Protein AF-A0A8J2Z3Z3-F1 (afdb_monomer_lite)

Radius of gyration: 26.49 Å; chains: 1; bounding box: 75×66×70 Å

InterPro domains:
  IPR001087 GDSL lipase/esterase [PF00657] (153-548)
  IPR008265 Lipase, GDSL, active site [PS01098] (152-163)
  IPR013783 Immunoglobulin-like fold [G3DSA:2.60.40.10] (54-149)
  IPR036514 SGNH hydrolase superfamily [G3DSA:3.40.50.1110] (150-555)
  IPR051058 GDSL Esterase/Lipase Enzyme [PTHR45648] (151-551)

Secondary structure (DSSP, 8-state):
----------SS---S-TTSGGGSSS--------------EEEE-SSSSEEE--TT--EEEEEEEEEPPPPTT-TT---EE-EEEEES-GGGSEEEE-GGGGS-EETT-EEEEEEEE--SSGGGTT-EEEEEEEETTEEEEEEEEEE----EEEEESSS-GGGGHHHHHHHHHHHHHHTTTSSPPPPB-TTSSSBPPSSSS-TTPPPHHHHHHHHTT--GGGGS---S-TTHHHHHHTHHHHHHHHHHHHHTT--S----TT---SSEEEE-SSSSS----EEE-GGGGTT-GGG--SS-EEEE-PPPSSPPPEETTEESSPPP----SSGGGHHHHHHHGGG-HHHHHHHHTTT---TTSEEEEE--HHHHHHHHHH-SS--HHHHHHHHHHHHHHHHHHHHHHHHTT--EEEEEPPP-GGGSHHHHHTT-HHHHHHHHHHHHHHHHHHHHHHHHH-TT-EEEEE-HHHHHHHHHHHSEEEETTEEEE-SEEEEESSPPPP--TT-TTHHHHTSTTT------S--EEESSSSPBPHHHHHHHHHHHHHHHGGG-

Sequence (556 aa):
MMKMNFSQYKKEWKKISLLTAAMLLSACGGGGGGDSAGVAVNVSSPTDNVIHADINQNNQKDFTVHVGDQSIGAVGQSNAYQVSVTQSNPNAGFTVDLGTCAQAISNGQSCQFSLSYAPTTDTQYNQQDTLTISVGGTTQTINITGAKGQDFVVFGDSLSDAGVQDQLAALVNGLSTLSQGAFPAWPTVSGTSNEKSATYTTPGGNVWVTDLAKLVGASDSVALPNNNHYMQPIKVAYAKWYDQVNPLLQFFKISLDTESKKLTGNNYAQGGATTTCAGIGLVLNKSLFAAFPALMPPGNLPLYMPSPIGPIPQVNGQPAYSCPKAQSPNESLQPVYDQLENYNQIDSYLNQNNGMADASKVYILWGGANNLFLEVAKKPTPSAAEVAQVMTQAAGDIAYDVQYLAAHGAKKFVVLLLPNIGLTPSAIVANQQSALEKASIAYNTALNNMLGALQKQDSSIKIVPIDVFNLMNDMVANYEISALGKSYQFDDTTTPACKQAPVTQDNPLAALTNSALLCTPQADNKKHLFEDTVHPTAETHQVIAAKIAKAMEAFN

Structure (mmCIF, N/CA/C/O backbone):
data_AF-A0A8J2Z3Z3-F1
#
_entry.id   AF-A0A8J2Z3Z3-F1
#
loop_
_atom_site.group_PDB
_atom_site.id
_atom_site.type_symbol
_atom_site.label_atom_id
_atom_site.label_alt_id
_atom_site.label_comp_id
_atom_site.label_asym_id
_atom_site.label_entity_id
_atom_site.label_seq_id
_atom_site.pdbx_PDB_ins_code
_atom_site.Cartn_x
_atom_site.Cartn_y
_atom_site.Cartn_z
_atom_site.occupancy
_atom_site.B_iso_or_equiv
_atom_site.auth_seq_id
_atom_site.auth_comp_id
_atom_site.auth_asym_id
_atom_site.auth_atom_id
_atom_site.pdbx_PDB_model_num
ATOM 1 N N . MET A 1 1 ? -11.718 37.412 -35.896 1.00 29.12 1 MET A N 1
ATOM 2 C CA . MET A 1 1 ? -12.121 38.518 -34.994 1.00 29.12 1 MET A CA 1
ATOM 3 C C . MET A 1 1 ? -12.938 37.862 -33.890 1.00 29.12 1 MET A C 1
ATOM 5 O O . MET A 1 1 ? -13.854 37.151 -34.245 1.00 29.12 1 MET A O 1
ATOM 9 N N . MET A 1 2 ? -12.633 37.883 -32.597 1.00 24.50 2 MET A N 1
ATOM 10 C CA . MET A 1 2 ? -11.890 38.812 -31.751 1.00 24.50 2 MET A CA 1
ATOM 11 C C . MET A 1 2 ? -11.343 37.992 -30.561 1.00 24.50 2 MET A C 1
ATOM 13 O O . MET A 1 2 ? -12.037 37.125 -30.041 1.00 24.50 2 MET A O 1
ATOM 17 N N . LYS A 1 3 ? -10.079 38.217 -30.187 1.00 24.55 3 LYS A N 1
ATOM 18 C CA . LYS A 1 3 ? -9.428 37.627 -29.006 1.00 24.55 3 LYS A CA 1
ATOM 19 C C . LYS A 1 3 ? -10.023 38.247 -27.737 1.00 24.55 3 LYS A C 1
ATOM 21 O O . LYS A 1 3 ? -10.150 39.467 -27.697 1.00 24.55 3 LYS A O 1
ATOM 26 N N . MET A 1 4 ? -10.254 37.461 -26.685 1.00 23.39 4 MET A N 1
ATOM 27 C CA . MET A 1 4 ? -10.322 37.989 -25.316 1.00 23.39 4 MET A CA 1
ATOM 28 C C . MET A 1 4 ? -9.365 37.207 -24.415 1.00 23.39 4 MET A C 1
ATOM 30 O O . MET A 1 4 ? -9.516 36.010 -24.194 1.00 23.39 4 MET A O 1
ATOM 34 N N . ASN A 1 5 ? -8.336 37.926 -23.966 1.00 24.86 5 ASN A N 1
ATOM 35 C CA . ASN A 1 5 ? -7.372 37.547 -22.941 1.00 24.86 5 ASN A CA 1
ATOM 36 C C . ASN A 1 5 ? -8.050 37.632 -21.567 1.00 24.86 5 ASN A C 1
ATOM 38 O O . ASN A 1 5 ? -8.605 38.678 -21.244 1.00 24.86 5 ASN A O 1
ATOM 42 N N . PHE A 1 6 ? -7.914 36.596 -20.741 1.00 24.80 6 PHE A N 1
ATOM 43 C CA . PHE A 1 6 ? -8.140 36.680 -19.295 1.00 24.80 6 PHE A CA 1
ATOM 44 C C . PHE A 1 6 ? -6.800 36.512 -18.570 1.00 24.80 6 PHE A C 1
ATOM 46 O O . PHE A 1 6 ? -6.492 35.483 -17.977 1.00 24.80 6 PHE A O 1
ATOM 53 N N . SER A 1 7 ? -5.978 37.556 -18.643 1.00 26.89 7 SER A N 1
ATOM 54 C CA . SER A 1 7 ? -4.999 37.867 -17.604 1.00 26.89 7 SER A CA 1
ATOM 55 C C . SER A 1 7 ? -5.364 39.250 -17.067 1.00 26.89 7 SER A C 1
ATOM 57 O O . SER A 1 7 ? -5.805 40.093 -17.841 1.00 26.89 7 SER A O 1
ATOM 59 N N . GLN A 1 8 ? -5.181 39.454 -15.759 1.00 26.20 8 GLN A N 1
ATOM 60 C CA . GLN A 1 8 ? -5.583 40.620 -14.949 1.00 26.20 8 GLN A CA 1
ATOM 61 C C . GLN A 1 8 ? -6.939 40.489 -14.241 1.00 26.20 8 GLN A C 1
ATOM 63 O O . GLN A 1 8 ? -7.896 41.136 -14.615 1.00 26.20 8 GLN A O 1
ATOM 68 N N . TYR A 1 9 ? -6.978 39.701 -13.162 1.00 25.14 9 TYR A N 1
ATOM 69 C CA . TYR A 1 9 ? -7.523 40.131 -11.861 1.00 25.14 9 TYR A CA 1
ATOM 70 C C . TYR A 1 9 ? -6.848 39.289 -10.762 1.00 25.14 9 TYR A C 1
ATOM 72 O O . TYR A 1 9 ? -7.400 38.352 -10.198 1.00 25.14 9 TYR A O 1
ATOM 80 N N . LYS A 1 10 ? -5.572 39.606 -10.509 1.00 29.53 10 LYS A N 1
ATOM 81 C CA . LYS A 1 10 ? -4.820 39.222 -9.306 1.00 29.53 10 LYS A CA 1
ATOM 82 C C . LYS A 1 10 ? -4.393 40.529 -8.641 1.00 29.53 10 LYS A C 1
ATOM 84 O O . LYS A 1 10 ? -3.439 41.139 -9.118 1.00 29.53 10 LYS A O 1
ATOM 89 N N . LYS A 1 11 ? -5.104 40.951 -7.593 1.00 28.64 11 LYS A N 1
ATOM 90 C CA . LYS A 1 11 ? -4.588 41.626 -6.385 1.00 28.64 11 LYS A CA 1
ATOM 91 C C . LYS A 1 11 ? -5.748 42.173 -5.553 1.00 28.64 11 LYS A C 1
ATOM 93 O O . LYS A 1 11 ? -6.694 42.712 -6.110 1.00 28.64 11 LYS A O 1
ATOM 98 N N . GLU A 1 12 ? -5.574 42.051 -4.238 1.00 27.33 12 GLU A N 1
ATOM 99 C CA . GLU A 1 12 ? -6.487 42.421 -3.148 1.00 27.33 12 GLU A CA 1
ATOM 100 C C . GLU A 1 12 ? -7.653 41.428 -2.946 1.00 27.33 12 GLU A C 1
ATOM 102 O O . GLU A 1 12 ? -8.318 41.067 -3.905 1.00 27.33 12 GLU A O 1
ATOM 107 N N . TRP A 1 13 ? -7.883 40.982 -1.698 1.00 26.38 13 TRP A N 1
ATOM 108 C CA . TRP A 1 13 ? -8.886 39.993 -1.209 1.00 26.38 13 TRP A CA 1
ATOM 109 C C . TRP A 1 13 ? -8.463 38.531 -0.936 1.00 26.38 13 TRP A C 1
ATOM 111 O O . TRP A 1 13 ? -9.306 37.641 -0.886 1.00 26.38 13 TRP A O 1
ATOM 121 N N . LYS A 1 14 ? -7.191 38.253 -0.614 1.00 29.11 14 LYS A N 1
ATOM 122 C CA . LYS A 1 14 ? -6.810 36.996 0.082 1.00 29.11 14 LYS A CA 1
ATOM 123 C C . LYS A 1 14 ? -5.899 37.240 1.291 1.00 29.11 14 LYS A C 1
ATOM 125 O O . LYS A 1 14 ? -4.768 36.774 1.333 1.00 29.11 14 LYS A O 1
ATOM 130 N N . LYS A 1 15 ? -6.411 37.995 2.268 1.00 28.36 15 LYS A N 1
ATOM 131 C CA . LYS A 1 15 ? -5.947 38.019 3.671 1.00 28.36 15 LYS A CA 1
ATOM 132 C C . LYS A 1 15 ? -7.127 38.290 4.614 1.00 28.36 15 LYS A C 1
ATOM 134 O O . LYS A 1 15 ? -7.100 39.224 5.405 1.00 28.36 15 LYS A O 1
ATOM 139 N N . ILE A 1 16 ? -8.179 37.482 4.507 1.00 26.36 16 ILE A N 1
ATOM 140 C CA . ILE A 1 16 ? -9.143 37.314 5.598 1.00 26.36 16 ILE A CA 1
ATOM 141 C C . ILE A 1 16 ? -9.101 35.836 5.966 1.00 26.36 16 ILE A C 1
ATOM 143 O O . ILE A 1 16 ? -9.241 34.963 5.113 1.00 26.36 16 ILE A O 1
ATOM 147 N N . SER A 1 17 ? -8.760 35.610 7.226 1.00 28.84 17 SER A N 1
ATOM 148 C CA . SER A 1 17 ? -8.409 34.342 7.846 1.00 28.84 17 SER A CA 1
ATOM 149 C C . SER A 1 17 ? -9.481 33.267 7.635 1.00 28.84 17 SER A C 1
ATOM 151 O O . SER A 1 17 ? -10.670 33.516 7.848 1.00 28.84 17 SER A O 1
ATOM 153 N N . LEU A 1 18 ? -9.063 32.047 7.287 1.00 25.58 18 LEU A N 1
ATOM 154 C CA . LEU A 1 18 ? -9.940 30.870 7.275 1.00 25.58 18 LEU A CA 1
ATOM 155 C C . LEU A 1 18 ? -10.457 30.495 8.680 1.00 25.58 18 LEU A C 1
ATOM 157 O O . LEU A 1 18 ? -11.386 29.702 8.776 1.00 25.58 18 LEU A O 1
ATOM 161 N N . LEU A 1 19 ? -9.975 31.134 9.756 1.00 27.62 19 LEU A N 1
ATOM 162 C CA . LEU A 1 19 ? -10.597 31.027 11.083 1.00 27.62 19 LEU A CA 1
ATOM 163 C C . LEU A 1 19 ? -11.936 31.778 11.217 1.00 27.62 19 LEU A C 1
ATOM 165 O O . LEU A 1 19 ? -12.697 31.490 12.133 1.00 27.62 19 LEU A O 1
ATOM 169 N N . THR A 1 20 ? -12.266 32.713 10.319 1.00 27.61 20 THR A N 1
ATOM 170 C CA . THR A 1 20 ? -13.498 33.526 10.436 1.00 27.61 20 THR A CA 1
ATOM 171 C C . THR A 1 20 ? -14.687 33.023 9.611 1.00 27.61 20 THR A C 1
ATOM 173 O O . THR A 1 20 ? -15.812 33.457 9.843 1.00 27.61 20 THR A O 1
ATOM 176 N N . ALA A 1 21 ? -14.493 32.078 8.685 1.00 25.89 21 ALA A N 1
ATOM 177 C CA . ALA A 1 21 ? -15.579 31.599 7.820 1.00 25.89 21 ALA A CA 1
ATOM 178 C C . ALA A 1 21 ? -16.478 30.532 8.480 1.00 25.89 21 ALA A C 1
ATOM 180 O O .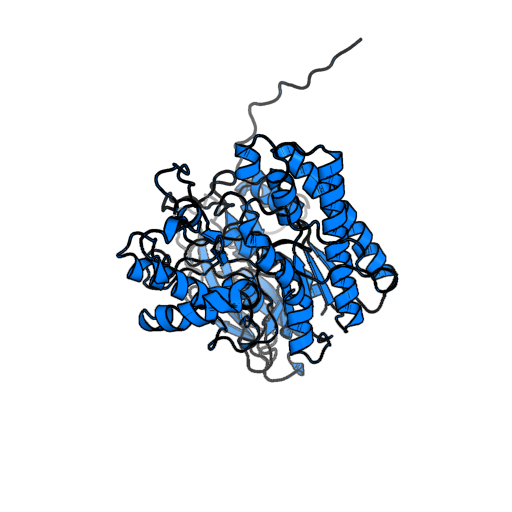 ALA A 1 21 ? -17.629 30.378 8.078 1.00 25.89 21 ALA A O 1
ATOM 181 N N . ALA A 1 22 ? -16.006 29.854 9.532 1.00 28.08 22 ALA A N 1
ATOM 182 C CA . ALA A 1 22 ? -16.815 28.902 10.301 1.00 28.08 22 ALA A CA 1
ATOM 183 C C . ALA A 1 22 ? -17.725 29.569 11.359 1.00 28.08 22 ALA A C 1
ATOM 185 O O . ALA A 1 22 ? -18.586 28.904 11.925 1.00 28.08 22 ALA A O 1
ATOM 186 N N . MET A 1 23 ? -17.584 30.879 11.607 1.00 30.02 23 MET A N 1
ATOM 187 C CA . MET A 1 23 ? -18.376 31.613 12.612 1.00 30.02 23 MET A CA 1
ATOM 188 C C . MET A 1 23 ? -19.560 32.414 12.039 1.00 30.02 23 MET A C 1
ATOM 190 O O . MET A 1 23 ? -20.298 33.025 12.803 1.00 30.02 23 MET A O 1
ATOM 194 N N . LEU A 1 24 ? -19.778 32.427 10.717 1.00 24.83 24 LEU A N 1
ATOM 195 C CA . LEU A 1 24 ? -20.767 33.319 10.079 1.00 24.83 24 LEU A CA 1
ATOM 196 C C . LEU A 1 24 ? -21.973 32.619 9.429 1.00 24.83 24 LEU A C 1
ATOM 198 O O . LEU A 1 24 ? -22.795 33.287 8.808 1.00 24.83 24 LEU A O 1
ATOM 202 N N . LEU A 1 25 ? -22.137 31.304 9.606 1.00 26.39 25 LEU A N 1
ATOM 203 C CA . LEU A 1 25 ? -23.260 30.546 9.023 1.00 26.39 25 LEU A CA 1
ATOM 204 C C . LEU A 1 25 ? -24.352 30.117 10.020 1.00 26.39 25 LEU A C 1
ATOM 206 O O . LEU A 1 25 ? -25.249 29.370 9.645 1.00 26.39 25 LEU A O 1
ATOM 210 N N . SER A 1 26 ? -24.353 30.638 11.250 1.00 30.67 26 SER A N 1
ATOM 211 C CA . SER A 1 26 ? -25.432 30.405 12.232 1.00 30.67 26 SER A CA 1
ATOM 212 C C . SER A 1 26 ? -26.263 31.646 12.589 1.00 30.67 26 SER A C 1
ATOM 214 O O . SER A 1 26 ? -27.149 31.563 13.434 1.00 30.67 26 SER A O 1
ATOM 216 N N . ALA A 1 27 ? -26.058 32.787 11.925 1.00 28.95 27 ALA A N 1
ATOM 217 C CA . ALA A 1 27 ? -26.765 34.033 12.237 1.00 28.95 27 ALA A CA 1
ATOM 218 C C . ALA A 1 27 ? -27.619 34.542 11.064 1.00 28.95 27 ALA A C 1
ATOM 220 O O . ALA A 1 27 ? -27.385 35.628 10.546 1.00 28.95 27 ALA A O 1
ATOM 221 N N . CYS A 1 28 ? -28.619 33.764 10.641 1.00 31.48 28 CYS A N 1
ATOM 222 C CA . CYS A 1 28 ? -29.809 34.277 9.948 1.00 31.48 28 CYS A CA 1
ATOM 223 C C . CYS A 1 28 ? -30.965 33.273 10.082 1.00 31.48 28 CYS A C 1
ATOM 225 O O . CYS A 1 28 ? -31.182 32.414 9.234 1.00 31.48 28 CYS A O 1
ATOM 227 N N . GLY A 1 29 ? -31.702 33.400 11.183 1.00 27.59 29 GLY A N 1
ATOM 228 C CA . GLY A 1 29 ? -32.949 32.695 11.474 1.00 27.59 29 GLY A CA 1
ATOM 229 C C . GLY A 1 29 ? -33.513 33.255 12.776 1.00 27.59 29 GLY A C 1
ATOM 230 O O . GLY A 1 29 ? -33.104 32.843 13.853 1.00 27.59 29 GLY A O 1
ATOM 231 N N . GLY A 1 30 ? -34.342 34.295 12.676 1.00 26.58 30 GLY A N 1
ATOM 232 C CA . GLY A 1 30 ? -34.798 35.090 13.816 1.00 26.58 30 GLY A CA 1
ATOM 233 C C . GLY A 1 30 ? -35.794 34.382 14.741 1.00 26.58 30 GLY A C 1
ATOM 234 O O . GLY A 1 30 ? -36.633 33.604 14.298 1.00 26.58 30 GLY A O 1
ATOM 235 N N . GLY A 1 31 ? -35.729 34.749 16.023 1.00 24.95 31 GLY A N 1
ATOM 236 C CA . GLY A 1 31 ? -36.710 34.439 17.067 1.00 24.95 31 GLY A CA 1
ATOM 237 C C . GLY A 1 31 ? -36.073 34.612 18.447 1.00 24.95 31 GLY A C 1
ATOM 238 O O . GLY A 1 31 ? -35.258 33.793 18.841 1.00 24.95 31 GLY A O 1
ATOM 239 N N . GLY A 1 32 ? -36.358 35.726 19.127 1.00 30.03 32 GLY A N 1
ATOM 240 C CA . GLY A 1 32 ? -35.575 36.220 20.265 1.00 30.03 32 GLY A CA 1
ATOM 241 C C . GLY A 1 32 ? -35.649 35.422 21.575 1.00 30.03 32 GLY A C 1
ATOM 242 O O . GLY A 1 32 ? -36.617 34.715 21.839 1.00 30.03 32 GLY A O 1
ATOM 243 N N . GLY A 1 33 ? -34.636 35.644 22.424 1.00 27.27 33 GLY A N 1
ATOM 244 C CA . GLY A 1 33 ? -34.636 35.303 23.851 1.00 27.27 33 GLY A CA 1
ATOM 245 C C . GLY A 1 33 ? -33.290 34.793 24.387 1.00 27.27 33 GLY A C 1
ATOM 246 O O . GLY A 1 33 ? -32.986 33.621 24.221 1.00 27.27 33 GLY A O 1
ATOM 247 N N . GLY A 1 34 ? -32.548 35.651 25.104 1.00 26.78 34 GLY A N 1
ATOM 248 C CA . GLY A 1 34 ? -31.557 35.262 26.124 1.00 26.78 34 GLY A CA 1
ATOM 249 C C . GLY A 1 34 ? -30.091 35.142 25.688 1.00 26.78 34 GLY A C 1
ATOM 250 O O . GLY A 1 34 ? -29.637 34.056 25.342 1.00 26.78 34 GLY A O 1
ATOM 251 N N . ASP A 1 35 ? -29.319 36.225 25.837 1.00 31.78 35 ASP A N 1
ATOM 252 C CA . ASP A 1 35 ? -27.851 36.170 25.873 1.00 31.78 35 ASP A CA 1
ATOM 253 C C . ASP A 1 35 ? -27.403 35.351 27.093 1.00 31.78 35 ASP A C 1
ATOM 255 O O . ASP A 1 35 ? -27.378 35.835 28.226 1.00 31.78 35 ASP A O 1
ATOM 259 N N . SER A 1 36 ? -27.060 34.085 26.870 1.00 35.66 36 SER A N 1
ATOM 260 C CA . SER A 1 36 ? -26.283 33.292 27.819 1.00 35.66 36 SER A CA 1
ATOM 261 C C . SER A 1 36 ? -24.839 33.281 27.330 1.00 35.66 36 SER A C 1
ATOM 263 O O . SER A 1 36 ? -24.551 32.841 26.220 1.00 35.66 36 SER A O 1
ATOM 265 N N . ALA A 1 37 ? -23.932 33.808 28.155 1.00 44.78 37 ALA A N 1
ATOM 266 C CA . ALA A 1 37 ? -22.485 33.794 27.952 1.00 44.78 37 ALA A CA 1
ATOM 267 C C . ALA A 1 37 ? -21.935 32.356 28.066 1.00 44.78 37 ALA A C 1
ATOM 269 O O . ALA A 1 37 ? -21.226 32.014 29.011 1.00 44.78 37 ALA A O 1
ATOM 270 N N . GLY A 1 38 ? -22.343 31.483 27.145 1.00 54.56 38 GLY A N 1
ATOM 271 C CA . GLY A 1 38 ? -21.942 30.084 27.102 1.00 54.56 38 GLY A CA 1
ATOM 272 C C . GLY A 1 38 ? -20.489 29.933 26.665 1.00 54.56 38 GLY A C 1
ATOM 273 O O . GLY A 1 38 ? -20.006 30.635 25.777 1.00 54.56 38 GLY A O 1
ATOM 274 N N . VAL A 1 39 ? -19.783 28.994 27.289 1.00 64.81 39 VAL A N 1
ATOM 275 C CA . VAL A 1 39 ? -18.447 28.574 26.861 1.00 64.81 39 VAL A CA 1
ATOM 276 C C . VAL A 1 39 ? -18.583 27.861 25.517 1.00 64.81 39 VAL A C 1
ATOM 278 O O . VAL A 1 39 ? -19.329 26.883 25.415 1.00 64.81 39 VAL A O 1
ATOM 281 N N . ALA A 1 40 ? -17.879 28.340 24.490 1.00 72.69 40 ALA A N 1
ATOM 282 C CA . ALA A 1 40 ? -17.804 27.654 23.207 1.00 72.69 40 ALA A CA 1
ATOM 283 C C . ALA A 1 40 ? -16.937 26.400 23.371 1.00 72.69 40 ALA A C 1
ATOM 285 O O . ALA A 1 40 ? -15.728 26.495 23.562 1.00 72.69 40 ALA A O 1
ATOM 286 N N . VAL A 1 41 ? -17.557 25.227 23.321 1.00 73.56 41 VAL A N 1
ATOM 287 C CA . VAL A 1 41 ? -16.865 23.935 23.383 1.00 73.56 41 VAL A CA 1
ATOM 288 C C . VAL A 1 41 ? -16.909 23.326 21.995 1.00 73.56 41 VAL A C 1
ATOM 290 O O . VAL A 1 41 ? -17.947 23.393 21.340 1.00 73.56 41 VAL A O 1
ATOM 293 N N . ASN A 1 42 ? -15.806 22.738 21.545 1.00 78.50 42 ASN A N 1
ATOM 294 C CA . ASN A 1 42 ? -15.758 21.919 20.342 1.00 78.50 42 ASN A CA 1
ATOM 295 C C . ASN A 1 42 ? -15.020 20.619 20.664 1.00 78.50 42 ASN A C 1
ATOM 297 O O . ASN A 1 42 ? -13.884 20.661 21.136 1.00 78.50 42 ASN A O 1
ATOM 301 N N . VAL A 1 43 ? -15.665 19.476 20.445 1.00 71.38 43 VAL A N 1
ATOM 302 C CA . VAL A 1 43 ? -15.032 18.168 20.595 1.00 71.38 43 VAL A CA 1
ATOM 303 C C . VAL A 1 43 ? -14.750 17.607 19.209 1.00 71.38 43 VAL A C 1
ATOM 305 O O . VAL A 1 43 ? -15.671 17.305 18.452 1.00 71.38 43 VAL A O 1
ATOM 308 N N . SER A 1 44 ? -13.472 17.444 18.878 1.00 69.06 44 SER A N 1
ATOM 309 C CA . SER A 1 44 ? -13.062 16.721 17.681 1.00 69.06 44 SER A CA 1
ATOM 310 C C . SER A 1 44 ? -12.783 15.260 18.029 1.00 69.06 44 SER A C 1
ATOM 312 O O . SER A 1 44 ? -11.974 14.946 18.904 1.00 69.06 44 SER A O 1
ATOM 314 N N . SER A 1 45 ? -13.463 14.352 17.328 1.00 60.94 45 SER A N 1
ATOM 315 C CA . SER A 1 45 ? -13.068 12.946 17.265 1.00 60.94 45 SER A CA 1
ATOM 316 C C . SER A 1 45 ? -12.117 12.774 16.085 1.00 60.94 45 SER A C 1
ATOM 318 O O . SER A 1 45 ? -12.473 13.221 14.997 1.00 60.94 45 SER A O 1
ATOM 320 N N . PRO A 1 46 ? -10.965 12.111 16.239 1.00 53.25 46 PRO A N 1
ATOM 321 C CA . PRO A 1 46 ? -10.063 11.739 15.173 1.00 53.25 46 PRO A CA 1
ATOM 322 C C . PRO A 1 46 ? -10.597 10.553 14.358 1.00 53.25 46 PRO A C 1
ATOM 324 O O . PRO A 1 46 ? -9.783 9.796 13.857 1.00 53.25 46 PRO A O 1
ATOM 327 N N . THR A 1 47 ? -11.918 10.382 14.178 1.00 57.25 47 THR A N 1
ATOM 328 C CA . THR A 1 47 ? -12.506 9.318 13.343 1.00 57.25 47 THR A CA 1
ATOM 329 C C . THR A 1 47 ? -13.996 9.502 13.020 1.00 57.25 47 THR A C 1
ATOM 331 O O . THR A 1 47 ? -14.664 10.386 13.545 1.00 57.25 47 THR A O 1
ATOM 334 N N . ASP A 1 48 ? -14.534 8.621 12.171 1.00 63.06 48 ASP A N 1
ATOM 335 C CA . ASP A 1 48 ? -15.908 8.139 12.309 1.00 63.06 48 ASP A CA 1
ATOM 336 C C . ASP A 1 48 ? -16.129 7.633 13.748 1.00 63.06 48 ASP A C 1
ATOM 338 O O . ASP A 1 48 ? -15.225 7.080 14.374 1.00 63.06 48 ASP A O 1
ATOM 342 N N . ASN A 1 49 ? -17.300 7.834 14.340 1.00 74.00 49 ASN A N 1
ATOM 343 C CA . ASN A 1 49 ? -17.521 7.430 15.729 1.00 74.00 49 ASN A CA 1
ATOM 344 C C . ASN A 1 49 ? -17.641 5.888 15.887 1.00 74.00 49 ASN A C 1
ATOM 346 O O . ASN A 1 49 ? -18.504 5.407 16.608 1.00 74.00 49 ASN A O 1
ATOM 350 N N . VAL A 1 50 ? -16.830 5.087 15.191 1.00 77.62 50 VAL A N 1
ATOM 351 C CA . VAL A 1 50 ? -16.878 3.619 15.172 1.00 77.62 50 VAL A CA 1
ATOM 352 C C . VAL A 1 50 ? -15.538 3.038 15.610 1.00 77.62 50 VAL A C 1
ATOM 354 O O . VAL A 1 50 ? -14.561 3.186 14.895 1.00 77.62 50 VAL A O 1
ATOM 357 N N . ILE A 1 51 ? -15.432 2.364 16.752 1.00 80.44 51 ILE A N 1
ATOM 358 C CA . ILE A 1 51 ? -14.162 1.739 17.165 1.00 80.44 51 ILE A CA 1
ATOM 359 C C . ILE A 1 51 ? -14.174 0.259 16.805 1.00 80.44 51 ILE A C 1
ATOM 361 O O . ILE A 1 51 ? -15.070 -0.469 17.220 1.00 80.44 51 ILE A O 1
ATOM 365 N N . HIS A 1 52 ? -13.172 -0.182 16.045 1.00 82.00 52 HIS A N 1
ATOM 366 C CA . HIS A 1 52 ? -13.015 -1.575 15.642 1.00 82.00 52 HIS A CA 1
ATOM 367 C C . HIS A 1 52 ? -12.121 -2.337 16.619 1.00 82.00 52 HIS A C 1
ATOM 369 O O . HIS A 1 52 ? -11.008 -1.890 16.879 1.00 82.00 52 HIS A O 1
ATOM 375 N N . ALA A 1 53 ? -12.562 -3.491 17.114 1.00 75.62 53 ALA A N 1
ATOM 376 C CA . ALA A 1 53 ? -11.713 -4.417 17.865 1.00 75.62 53 ALA A CA 1
ATOM 377 C C . ALA A 1 53 ? -12.238 -5.854 17.758 1.00 75.62 53 ALA A C 1
ATOM 379 O O . ALA A 1 53 ? -13.447 -6.085 17.689 1.00 75.62 53 ALA A O 1
ATOM 380 N N . ASP A 1 54 ? -11.348 -6.840 17.782 1.00 78.38 54 ASP A N 1
ATOM 381 C CA . ASP A 1 54 ? -11.737 -8.241 17.954 1.00 78.38 54 ASP A CA 1
ATOM 382 C C . ASP A 1 54 ? -12.033 -8.583 19.421 1.00 78.38 54 ASP A C 1
ATOM 384 O O . ASP A 1 54 ? -11.655 -7.856 20.340 1.00 78.38 54 ASP A O 1
ATOM 388 N N . ILE A 1 55 ? -12.722 -9.707 19.648 1.00 74.44 55 ILE A N 1
ATOM 389 C CA . ILE A 1 55 ? -13.040 -10.185 20.998 1.00 74.44 55 ILE A CA 1
ATOM 390 C C . ILE A 1 55 ? -11.746 -10.336 21.806 1.00 74.44 55 ILE A C 1
ATOM 392 O O . ILE A 1 55 ? -10.804 -11.002 21.378 1.00 74.44 55 ILE A O 1
ATOM 396 N N . ASN A 1 56 ? -11.734 -9.751 23.004 1.00 74.19 56 ASN A N 1
ATOM 397 C CA . ASN A 1 56 ? -10.611 -9.687 23.940 1.00 74.19 56 ASN A CA 1
ATOM 398 C C . ASN A 1 56 ? -9.372 -8.945 23.415 1.00 74.19 56 ASN A C 1
ATOM 400 O O . ASN A 1 56 ? -8.324 -8.988 24.061 1.00 74.19 56 ASN A O 1
ATOM 404 N N . GLN A 1 57 ? -9.479 -8.252 22.283 1.00 78.75 57 GLN A N 1
ATOM 405 C CA . GLN A 1 57 ? -8.509 -7.247 21.873 1.00 78.75 57 GLN A CA 1
ATOM 406 C C . GLN A 1 57 ? -8.998 -5.872 22.313 1.00 78.75 57 GLN A C 1
ATOM 408 O O . GLN A 1 57 ? -10.190 -5.661 22.525 1.00 78.75 57 GLN A O 1
ATOM 413 N N . ASN A 1 58 ? -8.064 -4.941 22.480 1.00 81.12 58 ASN A N 1
ATOM 414 C CA . ASN A 1 58 ? -8.382 -3.561 22.807 1.00 81.12 58 ASN A CA 1
ATOM 415 C C . ASN A 1 58 ? -7.917 -2.663 21.671 1.00 81.12 58 ASN A C 1
ATOM 417 O O . ASN A 1 58 ? -6.765 -2.752 21.248 1.00 81.12 58 ASN A O 1
ATOM 421 N N . ASN A 1 59 ? -8.792 -1.769 21.237 1.00 79.88 59 ASN A N 1
ATOM 422 C CA . ASN A 1 59 ? -8.419 -0.677 20.360 1.00 79.88 59 ASN A CA 1
ATOM 423 C C . ASN A 1 59 ? -8.915 0.644 20.937 1.00 79.88 59 ASN A C 1
ATOM 425 O O . ASN A 1 59 ? -9.985 0.704 21.541 1.00 79.88 59 ASN A O 1
ATOM 429 N N . GLN A 1 60 ? -8.143 1.705 20.749 1.00 83.50 60 GLN A N 1
ATOM 430 C CA . GLN A 1 60 ? -8.378 2.991 21.388 1.00 83.50 60 GLN A CA 1
ATOM 431 C C . GLN A 1 60 ? -8.456 4.102 20.350 1.00 83.50 60 GLN A C 1
ATOM 433 O O . GLN A 1 60 ? -7.693 4.132 19.386 1.00 83.50 60 GLN A O 1
ATOM 438 N N . LYS A 1 61 ? -9.355 5.056 20.595 1.00 79.62 61 LYS A N 1
ATOM 439 C CA . LYS A 1 61 ? -9.383 6.334 19.889 1.00 79.62 61 LYS A CA 1
ATOM 440 C C . LYS A 1 61 ? -9.283 7.486 20.869 1.00 79.62 61 LYS A C 1
ATOM 442 O O . LYS A 1 61 ? -9.993 7.515 21.870 1.00 79.62 61 LYS A O 1
ATOM 447 N N . ASP A 1 62 ? -8.429 8.444 20.554 1.00 81.94 62 ASP A N 1
ATOM 448 C CA . ASP A 1 62 ? -8.312 9.678 21.327 1.00 81.94 62 ASP A CA 1
ATOM 449 C C . ASP A 1 62 ? -9.400 10.666 20.898 1.00 81.94 62 ASP A C 1
ATOM 451 O O . ASP A 1 62 ? -10.026 10.478 19.872 1.00 81.94 62 ASP A O 1
ATOM 455 N N . PHE A 1 63 ? -9.685 11.700 21.674 1.00 84.06 63 PHE A N 1
ATOM 456 C CA . PHE A 1 63 ? -10.666 12.746 21.387 1.00 84.06 63 PHE A CA 1
ATOM 457 C C . PHE A 1 63 ? -10.114 14.044 21.947 1.00 84.06 63 PHE A C 1
ATOM 459 O O . PHE A 1 63 ? -9.611 14.061 23.069 1.00 84.06 63 PHE A O 1
ATOM 466 N N . THR A 1 64 ? -10.217 15.140 21.195 1.00 85.69 64 THR A N 1
ATOM 467 C CA . THR A 1 64 ? -9.707 16.434 21.658 1.00 85.69 64 THR A CA 1
ATOM 468 C C . THR A 1 64 ? -10.845 17.388 21.977 1.00 85.69 64 THR A C 1
ATOM 470 O O . THR A 1 64 ? -11.659 17.727 21.120 1.00 85.69 64 THR A O 1
ATOM 473 N N . VAL A 1 65 ? -10.874 17.876 23.212 1.00 85.94 65 VAL A N 1
ATOM 474 C CA . VAL A 1 65 ? -11.805 18.907 23.668 1.00 85.94 65 VAL A CA 1
ATOM 475 C C . VAL A 1 65 ? -11.108 20.255 23.560 1.00 85.94 65 VAL A C 1
ATOM 477 O O . VAL A 1 65 ? -10.045 20.449 24.143 1.00 85.94 65 VAL A O 1
ATOM 480 N N . HIS A 1 66 ? -11.701 21.180 22.813 1.00 84.56 66 HIS A N 1
ATOM 481 C CA . HIS A 1 66 ? -11.230 22.552 22.660 1.00 84.56 66 HIS A CA 1
ATOM 482 C C . HIS A 1 66 ? -12.219 23.510 23.312 1.00 84.56 66 HIS A C 1
ATOM 484 O O . HIS A 1 66 ? -13.423 23.450 23.044 1.00 84.56 66 HIS A O 1
ATOM 490 N N . VAL A 1 67 ? -11.698 24.422 24.130 1.00 83.12 67 VAL A N 1
ATOM 491 C CA . VAL A 1 67 ? -12.470 25.536 24.682 1.00 83.12 67 VAL A CA 1
ATOM 492 C C . VAL A 1 67 ? -12.114 26.791 23.901 1.00 83.12 67 VAL A C 1
ATOM 494 O O . VAL A 1 67 ? -10.974 27.251 23.930 1.00 83.12 67 VAL A O 1
ATOM 497 N N . GLY A 1 68 ? -13.090 27.327 23.173 1.00 74.62 68 GLY A N 1
ATOM 498 C CA . GLY A 1 68 ? -12.924 28.532 22.371 1.00 74.62 68 GLY A CA 1
ATOM 499 C C . GLY A 1 68 ? -12.567 29.748 23.223 1.00 74.62 68 GLY A C 1
ATOM 500 O O . GLY A 1 68 ? -12.950 29.846 24.391 1.00 74.62 68 GLY A O 1
ATOM 501 N N . ASP A 1 69 ? -11.849 30.693 22.622 1.00 67.38 69 ASP A N 1
ATOM 502 C CA . ASP A 1 69 ? -11.615 31.992 23.244 1.00 67.38 69 ASP A CA 1
ATOM 503 C C . ASP A 1 69 ? -12.942 32.733 23.427 1.00 67.38 69 ASP A C 1
ATOM 505 O O . ASP A 1 69 ? -13.758 32.829 22.505 1.00 67.38 69 ASP A O 1
ATOM 509 N N . GLN A 1 70 ? -13.164 33.290 24.619 1.00 57.75 70 GLN A N 1
ATOM 510 C CA . GLN A 1 70 ? -14.277 34.211 24.805 1.00 57.75 70 GLN A CA 1
ATOM 511 C C . GLN A 1 70 ? -13.993 35.511 24.050 1.00 57.75 70 GLN A C 1
ATOM 513 O O . GLN A 1 70 ? -12.881 36.039 24.074 1.00 57.75 70 GLN A O 1
ATOM 518 N N . SER A 1 71 ? -15.014 36.047 23.382 1.00 46.78 71 SER A N 1
ATOM 519 C CA . SER A 1 71 ? -14.944 37.356 22.735 1.00 46.78 71 SER A CA 1
ATOM 520 C C . SER A 1 71 ? -14.429 38.429 23.706 1.00 46.78 71 SER A C 1
ATOM 522 O O . SER A 1 71 ? -14.812 38.432 24.874 1.00 46.78 71 SER A O 1
ATOM 524 N N . ILE A 1 72 ? -13.613 39.344 23.169 1.00 45.38 72 ILE A N 1
ATOM 525 C CA . ILE A 1 72 ? -12.807 40.464 23.722 1.00 45.38 72 ILE A CA 1
ATOM 526 C C . ILE A 1 72 ? -13.349 41.244 24.959 1.00 45.38 72 ILE A C 1
ATOM 528 O O . ILE A 1 72 ? -12.628 42.057 25.530 1.00 45.38 72 ILE A O 1
ATOM 532 N N . GLY A 1 73 ? -14.570 41.013 25.442 1.00 44.91 73 GLY A N 1
ATOM 533 C CA . GLY A 1 73 ? -15.173 41.713 26.586 1.00 44.91 73 GLY A CA 1
ATOM 534 C C . GLY A 1 73 ? -14.774 41.224 27.989 1.00 44.91 73 GLY A C 1
ATOM 535 O O . GLY A 1 73 ? -15.042 41.934 28.953 1.00 44.91 73 GLY A O 1
ATOM 536 N N . ALA A 1 74 ? -14.132 40.058 28.129 1.00 47.03 74 ALA A N 1
ATOM 537 C CA . ALA A 1 74 ? -13.740 39.482 29.426 1.00 47.03 74 ALA A CA 1
ATOM 538 C C . ALA A 1 74 ? -12.217 39.284 29.547 1.00 47.03 74 ALA A C 1
ATOM 540 O O . ALA A 1 74 ? -11.728 38.218 29.921 1.00 47.03 74 ALA A O 1
ATOM 541 N N . VAL A 1 75 ? -11.433 40.311 29.211 1.00 39.78 75 VAL A N 1
ATOM 542 C CA . VAL A 1 75 ? -9.980 40.292 29.435 1.00 39.78 75 VAL A CA 1
ATOM 543 C C . VAL A 1 75 ? -9.715 40.361 30.945 1.00 39.78 75 VAL A C 1
ATOM 545 O O . VAL A 1 75 ? -9.837 41.425 31.547 1.00 39.78 75 VAL A O 1
ATOM 548 N N . GLY A 1 76 ? -9.373 39.223 31.563 1.00 47.00 76 GLY A N 1
ATOM 549 C CA . GLY A 1 76 ? -8.858 39.177 32.940 1.00 47.00 76 GLY A CA 1
ATOM 550 C C . GLY A 1 76 ? -9.322 38.025 33.840 1.00 47.00 76 GLY A C 1
ATOM 551 O O . GLY A 1 76 ? -8.777 37.895 34.933 1.00 47.00 76 GLY A O 1
ATOM 552 N N . GLN A 1 77 ? -10.274 37.176 33.428 1.00 51.34 77 GLN A N 1
ATOM 553 C CA . GLN A 1 77 ? -10.648 35.975 34.195 1.00 51.34 77 GLN A CA 1
ATOM 554 C C . GLN A 1 77 ? -10.224 34.697 33.464 1.00 51.34 77 GLN A C 1
ATOM 556 O O . GLN A 1 77 ? -10.818 34.308 32.461 1.00 51.34 77 GLN A O 1
ATOM 561 N N . SER A 1 78 ? -9.184 34.034 33.977 1.00 56.12 78 SER A N 1
ATOM 562 C CA . SER A 1 78 ? -8.831 32.670 33.572 1.00 56.12 78 SER A CA 1
ATOM 563 C C . SER A 1 78 ? -9.794 31.701 34.252 1.00 56.12 78 SER A C 1
ATOM 565 O O . SER A 1 78 ? -9.506 31.180 35.328 1.00 56.12 78 SER A O 1
ATOM 567 N N . ASN A 1 79 ? -10.966 31.496 33.658 1.00 70.06 79 ASN A N 1
ATOM 568 C CA . ASN A 1 79 ? -11.878 30.457 34.117 1.00 70.06 79 ASN A CA 1
ATOM 569 C C . ASN A 1 79 ? -11.297 29.097 33.725 1.00 70.06 79 ASN A C 1
ATOM 571 O O . ASN A 1 79 ? -11.062 28.842 32.546 1.00 70.06 79 ASN A O 1
ATOM 575 N N . ALA A 1 80 ? -11.045 28.254 34.724 1.00 80.00 80 ALA A N 1
ATOM 576 C CA . ALA A 1 80 ? -10.633 26.874 34.531 1.00 80.00 80 ALA A CA 1
ATOM 577 C C . ALA A 1 80 ? -11.877 25.977 34.597 1.00 80.00 80 ALA A C 1
ATOM 579 O O . ALA A 1 80 ? -12.618 26.001 35.582 1.00 80.00 80 ALA A O 1
ATOM 580 N N . TYR A 1 81 ? -12.115 25.194 33.551 1.00 85.12 81 TYR A N 1
ATOM 581 C CA . TYR A 1 81 ? -13.269 24.316 33.415 1.00 85.12 81 TYR A CA 1
ATOM 582 C C . TYR A 1 81 ? -12.847 22.865 33.593 1.00 85.12 81 TYR A C 1
ATOM 584 O O . TYR A 1 81 ? -11.906 22.398 32.957 1.00 85.12 81 TYR A O 1
ATOM 592 N N . GLN A 1 82 ? -13.572 22.138 34.437 1.00 90.56 82 GLN A N 1
ATOM 593 C CA . GLN A 1 82 ? -13.437 20.689 34.520 1.00 90.56 82 GLN A CA 1
ATOM 594 C C . GLN A 1 82 ? -14.126 20.042 33.321 1.00 90.56 82 GLN A C 1
ATOM 596 O O . GLN A 1 82 ? -15.244 20.434 32.969 1.00 90.56 82 GLN A O 1
ATOM 601 N N . VAL A 1 83 ? -13.462 19.056 32.723 1.00 90.44 83 VAL A N 1
ATOM 602 C CA . VAL A 1 83 ? -14.039 18.214 31.675 1.00 90.44 83 VAL A CA 1
ATOM 603 C C . VAL A 1 83 ? -14.557 16.939 32.323 1.00 90.44 83 VAL A C 1
ATOM 605 O O . VAL A 1 83 ? -13.836 16.269 33.059 1.00 90.44 83 VAL A O 1
ATOM 608 N N . SER A 1 84 ? -15.805 16.584 32.040 1.00 92.06 84 SER A N 1
ATOM 609 C CA . SER A 1 84 ? -16.339 15.266 32.377 1.00 92.06 84 SER A CA 1
ATOM 610 C C . SER A 1 84 ? -16.905 14.591 31.139 1.00 92.06 84 SER A C 1
ATOM 612 O O . SER A 1 84 ? -17.458 15.242 30.254 1.00 92.06 84 SER A O 1
ATOM 614 N N . VAL A 1 85 ? -16.755 13.273 31.078 1.00 92.06 85 VAL A N 1
ATOM 615 C CA . VAL A 1 85 ? -17.294 12.435 30.008 1.00 92.06 85 VAL A CA 1
ATOM 616 C C . VAL A 1 85 ? -18.121 11.344 30.670 1.00 92.06 85 VAL A C 1
ATOM 618 O O . VAL A 1 85 ? -17.646 10.662 31.575 1.00 92.06 85 VAL A O 1
ATOM 621 N N . THR A 1 86 ? -19.375 11.210 30.253 1.00 91.94 86 THR A N 1
ATOM 622 C CA . THR A 1 86 ? -20.297 10.184 30.762 1.00 91.94 86 THR A CA 1
ATOM 623 C C . THR A 1 86 ? -20.815 9.324 29.620 1.00 91.94 86 THR A C 1
ATOM 625 O O . THR A 1 86 ? -20.961 9.811 28.501 1.00 91.94 86 THR A O 1
ATOM 628 N N . GLN A 1 87 ? -21.069 8.051 29.910 1.00 92.44 87 GLN A N 1
ATOM 629 C CA . GLN A 1 87 ? -21.518 7.042 28.953 1.00 92.44 87 GLN A CA 1
ATOM 630 C C . GLN A 1 87 ? -22.979 6.679 29.218 1.00 92.44 87 GLN A C 1
ATOM 632 O O . GLN A 1 87 ? -23.385 6.516 30.370 1.00 92.44 87 GLN A O 1
ATOM 637 N N . SER A 1 88 ? -23.766 6.535 28.156 1.00 91.81 88 SER A N 1
ATOM 638 C CA . SER A 1 88 ? -25.169 6.106 28.227 1.00 91.81 88 SER A CA 1
ATOM 639 C C . SER A 1 88 ? -25.331 4.586 28.347 1.00 91.81 88 SER A C 1
ATOM 641 O O . SER A 1 88 ? -26.324 4.109 28.894 1.00 91.81 88 SER A O 1
ATOM 643 N N . ASN A 1 89 ? -24.355 3.826 27.845 1.00 87.06 89 ASN A N 1
ATOM 644 C CA . ASN A 1 89 ? -24.358 2.373 27.787 1.00 87.06 89 ASN A CA 1
ATOM 645 C C . ASN A 1 89 ? -22.972 1.818 28.171 1.00 87.06 89 ASN A C 1
ATOM 647 O O . ASN A 1 89 ? -22.187 1.438 27.301 1.00 87.06 89 ASN A O 1
ATOM 651 N N . PRO A 1 90 ? -22.666 1.701 29.476 1.00 79.69 90 PRO A N 1
ATOM 652 C CA . PRO A 1 90 ? -21.382 1.169 29.937 1.00 79.69 90 PRO A CA 1
ATOM 653 C C . PRO A 1 90 ? -21.165 -0.314 29.576 1.00 79.69 90 PRO A C 1
ATOM 655 O O . PRO A 1 90 ? -20.050 -0.815 29.674 1.00 79.69 90 PRO A O 1
ATOM 658 N N . ASN A 1 91 ? -22.208 -1.030 29.133 1.00 82.69 91 ASN A N 1
ATOM 659 C CA . ASN A 1 91 ? -22.111 -2.437 28.734 1.00 82.69 91 ASN A CA 1
ATOM 660 C C . ASN A 1 91 ? -21.676 -2.626 27.272 1.00 82.69 91 ASN A C 1
ATOM 662 O O . ASN A 1 91 ? -21.365 -3.750 26.876 1.00 82.69 91 ASN A O 1
ATOM 666 N N . ALA A 1 92 ? -21.594 -1.550 26.482 1.00 83.25 92 ALA A N 1
ATOM 667 C CA . ALA A 1 92 ? -21.164 -1.600 25.085 1.00 83.25 92 ALA A CA 1
ATOM 668 C C . ALA A 1 92 ? -19.661 -1.899 24.906 1.00 83.25 92 ALA A C 1
ATOM 670 O O . ALA A 1 92 ? -19.166 -1.843 23.792 1.00 83.25 92 ALA A O 1
ATOM 671 N N . GLY A 1 93 ? -18.922 -2.233 25.973 1.00 84.88 93 GLY A N 1
ATOM 672 C CA . GLY A 1 93 ? -17.504 -2.615 25.892 1.00 84.88 93 GLY A CA 1
ATOM 673 C C . GLY A 1 93 ? -16.545 -1.430 25.773 1.00 84.88 93 GLY A C 1
ATOM 674 O O . GLY A 1 93 ? -15.374 -1.619 25.450 1.00 84.88 93 GLY A O 1
ATOM 675 N N . PHE A 1 94 ? -17.036 -0.218 26.035 1.00 89.69 94 PHE A N 1
ATOM 676 C CA . PHE A 1 94 ? -16.263 1.014 25.979 1.00 89.69 94 PHE A CA 1
ATOM 677 C C . PHE A 1 94 ? -15.771 1.453 27.353 1.00 89.69 94 PHE A C 1
ATOM 679 O O . PHE A 1 94 ? -16.530 1.434 28.319 1.00 89.69 94 PHE A O 1
ATOM 686 N N . THR A 1 95 ? -14.532 1.932 27.420 1.00 90.50 95 THR A N 1
ATOM 687 C CA . THR A 1 95 ? -13.940 2.530 28.622 1.00 90.50 95 THR A CA 1
ATOM 688 C C . THR A 1 95 ? -13.350 3.892 28.283 1.00 90.50 95 THR A C 1
ATOM 690 O O . THR A 1 95 ? -12.574 4.009 27.337 1.00 90.50 95 THR A O 1
ATOM 693 N N . VAL A 1 96 ? -13.706 4.918 29.057 1.00 91.94 96 VAL A N 1
ATOM 694 C CA . VAL A 1 96 ? -13.162 6.275 28.911 1.00 91.94 96 VAL A CA 1
ATOM 695 C C . VAL A 1 96 ? -11.951 6.463 29.823 1.00 91.94 96 VAL A C 1
ATOM 697 O O . VAL A 1 96 ? -12.041 6.220 31.026 1.00 91.94 96 VAL A O 1
ATOM 700 N N . ASP A 1 97 ? -10.854 6.974 29.272 1.00 92.75 97 ASP A N 1
ATOM 701 C CA . ASP A 1 97 ? -9.721 7.513 30.028 1.00 92.75 97 ASP A CA 1
ATOM 702 C C . ASP A 1 97 ? -9.617 9.019 29.766 1.00 92.75 97 ASP A C 1
ATOM 704 O O . ASP A 1 97 ? -9.417 9.459 28.636 1.00 92.75 97 ASP A O 1
ATOM 708 N N . LEU A 1 98 ? -9.763 9.831 30.814 1.00 91.25 98 LEU A N 1
ATOM 709 C CA . LEU A 1 98 ? -9.743 11.287 30.688 1.00 91.25 98 LEU A CA 1
ATOM 710 C C . LEU A 1 98 ? -8.372 11.849 30.303 1.00 91.25 98 LEU A C 1
ATOM 712 O O . LEU A 1 98 ? -8.326 12.993 29.860 1.00 91.25 98 LEU A O 1
ATOM 716 N N . GLY A 1 99 ? -7.275 11.101 30.448 1.00 92.38 99 GLY A N 1
ATOM 717 C CA . GLY A 1 99 ? -5.947 11.546 30.030 1.00 92.38 99 GLY A CA 1
ATOM 718 C C . GLY A 1 99 ? -5.604 12.960 30.521 1.00 92.38 99 GLY A C 1
ATOM 719 O O . GLY A 1 99 ? -5.666 13.267 31.713 1.00 92.38 99 GLY A O 1
ATOM 720 N N . THR A 1 100 ? -5.277 13.859 29.588 1.00 91.44 100 THR A N 1
ATOM 721 C CA . THR A 1 100 ? -4.976 15.269 29.915 1.00 91.44 100 THR A CA 1
ATOM 722 C C . THR A 1 100 ? -6.222 16.088 30.254 1.00 91.44 100 THR A C 1
ATOM 724 O O . THR A 1 100 ? -6.108 17.090 30.957 1.00 91.44 100 THR A O 1
ATOM 727 N N . CYS A 1 101 ? -7.414 15.647 29.836 1.00 91.69 101 CYS A N 1
ATOM 728 C CA . CYS A 1 101 ? -8.688 16.246 30.243 1.00 91.69 101 CYS A CA 1
ATOM 729 C C . CYS A 1 101 ? -9.064 15.958 31.704 1.00 91.69 101 CYS A C 1
ATOM 731 O O . CYS A 1 101 ? -10.042 16.514 32.195 1.00 91.69 101 CYS A O 1
ATOM 733 N N . ALA A 1 102 ? -8.293 15.136 32.426 1.00 91.94 102 ALA A N 1
ATOM 734 C CA . ALA A 1 102 ? -8.455 14.977 33.871 1.00 91.94 102 ALA A CA 1
ATOM 735 C C . ALA A 1 102 ? -8.098 16.256 34.656 1.00 91.94 102 ALA A C 1
ATOM 737 O O . ALA A 1 102 ? -8.457 16.385 35.826 1.00 91.94 102 ALA A O 1
ATOM 738 N N . GLN A 1 103 ? -7.365 17.187 34.036 1.00 90.00 103 GLN A N 1
ATOM 739 C CA . GLN A 1 103 ? -7.052 18.498 34.600 1.00 90.00 103 GLN A CA 1
ATOM 740 C C . GLN A 1 103 ? -8.009 19.561 34.056 1.00 90.00 103 GLN A C 1
ATOM 742 O O . GLN A 1 103 ? -8.515 19.451 32.939 1.00 90.00 103 GLN A O 1
ATOM 747 N N . ALA A 1 104 ? -8.226 20.624 34.834 1.00 87.56 104 ALA A N 1
ATOM 748 C CA . ALA A 1 104 ? -9.033 21.746 34.371 1.00 87.56 104 ALA A CA 1
ATOM 749 C C . ALA A 1 104 ? -8.364 22.442 33.178 1.00 87.56 104 ALA A C 1
ATOM 751 O O . ALA A 1 104 ? -7.161 22.707 33.203 1.00 87.56 104 ALA A O 1
ATOM 752 N N . ILE A 1 105 ? -9.161 22.796 32.175 1.00 86.94 105 ILE A N 1
ATOM 753 C CA . ILE A 1 105 ? -8.716 23.513 30.978 1.00 86.94 105 ILE A CA 1
ATOM 754 C C . ILE A 1 105 ? -9.238 24.945 30.980 1.00 86.94 105 ILE A C 1
ATOM 756 O O . ILE A 1 105 ? -10.356 25.203 31.414 1.00 86.94 105 ILE A O 1
ATOM 760 N N . SER A 1 106 ? -8.437 25.889 30.499 1.00 86.06 106 SER A N 1
ATOM 761 C CA . SER A 1 106 ? -8.812 27.304 30.395 1.00 86.06 106 SER A CA 1
ATOM 762 C C . SER A 1 106 ? -9.264 27.665 28.978 1.00 86.06 106 SER A C 1
ATOM 764 O O . SER A 1 106 ? -9.098 26.885 28.039 1.00 86.06 106 SER A O 1
ATOM 766 N N . ASN A 1 107 ? -9.817 28.869 28.808 1.00 81.56 107 ASN A N 1
ATOM 767 C CA . ASN A 1 107 ? -10.118 29.417 27.480 1.00 81.56 107 ASN A CA 1
ATOM 768 C C . ASN A 1 107 ? -8.880 29.369 26.563 1.00 81.56 107 ASN A C 1
ATOM 770 O O . ASN A 1 107 ? -7.766 29.644 27.015 1.00 81.56 107 ASN A O 1
ATOM 774 N N . GLY A 1 108 ? -9.079 29.003 25.296 1.00 78.94 108 GLY A N 1
ATOM 775 C CA . GLY A 1 108 ? -8.012 28.889 24.299 1.00 78.94 108 GLY A CA 1
ATOM 776 C C . GLY A 1 108 ? -7.141 27.634 24.442 1.00 78.94 108 GLY A C 1
ATOM 777 O O . GLY A 1 108 ? -6.233 27.428 23.636 1.00 78.94 108 GLY A O 1
ATOM 778 N N . GLN A 1 109 ? -7.397 26.781 25.442 1.00 85.50 109 GLN A N 1
ATOM 779 C CA . GLN A 1 109 ? -6.684 25.519 25.635 1.00 85.50 109 GLN A CA 1
ATOM 780 C C . GLN A 1 109 ? -7.467 24.330 25.072 1.00 85.50 109 GLN A C 1
ATOM 782 O O . GLN A 1 109 ? -8.688 24.365 24.882 1.00 85.50 109 GLN A O 1
ATOM 787 N N . SER A 1 110 ? -6.735 23.245 24.842 1.00 88.31 110 SER A N 1
ATOM 788 C CA . SER A 1 110 ? -7.287 21.943 24.503 1.00 88.31 110 SER A CA 1
ATOM 789 C C . SER A 1 110 ? -6.729 20.859 25.416 1.00 88.31 110 SER A C 1
ATOM 791 O O . SER A 1 110 ? -5.641 20.987 25.980 1.00 88.31 110 SER A O 1
ATOM 793 N N . CYS A 1 111 ? -7.493 19.785 25.563 1.00 88.50 111 CYS A N 1
ATOM 794 C CA . CYS A 1 111 ? -7.056 18.559 26.212 1.00 88.50 111 CYS A CA 1
ATOM 795 C C . CYS A 1 111 ? -7.520 17.349 25.408 1.00 88.50 111 CYS A C 1
ATOM 797 O O . CYS A 1 111 ? -8.395 17.452 24.548 1.00 88.50 111 CYS A O 1
ATOM 799 N N . GLN A 1 112 ? -6.939 16.197 25.716 1.00 89.81 112 GLN A N 1
ATOM 800 C CA . GLN A 1 112 ? -7.261 14.914 25.113 1.00 89.81 112 GLN A CA 1
ATOM 801 C C . GLN A 1 112 ? -7.732 13.911 26.164 1.00 89.81 112 GLN A C 1
ATOM 803 O O . GLN A 1 112 ? -7.061 13.735 27.188 1.00 89.81 112 GLN A O 1
ATOM 808 N N . PHE A 1 113 ? -8.851 13.254 25.867 1.00 91.25 113 PHE A N 1
ATOM 809 C CA . PHE A 1 113 ? -9.296 12.015 26.504 1.00 91.25 113 PHE A CA 1
ATOM 810 C C . PHE A 1 113 ? -9.263 10.890 25.469 1.00 91.25 113 PHE A C 1
ATOM 812 O O . PHE A 1 113 ? -9.133 11.152 24.277 1.00 91.25 113 PHE A O 1
ATOM 819 N N . SER A 1 114 ? -9.403 9.644 25.895 1.00 88.94 114 SER A N 1
ATOM 820 C CA . SER A 1 114 ? -9.469 8.498 25.005 1.00 88.94 114 SER A CA 1
ATOM 821 C C . SER A 1 114 ? -10.613 7.559 25.349 1.00 88.94 114 SER A C 1
ATOM 823 O O . SER A 1 114 ? -11.151 7.559 26.459 1.00 88.94 114 SER A O 1
ATOM 825 N N . LEU A 1 115 ? -11.005 6.774 24.356 1.00 88.75 115 LEU A N 1
ATOM 826 C CA . LEU A 1 115 ? -12.043 5.769 24.432 1.00 88.75 115 LEU A CA 1
ATOM 827 C C . LEU A 1 115 ? -11.464 4.446 23.935 1.00 88.75 115 LEU A C 1
ATOM 829 O O . LEU A 1 115 ? -11.129 4.312 22.759 1.00 88.75 115 LEU A O 1
ATOM 833 N N . SER A 1 116 ? -11.352 3.479 24.834 1.00 88.75 116 SER A N 1
ATOM 834 C CA . SER A 1 116 ? -10.974 2.100 24.528 1.00 88.75 116 SER A CA 1
ATOM 835 C C . SER A 1 116 ? -12.219 1.261 24.254 1.00 88.75 116 SER A C 1
ATOM 837 O O . SER A 1 116 ? -13.207 1.392 24.974 1.00 88.75 116 SER A O 1
ATOM 839 N N . TYR A 1 117 ? -12.173 0.393 23.249 1.00 88.88 117 TYR A N 1
ATOM 840 C CA . TYR A 1 117 ? -13.190 -0.612 22.953 1.00 88.88 117 TYR A CA 1
ATOM 841 C C . TYR A 1 117 ? -12.566 -2.001 23.064 1.00 88.88 117 TYR A C 1
ATOM 843 O O . TYR A 1 117 ? -11.654 -2.340 22.309 1.00 88.88 117 TYR A O 1
ATOM 851 N N . ALA A 1 118 ? -13.072 -2.791 24.010 1.00 87.62 118 ALA A N 1
ATOM 852 C CA . ALA A 1 118 ? -12.598 -4.139 24.295 1.00 87.62 118 ALA A CA 1
ATOM 853 C C . ALA A 1 118 ? -13.793 -5.098 24.439 1.00 87.62 118 ALA A C 1
ATOM 855 O O . ALA A 1 118 ? -14.246 -5.373 25.557 1.00 87.62 118 ALA A O 1
ATOM 856 N N . PRO A 1 119 ? -14.368 -5.579 23.322 1.00 85.44 119 PRO A N 1
ATOM 857 C CA . PRO A 1 119 ? -15.515 -6.472 23.363 1.00 85.44 119 PRO A CA 1
ATOM 858 C C . PRO A 1 119 ? -15.115 -7.827 23.942 1.00 85.44 119 PRO A C 1
ATOM 860 O O . PRO A 1 119 ? -14.095 -8.404 23.589 1.00 85.44 119 PRO A O 1
ATOM 863 N N . THR A 1 120 ? -15.955 -8.373 24.808 1.00 85.88 120 THR A N 1
ATOM 864 C CA . THR A 1 120 ? -15.792 -9.708 25.408 1.00 85.88 120 THR A CA 1
ATOM 865 C C . THR A 1 120 ? -16.710 -10.748 24.765 1.00 85.88 120 THR A C 1
ATOM 867 O O . THR A 1 120 ? -16.492 -11.949 24.913 1.00 85.88 120 THR A O 1
ATOM 870 N N . THR A 1 121 ? -17.739 -10.302 24.034 1.00 84.62 121 THR A N 1
ATOM 871 C CA . THR A 1 121 ? -18.701 -11.158 23.327 1.00 84.62 121 THR A CA 1
ATOM 872 C C . THR A 1 121 ? -19.140 -10.520 22.010 1.00 84.62 121 THR A C 1
ATOM 874 O O . THR A 1 121 ? -19.150 -9.295 21.891 1.00 84.62 121 THR A O 1
ATOM 877 N N . ASP A 1 122 ? -19.616 -11.335 21.063 1.00 82.56 122 ASP A N 1
ATOM 878 C CA . ASP A 1 122 ? -20.161 -10.844 19.786 1.00 82.56 122 ASP A CA 1
ATOM 879 C C . ASP A 1 122 ? -21.345 -9.882 19.965 1.00 82.56 122 ASP A C 1
ATOM 881 O O . ASP A 1 122 ? -21.588 -9.025 19.121 1.00 82.56 122 ASP A O 1
ATOM 885 N N . THR A 1 123 ? -22.088 -9.994 21.072 1.00 84.38 123 THR A N 1
ATOM 886 C CA . THR A 1 123 ? -23.265 -9.147 21.326 1.00 84.38 123 THR A CA 1
ATOM 887 C C . THR A 1 123 ? -22.920 -7.677 21.529 1.00 84.38 123 THR A C 1
ATOM 889 O O . THR A 1 123 ? -23.808 -6.841 21.397 1.00 84.38 123 THR A O 1
ATOM 892 N N . GLN A 1 124 ? -21.663 -7.360 21.859 1.00 82.94 124 GLN A N 1
ATOM 893 C CA . GLN A 1 124 ? -21.184 -5.988 22.044 1.00 82.94 124 GLN A CA 1
ATOM 894 C C . GLN A 1 124 ? -20.856 -5.305 20.711 1.00 82.94 124 GLN A C 1
ATOM 896 O O . GLN A 1 124 ? -20.843 -4.077 20.647 1.00 82.94 124 GLN A O 1
ATOM 901 N N . TYR A 1 125 ? -20.695 -6.072 19.627 1.00 83.94 125 TYR A N 1
ATOM 902 C CA . TYR A 1 125 ? -20.608 -5.499 18.291 1.00 83.94 125 TYR A CA 1
ATOM 903 C C . TYR A 1 125 ? -21.903 -4.805 17.892 1.00 83.94 125 TYR A C 1
ATOM 905 O O . TYR A 1 125 ? -23.008 -5.256 18.186 1.00 83.94 125 TYR A O 1
ATOM 913 N N . ASN A 1 126 ? -21.742 -3.694 17.186 1.00 80.25 126 ASN A N 1
ATOM 914 C CA . ASN A 1 126 ? -22.773 -2.777 16.726 1.00 80.25 126 ASN A CA 1
ATOM 915 C C . ASN A 1 126 ? -23.625 -2.163 17.848 1.00 80.25 126 ASN A C 1
ATOM 917 O O . ASN A 1 126 ? -24.592 -1.457 17.557 1.00 80.25 126 ASN A O 1
ATOM 921 N N . GLN A 1 127 ? -23.272 -2.380 19.123 1.00 84.56 127 GLN A N 1
ATOM 922 C CA . GLN A 1 127 ? -23.871 -1.618 20.206 1.00 84.56 127 GLN A CA 1
ATOM 923 C C . GLN A 1 127 ? -23.399 -0.173 20.125 1.00 84.56 127 GLN A C 1
ATOM 925 O O . GLN A 1 127 ? -22.211 0.114 19.949 1.00 84.56 127 GLN A O 1
ATOM 930 N N . GLN A 1 128 ? -24.362 0.729 20.261 1.00 85.94 128 GLN A N 1
ATOM 931 C CA . GLN A 1 128 ? -24.096 2.148 20.370 1.00 85.94 128 GLN A CA 1
ATOM 932 C C . GLN A 1 128 ? -23.939 2.541 21.834 1.00 85.94 128 GLN A C 1
ATOM 934 O O . GLN A 1 128 ? -24.583 1.985 22.731 1.00 85.94 128 GLN A O 1
ATOM 939 N N . ASP A 1 129 ? -23.100 3.539 22.047 1.00 89.12 129 ASP A N 1
ATOM 940 C CA . ASP A 1 129 ? -23.045 4.312 23.273 1.00 89.12 129 ASP A CA 1
ATOM 941 C C . ASP A 1 129 ? -23.035 5.800 22.891 1.00 89.12 129 ASP A C 1
ATOM 943 O O . ASP A 1 129 ? -22.677 6.181 21.778 1.00 89.12 129 ASP A O 1
ATOM 947 N N . THR A 1 130 ? -23.490 6.659 23.783 1.00 90.62 130 THR A N 1
ATOM 948 C CA . THR A 1 130 ? -23.491 8.105 23.620 1.00 90.62 130 THR A CA 1
ATOM 949 C C . THR A 1 130 ? -22.600 8.677 24.704 1.00 90.62 130 THR A C 1
ATOM 951 O O . THR A 1 130 ? -22.924 8.617 25.892 1.00 90.62 130 THR A O 1
ATOM 954 N N . LEU A 1 131 ? -21.484 9.264 24.283 1.00 90.31 131 LEU A N 1
ATOM 955 C CA . LEU A 1 131 ? -20.636 10.057 25.154 1.00 90.31 131 LEU A CA 1
ATOM 956 C C . LEU A 1 131 ? -21.270 11.429 25.344 1.00 90.31 131 LEU A C 1
ATOM 958 O O . LEU A 1 131 ? -21.517 12.130 24.365 1.00 90.31 131 LEU A O 1
ATOM 962 N N . THR A 1 132 ? -21.490 11.837 26.589 1.00 92.06 132 THR A N 1
ATOM 963 C CA . THR A 1 132 ? -21.847 13.218 26.935 1.00 92.06 132 THR A CA 1
ATOM 964 C C . THR A 1 132 ? -20.639 13.893 27.572 1.00 92.06 132 THR A C 1
ATOM 966 O O . THR A 1 132 ? -20.270 13.570 28.704 1.00 92.06 132 THR A O 1
ATOM 969 N N . ILE A 1 133 ? -20.028 14.819 26.833 1.00 91.19 133 ILE A N 1
ATOM 970 C CA . ILE A 1 133 ? -18.880 15.625 27.245 1.00 91.19 133 ILE A CA 1
ATOM 971 C C . ILE A 1 133 ? -19.402 16.936 27.826 1.00 91.19 133 ILE A C 1
ATOM 973 O O . ILE A 1 133 ? -20.101 17.674 27.137 1.00 91.19 133 ILE A O 1
ATOM 977 N N . SER A 1 134 ? -19.063 17.243 29.075 1.00 90.19 134 SER A N 1
ATOM 978 C CA . SER A 1 134 ? -19.465 18.482 29.749 1.00 90.19 134 SER A CA 1
ATOM 979 C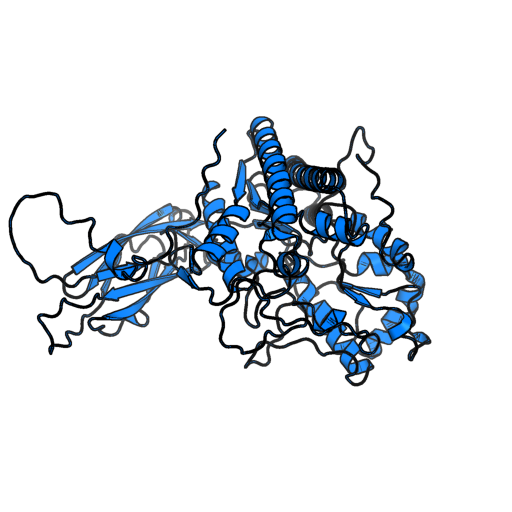 C . SER A 1 134 ? -18.247 19.338 30.076 1.00 90.19 134 SER A C 1
ATOM 981 O O . SER A 1 134 ? -17.291 18.846 30.671 1.00 90.19 134 SER A O 1
ATOM 983 N N . VAL A 1 135 ? -18.298 20.626 29.725 1.00 88.38 135 VAL A N 1
ATOM 984 C CA . VAL A 1 135 ? -17.261 21.618 30.043 1.00 88.38 135 VAL A CA 1
ATOM 985 C C . VAL A 1 135 ? -17.934 22.919 30.464 1.00 88.38 135 VAL A C 1
ATOM 987 O O . VAL A 1 135 ? -18.655 23.536 29.682 1.00 88.38 135 VAL A O 1
ATOM 990 N N . GLY A 1 136 ? -17.737 23.339 31.715 1.00 77.50 136 GLY A N 1
ATOM 991 C CA . GLY A 1 136 ? -18.258 24.626 32.199 1.00 77.50 136 GLY A CA 1
ATOM 992 C C . GLY A 1 136 ? -19.783 24.795 32.097 1.00 77.50 136 GLY A C 1
ATOM 993 O O . GLY A 1 136 ? -20.256 25.919 31.975 1.00 77.50 136 GLY A O 1
ATOM 994 N N . GLY A 1 137 ? -20.545 23.695 32.113 1.00 76.06 137 GLY A N 1
ATOM 995 C CA . GLY A 1 137 ? -22.006 23.690 31.951 1.00 76.06 137 GLY A CA 1
ATOM 996 C C . GLY A 1 137 ? -22.500 23.552 30.504 1.00 76.06 137 GLY A C 1
ATOM 997 O O . GLY A 1 137 ? -23.674 23.253 30.304 1.00 76.06 137 GLY A O 1
ATOM 998 N N . THR A 1 138 ? -21.624 23.693 29.506 1.00 82.44 138 THR A N 1
ATOM 999 C CA . THR A 1 138 ? -21.923 23.354 28.107 1.00 82.44 138 THR A CA 1
ATOM 1000 C C . THR A 1 138 ? -21.742 21.853 27.902 1.00 82.44 138 THR A C 1
ATOM 1002 O O . THR A 1 138 ? -20.733 21.290 28.331 1.00 82.44 138 THR A O 1
ATOM 1005 N N . THR A 1 139 ? -22.688 21.202 27.224 1.00 87.56 139 THR A N 1
ATOM 1006 C CA . THR A 1 139 ? -22.608 19.775 26.891 1.00 87.56 139 THR A CA 1
ATOM 1007 C C . THR A 1 139 ? -22.510 19.548 25.385 1.00 87.56 139 THR A C 1
ATOM 1009 O O . THR A 1 139 ? -23.144 20.237 24.587 1.00 87.56 139 THR A O 1
ATOM 1012 N N . GLN A 1 140 ? -21.716 18.556 24.993 1.00 86.44 140 GLN A N 1
ATOM 1013 C CA . GLN A 1 140 ? -21.702 17.982 23.652 1.00 86.44 140 GLN A CA 1
ATOM 1014 C C . GLN A 1 140 ? -21.949 16.481 23.735 1.00 86.44 140 GLN A C 1
ATOM 1016 O O . GLN A 1 140 ? -21.524 15.832 24.689 1.00 86.44 140 GLN A O 1
ATOM 1021 N N . THR A 1 141 ? -22.631 15.931 22.733 1.00 88.62 141 THR A N 1
ATOM 1022 C CA . THR A 1 141 ? -22.897 14.492 22.649 1.00 88.62 141 THR A CA 1
ATOM 1023 C C . THR A 1 141 ? -22.257 13.893 21.408 1.00 88.62 141 THR A C 1
ATOM 1025 O O . THR A 1 141 ? -22.266 14.503 20.339 1.00 88.62 141 THR A O 1
ATOM 1028 N N . ILE A 1 142 ? -21.690 12.698 21.557 1.00 85.56 142 ILE A N 1
ATOM 1029 C CA . ILE A 1 142 ? -21.075 11.933 20.472 1.00 85.56 142 ILE A CA 1
ATOM 1030 C C . ILE A 1 142 ? -21.615 10.509 20.538 1.00 85.56 142 ILE A C 1
ATOM 1032 O O . ILE A 1 142 ? -21.398 9.806 21.521 1.00 85.56 142 ILE A O 1
ATOM 1036 N N . ASN A 1 143 ? -22.306 10.077 19.485 1.00 88.19 143 ASN A N 1
ATOM 1037 C CA . ASN A 1 143 ? -22.754 8.691 19.355 1.00 88.19 143 ASN A CA 1
ATOM 1038 C C . ASN A 1 143 ? -21.617 7.850 18.803 1.00 88.19 143 ASN A C 1
ATOM 1040 O O . ASN A 1 143 ? -21.181 8.127 17.690 1.00 88.19 143 ASN A O 1
ATOM 1044 N N . ILE A 1 144 ? -21.190 6.845 19.555 1.00 87.44 144 ILE A N 1
ATOM 1045 C CA . ILE A 1 144 ? -20.129 5.895 19.235 1.00 87.44 144 ILE A CA 1
ATOM 1046 C C . ILE A 1 144 ? -20.700 4.496 18.977 1.00 87.44 144 ILE A C 1
ATOM 1048 O O . ILE A 1 144 ? -21.747 4.146 19.512 1.00 87.44 144 ILE A O 1
ATOM 1052 N N . THR A 1 145 ? -20.039 3.694 18.144 1.00 86.88 145 THR A N 1
ATOM 1053 C CA . THR A 1 145 ? -20.426 2.310 17.811 1.00 86.88 145 THR A CA 1
ATOM 1054 C C . THR A 1 145 ? -19.214 1.389 17.891 1.00 86.88 145 THR A C 1
ATOM 1056 O O . THR A 1 145 ? -18.138 1.744 17.419 1.00 86.88 145 THR A O 1
ATOM 1059 N N . GLY A 1 146 ? -19.355 0.220 18.513 1.00 85.38 146 GLY A N 1
ATOM 1060 C CA . GLY A 1 146 ? -18.290 -0.785 18.549 1.00 85.38 146 GLY A CA 1
ATOM 1061 C C . GLY A 1 146 ? -18.429 -1.701 17.343 1.00 85.38 146 GLY A C 1
ATOM 1062 O O . GLY A 1 146 ? -19.525 -2.181 17.089 1.00 85.38 146 GLY A O 1
ATOM 1063 N N . ALA A 1 147 ? -17.375 -1.958 16.582 1.00 82.94 147 ALA A N 1
ATOM 1064 C CA . ALA A 1 147 ? -17.432 -2.824 15.406 1.00 82.94 147 ALA A CA 1
ATOM 1065 C C . ALA A 1 147 ? -16.389 -3.936 15.495 1.00 82.94 147 ALA A C 1
ATOM 1067 O O . ALA A 1 147 ? -15.385 -3.826 16.201 1.00 82.94 147 ALA A O 1
ATOM 1068 N N . LYS A 1 148 ? -16.639 -5.031 14.781 1.00 83.69 148 LYS A N 1
ATOM 1069 C CA . LYS A 1 148 ? -15.666 -6.116 14.680 1.00 83.69 148 LYS A CA 1
ATOM 1070 C C . LYS A 1 148 ? -14.423 -5.633 13.929 1.00 83.69 148 LYS A C 1
ATOM 1072 O O . LYS A 1 148 ? -14.536 -4.789 13.031 1.00 83.69 148 LYS A O 1
ATOM 1077 N N . GLY A 1 149 ? -13.260 -6.161 14.305 1.00 81.69 149 GLY A N 1
ATOM 1078 C CA . GLY A 1 149 ? -12.036 -5.996 13.531 1.00 81.69 149 GLY A CA 1
ATOM 1079 C C . GLY A 1 149 ? -12.229 -6.465 12.087 1.00 81.69 149 GLY A C 1
ATOM 1080 O O . GLY A 1 149 ? -12.992 -7.398 11.817 1.00 81.69 149 GLY A O 1
ATOM 1081 N N . GLN A 1 150 ? -11.576 -5.793 11.142 1.00 83.06 150 GLN A N 1
ATOM 1082 C CA . GLN A 1 150 ? -11.575 -6.211 9.742 1.00 83.06 150 GLN A CA 1
ATOM 1083 C C . GLN A 1 150 ? -10.174 -6.628 9.316 1.00 83.06 150 GLN A C 1
ATOM 1085 O O . GLN A 1 150 ? -9.297 -5.789 9.124 1.00 83.06 150 GLN A O 1
ATOM 1090 N N . ASP A 1 151 ? -9.993 -7.926 9.097 1.00 84.44 151 ASP A N 1
ATOM 1091 C CA . ASP A 1 151 ? -8.775 -8.441 8.488 1.00 84.44 151 ASP A CA 1
ATOM 1092 C C . ASP A 1 151 ? -8.703 -8.062 7.007 1.00 84.44 151 ASP A C 1
ATOM 1094 O O . ASP A 1 151 ? -9.705 -8.050 6.281 1.00 84.44 151 ASP A O 1
ATOM 1098 N N . PHE A 1 152 ? -7.489 -7.797 6.537 1.00 85.00 152 PHE A N 1
ATOM 1099 C CA . PHE A 1 152 ? -7.235 -7.430 5.153 1.00 85.00 152 PHE A CA 1
ATOM 1100 C C . PHE A 1 152 ? -5.956 -8.068 4.613 1.00 85.00 152 PHE A C 1
ATOM 1102 O O . PHE A 1 152 ? -5.114 -8.536 5.376 1.00 85.00 152 PHE A O 1
ATOM 1109 N N . VAL A 1 153 ? -5.840 -8.097 3.286 1.00 84.12 153 VAL A N 1
ATOM 1110 C CA . VAL A 1 153 ? -4.674 -8.540 2.516 1.00 84.12 153 VAL A CA 1
ATOM 1111 C C . VAL A 1 153 ? -4.313 -7.431 1.538 1.00 84.12 153 VAL A C 1
ATOM 1113 O O . VAL A 1 153 ? -5.201 -6.891 0.882 1.00 84.12 153 VAL A O 1
ATOM 1116 N N . VAL A 1 154 ? -3.034 -7.078 1.432 1.00 81.88 154 VAL A N 1
ATOM 1117 C CA . VAL A 1 154 ? -2.569 -5.990 0.555 1.00 81.88 154 VAL A CA 1
ATOM 1118 C C . VAL A 1 154 ? -1.705 -6.538 -0.572 1.00 81.88 154 VAL A C 1
ATOM 1120 O O . VAL A 1 154 ? -0.782 -7.312 -0.317 1.00 81.88 154 VAL A O 1
ATOM 1123 N N . PHE A 1 155 ? -1.964 -6.055 -1.788 1.00 83.81 155 PHE A N 1
ATOM 1124 C CA . PHE A 1 155 ? -1.142 -6.275 -2.971 1.00 83.81 155 PHE A CA 1
ATOM 1125 C C . PHE A 1 155 ? -0.773 -4.938 -3.638 1.00 83.81 155 PHE A C 1
ATOM 1127 O O . PHE A 1 155 ? -1.654 -4.117 -3.910 1.00 83.81 155 PHE A O 1
ATOM 1134 N N . GLY A 1 156 ? 0.511 -4.676 -3.902 1.00 78.75 156 GLY A N 1
ATOM 1135 C CA . GLY A 1 156 ? 0.905 -3.395 -4.506 1.00 78.75 156 GLY A CA 1
ATOM 1136 C C . GLY A 1 156 ? 2.371 -2.991 -4.427 1.00 78.75 156 GLY A C 1
ATOM 1137 O O . GLY A 1 156 ? 3.175 -3.695 -3.829 1.00 78.75 156 GLY A O 1
ATOM 1138 N N . ASP A 1 157 ? 2.708 -1.853 -5.048 1.00 65.44 157 ASP A N 1
ATOM 1139 C CA . ASP A 1 157 ? 4.087 -1.397 -5.303 1.00 65.44 157 ASP A CA 1
ATOM 1140 C C . ASP A 1 157 ? 4.719 -0.538 -4.203 1.00 65.44 157 ASP A C 1
ATOM 1142 O O . ASP A 1 157 ? 5.823 -0.811 -3.749 1.00 65.44 157 ASP A O 1
ATOM 1146 N N . SER A 1 158 ? 3.988 0.461 -3.730 1.00 52.97 158 SER A N 1
ATOM 1147 C CA . SER A 1 158 ? 4.462 1.482 -2.793 1.00 52.97 158 SER A CA 1
ATOM 1148 C C . SER A 1 158 ? 4.208 1.086 -1.333 1.00 52.97 158 SER A C 1
ATOM 1150 O O . SER A 1 158 ? 4.294 1.917 -0.430 1.00 52.97 158 SER A O 1
ATOM 1152 N N . LEU A 1 159 ? 3.780 -0.160 -1.099 1.00 51.38 159 LEU A N 1
ATOM 1153 C CA . LEU A 1 159 ? 2.939 -0.515 0.047 1.00 51.38 159 LEU A CA 1
ATOM 1154 C C . LEU A 1 159 ? 3.477 -1.624 0.951 1.00 51.38 159 LEU A C 1
ATOM 1156 O O . LEU A 1 159 ? 2.895 -1.830 2.016 1.00 51.38 159 LEU A O 1
ATOM 1160 N N . SER A 1 160 ? 4.544 -2.323 0.570 1.00 48.25 160 SER A N 1
ATOM 1161 C CA . SER A 1 160 ? 4.844 -3.651 1.136 1.00 48.25 160 SER A CA 1
ATOM 1162 C C . SER A 1 160 ? 6.308 -3.890 1.512 1.00 48.25 160 SER A C 1
ATOM 1164 O O . SER A 1 160 ? 6.682 -4.984 1.943 1.00 48.25 160 SER A O 1
ATOM 1166 N N . ASP A 1 161 ? 7.132 -2.847 1.482 1.00 49.06 161 ASP A N 1
ATOM 1167 C CA . ASP A 1 161 ? 8.563 -2.980 1.767 1.00 49.06 161 ASP A CA 1
ATOM 1168 C C . ASP A 1 161 ? 8.869 -3.126 3.271 1.00 49.06 161 ASP A C 1
ATOM 1170 O O . ASP A 1 161 ? 9.965 -3.537 3.651 1.00 49.06 161 ASP A O 1
ATOM 1174 N N .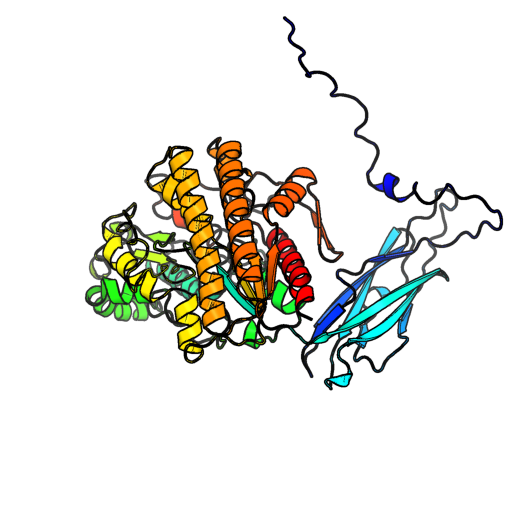 ALA A 1 162 ? 7.876 -2.925 4.152 1.00 48.56 162 ALA A N 1
ATOM 1175 C CA . ALA A 1 162 ? 8.004 -3.281 5.571 1.00 48.56 162 ALA A CA 1
ATOM 1176 C C . ALA A 1 162 ? 8.366 -4.765 5.763 1.00 48.56 162 ALA A C 1
ATOM 1178 O O . ALA A 1 162 ? 8.996 -5.126 6.754 1.00 48.56 162 ALA A O 1
ATOM 1179 N N . GLY A 1 163 ? 8.019 -5.628 4.800 1.00 53.16 163 GLY A N 1
ATOM 1180 C CA . GLY A 1 163 ? 8.277 -7.061 4.902 1.00 53.16 163 GLY A CA 1
ATOM 1181 C C . GLY A 1 163 ? 9.622 -7.573 4.489 1.00 53.16 163 GLY A C 1
ATOM 1182 O O . GLY A 1 163 ? 9.906 -8.751 4.705 1.00 53.16 163 GLY A O 1
ATOM 1183 N N . VAL A 1 164 ? 10.441 -6.701 3.925 1.00 58.31 164 VAL A N 1
ATOM 1184 C CA . VAL A 1 164 ? 11.834 -7.002 3.618 1.00 58.31 164 VAL A CA 1
ATOM 1185 C C . VAL A 1 164 ? 12.781 -6.301 4.585 1.00 58.31 164 VAL A C 1
ATOM 1187 O O . VAL A 1 164 ? 13.986 -6.443 4.422 1.00 58.31 164 VAL A O 1
ATOM 1190 N N . GLN A 1 165 ? 12.277 -5.551 5.577 1.00 68.44 165 GLN A N 1
ATOM 1191 C CA . GLN A 1 165 ? 13.100 -4.646 6.379 1.00 68.44 165 GLN A CA 1
ATOM 1192 C C . GLN A 1 165 ? 14.249 -5.346 7.085 1.00 68.44 165 GLN A C 1
ATOM 1194 O O . GLN A 1 165 ? 15.394 -5.012 6.809 1.00 68.44 165 GLN A O 1
ATOM 1199 N N . ASP A 1 166 ? 13.965 -6.316 7.954 1.00 67.94 166 ASP A N 1
ATOM 1200 C CA . ASP A 1 166 ? 15.007 -7.016 8.711 1.00 67.94 166 ASP A CA 1
ATOM 1201 C C . ASP A 1 166 ? 16.045 -7.648 7.768 1.00 67.94 166 ASP A C 1
ATOM 1203 O O . ASP A 1 166 ? 17.243 -7.638 8.053 1.00 67.94 166 ASP A O 1
ATOM 1207 N N . GLN A 1 167 ? 15.604 -8.185 6.626 1.00 72.44 167 GLN A N 1
ATOM 1208 C CA . GLN A 1 167 ? 16.496 -8.854 5.680 1.00 72.44 167 GLN A CA 1
ATOM 1209 C C . GLN A 1 167 ? 17.338 -7.858 4.875 1.00 72.44 167 GLN A C 1
ATOM 1211 O O . GLN A 1 167 ? 18.540 -8.065 4.698 1.00 72.44 167 GLN A O 1
ATOM 1216 N N . LEU A 1 168 ? 16.732 -6.766 4.413 1.00 73.75 168 LEU A N 1
ATOM 1217 C CA . LEU A 1 168 ? 17.404 -5.723 3.654 1.00 73.75 168 LEU A CA 1
ATOM 1218 C C . LEU A 1 168 ? 18.352 -4.915 4.550 1.00 73.75 168 LEU A C 1
ATOM 1220 O O . LEU A 1 168 ? 19.486 -4.663 4.147 1.00 73.75 168 LEU A O 1
ATOM 1224 N N . ALA A 1 169 ? 17.942 -4.597 5.780 1.00 76.50 169 ALA A N 1
ATOM 1225 C CA . ALA A 1 169 ? 18.785 -3.972 6.794 1.00 76.50 169 ALA A CA 1
ATOM 1226 C C . ALA A 1 169 ? 19.992 -4.853 7.129 1.00 76.50 169 ALA A C 1
ATOM 1228 O O . ALA A 1 169 ? 21.128 -4.377 7.085 1.00 76.50 169 ALA A O 1
ATOM 1229 N N . ALA A 1 170 ? 19.781 -6.153 7.370 1.00 76.94 170 ALA A N 1
ATOM 1230 C CA . ALA A 1 170 ? 20.870 -7.098 7.611 1.00 76.94 170 ALA A CA 1
ATOM 1231 C C . ALA A 1 170 ? 21.838 -7.188 6.419 1.00 76.94 170 ALA A C 1
ATOM 1233 O O . ALA A 1 170 ? 23.056 -7.153 6.611 1.00 76.94 170 ALA A O 1
ATOM 1234 N N . LEU A 1 171 ? 21.316 -7.259 5.190 1.00 77.56 171 LEU A N 1
ATOM 1235 C CA . LEU A 1 171 ? 22.123 -7.293 3.970 1.00 77.56 171 LEU A CA 1
ATOM 1236 C C . LEU A 1 171 ? 22.960 -6.015 3.808 1.00 77.56 171 LEU A C 1
ATOM 1238 O O . LEU A 1 171 ? 24.171 -6.099 3.603 1.00 77.56 171 LEU A O 1
ATOM 1242 N N . VAL A 1 172 ? 22.343 -4.838 3.934 1.00 79.06 172 VAL A N 1
ATOM 1243 C CA . VAL A 1 172 ? 23.014 -3.536 3.780 1.00 79.06 172 VAL A CA 1
ATOM 1244 C C . VAL A 1 172 ? 24.061 -3.318 4.875 1.00 79.06 172 VAL A C 1
ATOM 1246 O O . VAL A 1 172 ? 25.202 -2.977 4.566 1.00 79.06 172 VAL A O 1
ATOM 1249 N N . ASN A 1 173 ? 23.728 -3.590 6.140 1.00 80.56 173 ASN A N 1
ATOM 1250 C CA . ASN A 1 173 ? 24.674 -3.488 7.257 1.00 80.56 173 ASN A CA 1
ATOM 1251 C C . ASN A 1 173 ? 25.858 -4.451 7.102 1.00 80.56 173 ASN A C 1
ATOM 1253 O O . ASN A 1 173 ? 27.006 -4.097 7.390 1.00 80.56 173 ASN A O 1
ATOM 1257 N N . GLY A 1 174 ? 25.602 -5.663 6.612 1.00 79.62 174 GLY A N 1
ATOM 1258 C CA . GLY A 1 174 ? 26.651 -6.632 6.342 1.00 79.62 174 GLY A CA 1
ATOM 1259 C C . GLY A 1 174 ? 27.575 -6.197 5.199 1.00 79.62 174 GLY A C 1
ATOM 1260 O O . GLY A 1 174 ? 28.795 -6.254 5.352 1.00 79.62 174 GLY A O 1
ATOM 1261 N N . LEU A 1 175 ? 27.032 -5.666 4.096 1.00 78.00 175 LEU A N 1
ATOM 1262 C CA . LEU A 1 175 ? 27.830 -5.075 3.010 1.00 78.00 175 LEU A CA 1
ATOM 1263 C C . LEU A 1 175 ? 28.642 -3.859 3.483 1.00 78.00 175 LEU A C 1
ATOM 1265 O O . LEU A 1 175 ? 29.814 -3.721 3.121 1.00 78.00 175 LEU A O 1
ATOM 1269 N N . SER A 1 176 ? 28.060 -3.002 4.329 1.00 79.75 176 SER A N 1
ATOM 1270 C CA . SER A 1 176 ? 28.772 -1.885 4.965 1.00 79.75 176 SER A CA 1
ATOM 1271 C C . SER A 1 176 ? 29.955 -2.379 5.796 1.00 79.75 176 SER A C 1
ATOM 1273 O O . SER A 1 176 ? 31.079 -1.907 5.623 1.00 79.75 176 SER A O 1
ATOM 1275 N N . THR A 1 177 ? 29.748 -3.417 6.608 1.00 81.75 177 THR A N 1
ATOM 1276 C CA . THR A 1 177 ? 30.808 -4.019 7.430 1.00 81.75 177 THR A CA 1
ATOM 1277 C C . THR A 1 177 ? 31.915 -4.638 6.571 1.00 81.75 177 THR A C 1
ATOM 1279 O O . THR A 1 177 ? 33.093 -4.349 6.777 1.00 81.75 177 THR A O 1
ATOM 1282 N N . LEU A 1 178 ? 31.551 -5.460 5.578 1.00 78.06 178 LEU A N 1
ATOM 1283 C CA . LEU A 1 178 ? 32.496 -6.143 4.683 1.00 78.06 178 LEU A CA 1
ATOM 1284 C C . LEU A 1 178 ? 33.371 -5.153 3.903 1.00 78.06 178 LEU A C 1
ATOM 1286 O O . LEU A 1 178 ? 34.554 -5.397 3.674 1.00 78.06 178 LEU A O 1
ATOM 1290 N N . SER A 1 179 ? 32.785 -4.025 3.513 1.00 75.94 179 SER A N 1
ATOM 1291 C CA . SER A 1 179 ? 33.455 -2.974 2.752 1.00 75.94 179 SER A CA 1
ATOM 1292 C C . SER A 1 179 ? 34.171 -1.928 3.612 1.00 75.94 179 SER A C 1
ATOM 1294 O O . SER A 1 179 ? 34.627 -0.922 3.073 1.00 75.94 179 SER A O 1
ATOM 1296 N N . GLN A 1 180 ? 34.274 -2.142 4.930 1.00 80.69 180 GLN A N 1
ATOM 1297 C CA . GLN A 1 180 ? 34.866 -1.191 5.884 1.00 80.69 180 GLN A CA 1
ATOM 1298 C C . GLN A 1 180 ? 34.244 0.216 5.792 1.00 80.69 180 GLN A C 1
ATOM 1300 O O . GLN A 1 180 ? 34.938 1.227 5.888 1.00 80.69 180 GLN A O 1
ATOM 1305 N N . GLY A 1 181 ? 32.926 0.279 5.594 1.00 72.69 181 GLY A N 1
ATOM 1306 C CA . GLY A 1 181 ? 32.163 1.524 5.527 1.00 72.69 181 GLY A CA 1
ATOM 1307 C C . GLY A 1 181 ? 32.142 2.197 4.156 1.00 72.69 181 GLY A C 1
ATOM 1308 O O . GLY A 1 181 ? 31.626 3.307 4.052 1.00 72.69 181 GLY A O 1
ATOM 1309 N N . ALA A 1 182 ? 32.658 1.556 3.098 1.00 74.81 182 ALA A N 1
ATOM 1310 C CA . ALA A 1 182 ? 32.473 2.081 1.747 1.00 74.81 182 ALA A CA 1
ATOM 1311 C C . ALA A 1 182 ? 30.987 2.066 1.349 1.00 74.81 182 ALA A C 1
ATOM 1313 O O . ALA A 1 182 ? 30.514 3.036 0.770 1.00 74.81 182 ALA A O 1
ATOM 1314 N N . PHE A 1 183 ? 30.244 1.007 1.701 1.00 74.69 183 PHE A N 1
ATOM 1315 C CA . PHE A 1 183 ? 28.781 0.971 1.597 1.00 74.69 183 PHE A CA 1
ATOM 1316 C C . PHE A 1 183 ? 28.123 1.690 2.786 1.00 74.69 183 PHE A C 1
ATOM 1318 O O . PHE A 1 183 ? 28.588 1.523 3.920 1.00 74.69 183 PHE A O 1
ATOM 1325 N N . PRO A 1 184 ? 27.023 2.441 2.571 1.00 75.69 184 PRO A N 1
ATOM 1326 C CA . PRO A 1 184 ? 26.282 3.048 3.670 1.00 75.69 184 PRO A CA 1
ATOM 1327 C C . PRO A 1 184 ? 25.698 1.968 4.591 1.00 75.69 184 PRO A C 1
ATOM 1329 O O . PRO A 1 184 ? 25.284 0.906 4.126 1.00 75.69 184 PRO A O 1
ATOM 1332 N N . ALA A 1 185 ? 25.663 2.252 5.892 1.00 81.00 185 ALA A N 1
ATOM 1333 C CA . ALA A 1 185 ? 24.902 1.452 6.846 1.00 81.00 185 ALA A CA 1
ATOM 1334 C C . ALA A 1 185 ? 23.395 1.691 6.663 1.00 81.00 185 ALA A C 1
ATOM 1336 O O . ALA A 1 185 ? 22.979 2.704 6.092 1.00 81.00 185 ALA A O 1
ATOM 1337 N N . TRP A 1 186 ? 22.580 0.767 7.167 1.00 81.31 186 TRP A N 1
ATOM 1338 C CA . TRP A 1 186 ? 21.135 0.948 7.207 1.00 81.31 186 TRP A CA 1
ATOM 1339 C C . TRP A 1 186 ? 20.777 2.152 8.099 1.00 81.31 186 TRP A C 1
ATOM 1341 O O . TRP A 1 186 ? 21.325 2.274 9.200 1.00 81.31 186 TRP A O 1
ATOM 1351 N N . PRO A 1 187 ? 19.892 3.061 7.655 1.00 79.25 187 PRO A N 1
ATOM 1352 C CA . PRO A 1 187 ? 19.542 4.247 8.430 1.00 79.25 187 PRO A CA 1
ATOM 1353 C C . PRO A 1 187 ? 18.784 3.908 9.721 1.00 79.25 187 PRO A C 1
ATOM 1355 O O . PRO A 1 187 ? 18.025 2.940 9.796 1.00 79.25 187 PRO A O 1
ATOM 1358 N N . THR A 1 188 ? 18.931 4.765 10.733 1.00 78.94 188 THR A N 1
ATOM 1359 C CA . THR A 1 188 ? 18.133 4.727 11.966 1.00 78.94 188 THR A CA 1
ATOM 1360 C C . THR A 1 188 ? 17.097 5.847 12.002 1.00 78.94 188 THR A C 1
ATOM 1362 O O . THR A 1 188 ? 17.201 6.861 11.301 1.00 78.94 188 THR A O 1
ATOM 1365 N N . VAL A 1 189 ? 16.080 5.668 12.845 1.00 74.38 189 VAL A N 1
ATOM 1366 C CA . VAL A 1 189 ? 15.109 6.713 13.158 1.00 74.38 189 VAL A CA 1
ATOM 1367 C C . VAL A 1 189 ? 15.788 7.839 13.934 1.00 74.38 189 VAL A C 1
ATOM 1369 O O . VAL A 1 189 ? 16.437 7.589 14.951 1.00 74.38 189 VAL A O 1
ATOM 1372 N N . SER A 1 190 ? 15.631 9.079 13.456 1.00 71.56 190 SER A N 1
ATOM 1373 C CA . SER A 1 190 ? 16.258 10.272 14.038 1.00 71.56 190 SER A CA 1
ATOM 1374 C C . SER A 1 190 ? 15.989 10.373 15.541 1.00 71.56 190 SER A C 1
ATOM 1376 O O . SER A 1 190 ? 14.855 10.234 15.991 1.00 71.56 190 SER A O 1
ATOM 1378 N N . GLY A 1 191 ? 17.044 10.592 16.327 1.00 71.38 191 GLY A N 1
ATOM 1379 C CA . GLY A 1 191 ? 16.949 10.672 17.787 1.00 71.38 191 GLY A CA 1
ATOM 1380 C C . GLY A 1 191 ? 16.760 9.328 18.505 1.00 71.38 191 GLY A C 1
ATOM 1381 O O . GLY A 1 191 ? 16.583 9.326 19.720 1.00 71.38 191 GLY A O 1
ATOM 1382 N N . THR A 1 192 ? 16.823 8.193 17.800 1.00 77.12 192 THR A N 1
ATOM 1383 C CA . THR A 1 192 ? 16.700 6.849 18.390 1.00 77.12 192 THR A CA 1
ATOM 1384 C C . THR A 1 192 ? 17.792 5.899 17.882 1.00 77.12 192 THR A C 1
ATOM 1386 O O . THR A 1 192 ? 18.491 6.186 16.909 1.00 77.12 192 THR A O 1
ATOM 1389 N N . SER A 1 193 ? 17.920 4.736 18.524 1.00 80.62 193 SER A N 1
ATOM 1390 C CA . SER A 1 193 ? 18.746 3.616 18.048 1.00 80.62 193 SER A CA 1
ATOM 1391 C C . SER A 1 193 ? 17.980 2.619 17.172 1.00 80.62 193 SER A C 1
ATOM 1393 O O . SER A 1 193 ? 18.537 1.587 16.807 1.00 80.62 193 SER A O 1
ATOM 1395 N N . ASN A 1 194 ? 16.702 2.876 16.885 1.00 77.62 194 ASN A N 1
ATOM 1396 C CA . ASN A 1 194 ? 15.857 1.944 16.148 1.00 77.62 194 ASN A CA 1
ATOM 1397 C C . ASN A 1 194 ? 16.150 2.044 14.650 1.00 77.62 194 ASN A C 1
ATOM 1399 O O . ASN A 1 194 ? 16.299 3.146 14.118 1.00 77.62 194 ASN A O 1
ATOM 1403 N N . GLU A 1 195 ? 16.213 0.904 13.963 1.00 76.81 195 GLU A N 1
ATOM 1404 C CA . GLU A 1 195 ? 16.346 0.871 12.506 1.00 76.81 195 GLU A CA 1
ATOM 1405 C C . GLU A 1 195 ? 15.139 1.544 11.844 1.00 76.81 195 GLU A C 1
ATOM 1407 O O . GLU A 1 195 ? 13.998 1.398 12.289 1.00 76.81 195 GLU A O 1
ATOM 1412 N N . LYS A 1 196 ? 15.394 2.301 10.773 1.00 73.62 196 LYS A N 1
ATOM 1413 C CA . LYS A 1 196 ? 14.335 2.876 9.949 1.00 73.62 196 LYS A CA 1
ATOM 1414 C C . LYS A 1 196 ? 13.573 1.744 9.263 1.00 73.62 196 LYS A C 1
ATOM 1416 O O . LYS A 1 196 ? 14.193 0.801 8.765 1.00 73.62 196 LYS A O 1
ATOM 1421 N N . SER A 1 197 ? 12.252 1.880 9.184 1.00 68.81 197 SER A N 1
ATOM 1422 C CA . SER A 1 197 ? 11.424 1.015 8.350 1.00 68.81 197 SER A CA 1
ATOM 1423 C C . SER A 1 197 ? 11.957 0.976 6.918 1.00 68.81 197 SER A C 1
ATOM 1425 O O . SER A 1 197 ? 12.379 2.013 6.394 1.00 68.81 197 SER A O 1
ATOM 1427 N N . ALA A 1 198 ? 11.955 -0.191 6.264 1.00 61.72 198 ALA A N 1
ATOM 1428 C CA . ALA A 1 198 ? 12.388 -0.318 4.863 1.00 61.72 198 ALA A CA 1
ATOM 1429 C C . ALA A 1 198 ? 11.364 0.262 3.897 1.00 61.72 198 ALA A C 1
ATOM 1431 O O . ALA A 1 198 ? 11.036 -0.330 2.893 1.00 61.72 198 ALA A O 1
ATOM 1432 N N . THR A 1 199 ? 10.814 1.413 4.229 1.00 61.50 199 THR A N 1
ATOM 1433 C CA . THR A 1 199 ? 9.705 2.046 3.547 1.00 61.50 199 THR A CA 1
ATOM 1434 C C . THR A 1 199 ? 10.132 3.438 3.160 1.00 61.50 199 THR A C 1
ATOM 1436 O O . THR A 1 199 ? 11.035 4.029 3.762 1.00 61.50 199 THR A O 1
ATOM 1439 N N . TYR A 1 200 ? 9.479 3.987 2.150 1.00 62.38 200 TYR A N 1
ATOM 1440 C CA . TYR A 1 200 ? 9.776 5.315 1.637 1.00 62.38 200 TYR A CA 1
ATOM 1441 C C . TYR A 1 200 ? 9.186 6.427 2.522 1.00 62.38 200 TYR A C 1
ATOM 1443 O O . TYR A 1 200 ? 8.641 7.392 2.015 1.00 62.38 200 TYR A O 1
ATOM 1451 N N . THR A 1 201 ? 9.246 6.281 3.847 1.00 56.62 201 THR A N 1
ATOM 1452 C CA . THR A 1 201 ? 8.629 7.196 4.814 1.00 56.62 201 THR A CA 1
ATOM 1453 C C . THR A 1 201 ? 9.661 7.785 5.767 1.00 56.62 201 THR A C 1
ATOM 1455 O O . THR A 1 201 ? 10.659 7.126 6.079 1.00 56.62 201 THR A O 1
ATOM 1458 N N . THR A 1 202 ? 9.374 8.985 6.277 1.00 54.56 202 THR A N 1
ATOM 1459 C CA . THR A 1 202 ? 10.164 9.682 7.296 1.00 54.56 202 THR A CA 1
ATOM 1460 C C . THR A 1 202 ? 10.564 8.753 8.460 1.00 54.56 202 THR A C 1
ATOM 1462 O O . THR A 1 202 ? 9.861 7.784 8.780 1.00 54.56 202 THR A O 1
ATOM 1465 N N . PRO A 1 203 ? 11.700 9.002 9.136 1.00 42.34 203 PRO A N 1
ATOM 1466 C CA . PRO A 1 203 ? 12.197 8.134 10.184 1.00 42.34 203 PRO A CA 1
ATOM 1467 C C . PRO A 1 203 ? 11.240 8.209 11.375 1.00 42.34 203 PRO A C 1
ATOM 1469 O O . PRO A 1 203 ? 11.061 9.271 11.964 1.00 42.34 203 PRO A O 1
ATOM 1472 N N . GLY A 1 204 ? 10.637 7.070 11.723 1.00 50.03 204 GLY A N 1
ATOM 1473 C CA . GLY A 1 204 ? 9.607 6.955 12.762 1.00 50.03 204 GLY A CA 1
ATOM 1474 C C . GLY A 1 204 ? 8.188 6.794 12.209 1.00 50.03 204 GLY A C 1
ATOM 1475 O O . GLY A 1 204 ? 7.266 6.541 12.982 1.00 50.03 204 GLY A O 1
ATOM 1476 N N . GLY A 1 205 ? 8.012 6.894 10.887 1.00 53.12 205 GLY A N 1
ATOM 1477 C CA . GLY A 1 205 ? 6.769 6.559 10.208 1.00 53.12 205 GLY A CA 1
ATOM 1478 C C . GLY A 1 205 ? 6.504 5.056 10.228 1.00 53.12 205 GLY A C 1
ATOM 1479 O O . GLY A 1 205 ? 7.342 4.257 9.802 1.00 53.12 205 GLY A O 1
ATOM 1480 N N . ASN A 1 206 ? 5.322 4.671 10.702 1.00 57.75 206 ASN A N 1
ATOM 1481 C CA . ASN A 1 206 ? 4.784 3.352 10.402 1.00 57.75 206 ASN A CA 1
ATOM 1482 C C . ASN A 1 206 ? 4.392 3.314 8.919 1.00 57.75 206 ASN A C 1
ATOM 1484 O O . ASN A 1 206 ? 4.023 4.339 8.339 1.00 57.75 206 ASN A O 1
ATOM 1488 N N . VAL A 1 207 ? 4.401 2.131 8.304 1.00 63.97 207 VAL A N 1
ATOM 1489 C CA . VAL A 1 207 ? 3.676 1.976 7.040 1.00 63.97 207 VAL A CA 1
ATOM 1490 C C . VAL A 1 207 ? 2.198 2.242 7.265 1.00 63.97 207 VAL A C 1
ATOM 1492 O O . VAL A 1 207 ? 1.645 1.856 8.296 1.00 63.97 207 VAL A O 1
ATOM 1495 N N . TRP A 1 208 ? 1.541 2.837 6.268 1.00 72.69 208 TRP A N 1
ATOM 1496 C CA . TRP A 1 208 ? 0.093 3.066 6.281 1.00 72.69 208 TRP A CA 1
ATOM 1497 C C . TRP A 1 208 ? -0.686 1.787 6.624 1.00 72.69 208 TRP A C 1
ATOM 1499 O O . TRP A 1 208 ? -1.756 1.881 7.194 1.00 72.69 208 TRP A O 1
ATOM 1509 N N . VAL A 1 209 ? -0.152 0.603 6.301 1.00 72.94 209 VAL A N 1
ATOM 1510 C CA . VAL A 1 209 ? -0.700 -0.708 6.667 1.00 72.94 209 VAL A CA 1
ATOM 1511 C C . VAL A 1 209 ? -0.786 -0.893 8.178 1.00 72.94 209 VAL A C 1
ATOM 1513 O O . VAL A 1 209 ? -1.797 -1.359 8.689 1.00 72.94 209 VAL A O 1
ATOM 1516 N N . THR A 1 210 ? 0.279 -0.559 8.903 1.00 74.00 210 THR A N 1
ATOM 1517 C CA . THR A 1 210 ? 0.325 -0.684 10.361 1.00 74.00 210 THR A CA 1
ATOM 1518 C C . THR A 1 210 ? -0.622 0.327 10.992 1.00 74.00 210 THR A C 1
ATOM 1520 O O . THR A 1 210 ? -1.293 0.019 11.974 1.00 74.00 210 THR A O 1
ATOM 1523 N N . ASP A 1 211 ? -0.715 1.524 10.410 1.00 77.06 211 ASP A N 1
ATOM 1524 C CA . ASP A 1 211 ? -1.700 2.514 10.833 1.00 77.06 211 ASP A CA 1
ATOM 1525 C C . ASP A 1 211 ? -3.129 2.068 10.465 1.00 77.06 211 ASP A C 1
ATOM 1527 O O . ASP A 1 211 ? -4.037 2.219 11.275 1.00 77.06 211 ASP A O 1
ATOM 1531 N N . LEU A 1 212 ? -3.334 1.425 9.310 1.00 81.00 212 LEU A N 1
ATOM 1532 C CA . LEU A 1 212 ? -4.613 0.849 8.899 1.00 81.00 212 LEU A CA 1
ATOM 1533 C C . LEU A 1 212 ? -5.038 -0.255 9.864 1.00 81.00 212 LEU A C 1
ATOM 1535 O O . LEU A 1 212 ? -6.173 -0.221 10.319 1.00 81.00 212 LEU A O 1
ATOM 1539 N N . ALA A 1 213 ? -4.148 -1.194 10.196 1.00 78.38 213 ALA A N 1
ATOM 1540 C CA . ALA A 1 213 ? -4.426 -2.292 11.119 1.00 78.38 213 ALA A CA 1
ATOM 1541 C C . ALA A 1 213 ? -4.961 -1.771 12.455 1.00 78.38 213 ALA A C 1
ATOM 1543 O O . ALA A 1 213 ? -5.989 -2.249 12.930 1.00 78.38 213 ALA A O 1
ATOM 1544 N N . LYS A 1 214 ? -4.346 -0.706 12.986 1.00 77.88 214 LYS A N 1
ATOM 1545 C CA . LYS A 1 214 ? -4.854 0.007 14.165 1.00 77.88 214 LYS A CA 1
ATOM 1546 C C . LYS A 1 214 ? -6.218 0.642 13.901 1.00 77.88 214 LYS A C 1
ATOM 1548 O O . LYS A 1 214 ? -7.123 0.483 14.707 1.00 77.88 214 LYS A O 1
ATOM 1553 N N . LEU A 1 215 ? -6.405 1.337 12.780 1.00 78.50 215 LEU A N 1
ATOM 1554 C CA . LEU A 1 215 ? -7.677 2.000 12.460 1.00 78.50 215 LEU A CA 1
ATOM 1555 C C . LEU A 1 215 ? -8.855 1.023 12.317 1.00 78.50 215 LEU A C 1
ATOM 1557 O O . LEU A 1 215 ? -9.967 1.359 12.722 1.00 78.50 215 LEU A O 1
ATOM 1561 N N . VAL A 1 216 ? -8.622 -0.173 11.772 1.00 81.31 216 VAL A N 1
ATOM 1562 C CA . VAL A 1 216 ? -9.669 -1.177 11.497 1.00 81.31 216 VAL A CA 1
ATOM 1563 C C . VAL A 1 216 ? -9.693 -2.326 12.502 1.00 81.31 216 VAL A C 1
ATOM 1565 O O . VAL A 1 216 ? -10.433 -3.289 12.302 1.00 81.31 216 VAL A O 1
ATOM 1568 N N . GLY A 1 217 ? -8.909 -2.229 13.581 1.00 77.44 217 GLY A N 1
ATOM 1569 C CA . GLY A 1 217 ? -8.854 -3.229 14.647 1.00 77.44 217 GLY A CA 1
ATOM 1570 C C . GLY A 1 217 ? -8.442 -4.619 14.164 1.00 77.44 217 GLY A C 1
ATOM 1571 O O . GLY A 1 217 ? -8.969 -5.602 14.674 1.00 77.44 217 GLY A O 1
ATOM 1572 N N . ALA A 1 218 ? -7.576 -4.696 13.149 1.00 75.94 218 ALA A N 1
A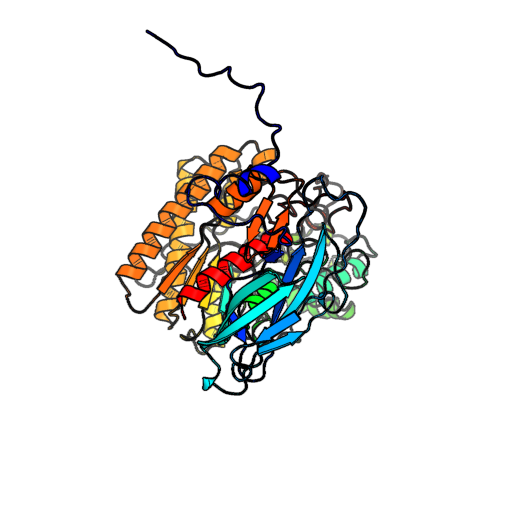TOM 1573 C CA . ALA A 1 218 ? -7.027 -5.961 12.667 1.00 75.94 218 ALA A CA 1
ATOM 1574 C C . ALA A 1 218 ? -6.007 -6.509 13.675 1.00 75.94 218 ALA A C 1
ATOM 1576 O O . ALA A 1 218 ? -5.260 -5.742 14.284 1.00 75.94 218 ALA A O 1
ATOM 1577 N N . SER A 1 219 ? -5.955 -7.833 13.832 1.00 65.00 219 SER A N 1
ATOM 1578 C CA . SER A 1 219 ? -5.090 -8.466 14.835 1.00 65.00 219 SER A CA 1
ATOM 1579 C C . SER A 1 219 ? -3.585 -8.247 14.590 1.00 65.00 219 SER A C 1
ATOM 1581 O O . SER A 1 219 ? -3.123 -8.139 13.453 1.00 65.00 219 SER A O 1
ATOM 1583 N N . ASP A 1 220 ? -2.779 -8.271 15.657 1.00 55.44 220 ASP A N 1
ATOM 1584 C CA . ASP A 1 220 ? -1.316 -8.101 15.575 1.00 55.44 220 ASP A CA 1
ATOM 1585 C C . ASP A 1 220 ? -0.614 -9.196 14.737 1.00 55.44 220 ASP A C 1
ATOM 1587 O O . ASP A 1 220 ? 0.436 -8.954 14.140 1.00 55.44 220 ASP A O 1
ATOM 1591 N N . SER A 1 221 ? -1.196 -10.400 14.632 1.00 50.06 221 SER A N 1
ATOM 1592 C CA . SER A 1 221 ? -0.693 -11.487 13.769 1.00 50.06 221 SER A CA 1
ATOM 1593 C C . SER A 1 221 ? -0.968 -11.248 12.277 1.00 50.06 221 SER A C 1
ATOM 1595 O O . SER A 1 221 ? -0.321 -11.844 11.413 1.00 50.06 221 SER A O 1
ATOM 1597 N N . VAL A 1 222 ? -1.900 -10.343 11.968 1.00 52.00 222 VAL A N 1
ATOM 1598 C CA . VAL A 1 222 ? -2.274 -9.895 10.622 1.00 52.00 222 VAL A CA 1
ATOM 1599 C C . VAL A 1 222 ? -1.410 -8.715 10.169 1.00 52.00 222 VAL A C 1
ATOM 1601 O O . VAL A 1 222 ? -1.536 -8.295 9.027 1.00 52.00 222 VAL A O 1
ATOM 1604 N N . ALA A 1 223 ? -0.482 -8.220 11.003 1.00 47.44 223 ALA A N 1
ATOM 1605 C CA . ALA A 1 223 ? 0.425 -7.099 10.719 1.00 47.44 223 ALA A CA 1
ATOM 1606 C C . ALA A 1 223 ? 1.814 -7.508 10.181 1.00 47.44 223 ALA A C 1
ATOM 1608 O O . ALA A 1 223 ? 2.630 -6.634 9.883 1.00 47.44 223 ALA A O 1
ATOM 1609 N N . LEU A 1 224 ? 2.083 -8.813 10.016 1.00 49.06 224 LEU A N 1
ATOM 1610 C CA . LEU A 1 224 ? 3.408 -9.308 9.639 1.00 49.06 224 LEU A CA 1
ATOM 1611 C C . LEU A 1 224 ? 3.449 -9.942 8.227 1.00 49.06 224 LEU A C 1
ATOM 1613 O O . LEU A 1 224 ? 2.653 -10.830 7.914 1.00 49.06 224 LEU A O 1
ATOM 1617 N N . PRO A 1 225 ? 4.362 -9.488 7.356 1.00 51.91 225 PRO A N 1
ATOM 1618 C CA . PRO A 1 225 ? 4.462 -9.911 5.959 1.00 51.91 225 PRO A CA 1
ATOM 1619 C C . PRO A 1 225 ? 5.036 -11.310 5.760 1.00 51.91 225 PRO A C 1
ATOM 1621 O O . PRO A 1 225 ? 6.020 -11.684 6.398 1.00 51.91 225 PRO A O 1
ATOM 1624 N N . ASN A 1 226 ? 4.448 -12.066 4.823 1.00 52.19 226 ASN A N 1
ATOM 1625 C CA . ASN A 1 226 ? 4.886 -13.422 4.502 1.00 52.19 226 ASN A CA 1
ATOM 1626 C C . ASN A 1 226 ? 5.959 -13.377 3.414 1.00 52.19 226 ASN A C 1
ATOM 1628 O O . ASN A 1 226 ? 5.696 -13.516 2.219 1.00 52.19 226 ASN A O 1
ATOM 1632 N N . ASN A 1 227 ? 7.187 -13.093 3.831 1.00 56.00 227 ASN A N 1
ATOM 1633 C CA . ASN A 1 227 ? 8.290 -12.893 2.910 1.00 56.00 227 ASN A CA 1
ATOM 1634 C C . ASN A 1 227 ? 9.254 -14.079 2.897 1.00 56.00 227 ASN A C 1
ATOM 1636 O O . ASN A 1 227 ? 10.337 -14.005 3.483 1.00 56.00 227 ASN A O 1
ATOM 1640 N N . ASN A 1 228 ? 8.893 -15.139 2.174 1.00 54.22 228 ASN A N 1
ATOM 1641 C CA . ASN A 1 228 ? 9.817 -16.255 1.994 1.00 54.22 228 ASN A CA 1
ATOM 1642 C C . ASN A 1 228 ? 10.719 -16.140 0.748 1.00 54.22 228 ASN A C 1
ATOM 1644 O O . ASN A 1 228 ? 11.721 -16.843 0.659 1.00 54.22 228 ASN A O 1
ATOM 1648 N N . HIS A 1 229 ? 10.441 -15.261 -0.226 1.00 63.06 229 HIS A N 1
ATOM 1649 C CA . HIS A 1 229 ? 11.018 -15.477 -1.564 1.00 63.06 229 HIS A CA 1
ATOM 1650 C C . HIS A 1 229 ? 11.549 -14.254 -2.330 1.00 63.06 229 HIS A C 1
ATOM 1652 O O . HIS A 1 229 ? 11.811 -14.386 -3.518 1.00 63.06 229 HIS A O 1
ATOM 1658 N N . TYR A 1 230 ? 11.792 -13.081 -1.726 1.00 65.69 230 TYR A N 1
ATOM 1659 C CA . TYR A 1 230 ? 12.217 -11.911 -2.534 1.00 65.69 230 TYR A CA 1
ATOM 1660 C C . TYR A 1 230 ? 13.608 -12.074 -3.179 1.00 65.69 230 TYR A C 1
ATOM 1662 O O . TYR A 1 230 ? 13.868 -11.539 -4.253 1.00 65.69 230 TYR A O 1
ATOM 1670 N N . MET A 1 231 ? 14.499 -12.858 -2.562 1.00 70.31 231 MET A N 1
ATOM 1671 C CA . MET A 1 231 ? 15.792 -13.246 -3.150 1.00 70.31 231 MET A CA 1
ATOM 1672 C C . MET A 1 231 ? 15.717 -14.547 -3.958 1.00 70.31 231 MET A C 1
ATOM 1674 O O . MET A 1 231 ? 16.693 -14.932 -4.608 1.00 70.31 231 MET A O 1
ATOM 1678 N N . GLN A 1 232 ? 14.576 -15.238 -3.946 1.00 76.94 232 GLN A N 1
ATOM 1679 C CA . GLN A 1 232 ? 14.417 -16.527 -4.610 1.00 76.94 232 GLN A CA 1
ATOM 1680 C C . GLN A 1 232 ? 14.596 -16.439 -6.136 1.00 76.94 232 GLN A C 1
ATOM 1682 O O . GLN A 1 232 ? 15.299 -17.299 -6.674 1.00 76.94 232 GLN A O 1
ATOM 1687 N N . PRO A 1 233 ? 14.098 -15.401 -6.846 1.00 78.00 233 PRO A N 1
ATOM 1688 C CA . PRO A 1 233 ? 14.413 -15.205 -8.260 1.00 78.00 233 PRO A CA 1
ATOM 1689 C C . PRO A 1 233 ? 15.921 -15.192 -8.540 1.00 78.00 233 PRO A C 1
ATOM 1691 O O . PRO A 1 233 ? 16.383 -15.827 -9.484 1.00 78.00 233 PRO A O 1
ATOM 1694 N N . ILE A 1 234 ? 16.709 -14.526 -7.687 1.00 75.25 234 ILE A N 1
ATOM 1695 C CA . ILE A 1 234 ? 18.171 -14.416 -7.823 1.00 75.25 234 ILE A CA 1
ATOM 1696 C C . ILE A 1 234 ? 18.841 -15.761 -7.541 1.00 75.25 234 ILE A C 1
ATOM 1698 O O . ILE A 1 234 ? 19.729 -16.177 -8.288 1.00 75.25 234 ILE A O 1
ATOM 1702 N N . LYS A 1 235 ? 18.396 -16.457 -6.488 1.00 80.94 235 LYS A N 1
ATOM 1703 C CA . LYS A 1 235 ? 18.878 -17.797 -6.131 1.00 80.94 235 LYS A CA 1
ATOM 1704 C C . LYS A 1 235 ? 18.681 -18.784 -7.277 1.00 80.94 235 LYS A C 1
ATOM 1706 O O . LYS A 1 235 ? 19.606 -19.515 -7.613 1.00 80.94 235 LYS A O 1
ATOM 1711 N N . VAL A 1 236 ? 17.509 -18.774 -7.912 1.00 84.50 236 VAL A N 1
ATOM 1712 C CA . VAL A 1 236 ? 17.211 -19.654 -9.050 1.00 84.50 236 VAL A CA 1
ATOM 1713 C C . VAL A 1 236 ? 18.009 -19.244 -10.289 1.00 84.50 236 VAL A C 1
ATOM 1715 O O . VAL A 1 236 ? 18.646 -20.090 -10.916 1.00 84.50 236 VAL A O 1
ATOM 1718 N N . ALA A 1 237 ? 18.038 -17.951 -10.615 1.00 81.69 237 ALA A N 1
ATOM 1719 C CA . ALA A 1 237 ? 18.732 -17.428 -11.789 1.00 81.69 237 ALA A CA 1
ATOM 1720 C C . ALA A 1 237 ? 20.252 -17.669 -11.760 1.00 81.69 237 ALA A C 1
ATOM 1722 O O . ALA A 1 237 ? 20.863 -17.938 -12.796 1.00 81.69 237 ALA A O 1
ATOM 1723 N N . TYR A 1 238 ? 20.868 -17.593 -10.577 1.00 81.81 238 TYR A N 1
ATOM 1724 C CA . TYR A 1 238 ? 22.317 -17.686 -10.392 1.00 81.81 238 TYR A CA 1
ATOM 1725 C C . TYR A 1 238 ? 22.739 -18.811 -9.443 1.00 81.81 238 TYR A C 1
ATOM 1727 O O . TYR A 1 238 ? 23.730 -18.659 -8.730 1.00 81.81 238 TYR A O 1
ATOM 1735 N N . ALA A 1 239 ? 22.045 -19.954 -9.464 1.00 86.31 239 ALA A N 1
ATOM 1736 C CA . ALA A 1 239 ? 22.230 -21.059 -8.513 1.00 86.31 239 ALA A CA 1
ATOM 1737 C C . ALA A 1 239 ? 23.701 -21.427 -8.240 1.00 86.31 239 ALA A C 1
ATOM 1739 O O . ALA A 1 239 ? 24.127 -21.475 -7.093 1.00 86.31 239 ALA A O 1
ATOM 1740 N N . LYS A 1 240 ? 24.528 -21.577 -9.287 1.00 85.94 240 LYS A N 1
ATOM 1741 C CA . LYS A 1 240 ? 25.958 -21.910 -9.123 1.00 85.94 240 LYS A CA 1
ATOM 1742 C C . LYS A 1 240 ? 26.750 -20.853 -8.348 1.00 85.94 240 LYS A C 1
ATOM 1744 O O . LYS A 1 240 ? 27.579 -21.209 -7.520 1.00 85.94 240 LYS A O 1
ATOM 1749 N N . TRP A 1 241 ? 26.538 -19.572 -8.655 1.00 85.06 241 TRP A N 1
ATOM 1750 C CA . TRP A 1 241 ? 27.202 -18.471 -7.949 1.00 85.06 241 TRP A CA 1
ATOM 1751 C C . TRP A 1 241 ? 26.672 -18.366 -6.521 1.00 85.06 241 TRP A C 1
ATOM 1753 O O . TRP A 1 241 ? 27.445 -18.256 -5.575 1.00 85.06 241 TRP A O 1
ATOM 1763 N N . TYR A 1 242 ? 25.355 -18.472 -6.373 1.00 83.56 242 TYR A N 1
ATOM 1764 C CA . TYR A 1 242 ? 24.672 -18.439 -5.094 1.00 83.56 242 TYR A CA 1
ATOM 1765 C C . TYR A 1 242 ? 25.207 -19.515 -4.132 1.00 83.56 242 TYR A C 1
ATOM 1767 O O . TYR A 1 242 ? 25.615 -19.185 -3.019 1.00 83.56 242 TYR A O 1
ATOM 1775 N N . ASP A 1 243 ? 25.292 -20.773 -4.577 1.00 86.06 243 ASP A N 1
ATOM 1776 C CA . ASP A 1 243 ? 25.762 -21.903 -3.763 1.00 86.06 243 ASP A CA 1
ATOM 1777 C C . ASP A 1 243 ? 27.230 -21.746 -3.331 1.00 86.06 243 ASP A C 1
ATOM 1779 O O . ASP A 1 243 ? 27.633 -22.241 -2.279 1.00 86.06 243 ASP A O 1
ATOM 1783 N N . GLN A 1 244 ? 28.036 -21.035 -4.124 1.00 84.56 244 GLN A N 1
ATOM 1784 C CA . GLN A 1 244 ? 29.433 -20.736 -3.802 1.00 84.56 244 GLN A CA 1
ATOM 1785 C C . GLN A 1 244 ? 29.573 -19.563 -2.826 1.00 84.56 244 GLN A C 1
ATOM 1787 O O . GLN A 1 244 ? 30.414 -19.601 -1.929 1.00 84.56 244 GLN A O 1
ATOM 1792 N N . VAL A 1 245 ? 28.772 -18.512 -3.006 1.00 79.94 245 VAL A N 1
ATOM 1793 C CA . VAL A 1 245 ? 28.963 -17.221 -2.334 1.00 79.94 245 VAL A CA 1
ATOM 1794 C C . VAL A 1 245 ? 28.156 -17.096 -1.047 1.00 79.94 245 VAL A C 1
ATOM 1796 O O . VAL A 1 245 ? 28.666 -16.536 -0.078 1.00 79.94 245 VAL A O 1
ATOM 1799 N N . ASN A 1 246 ? 26.940 -17.644 -0.979 1.00 81.50 246 ASN A N 1
ATOM 1800 C CA . ASN A 1 246 ? 26.094 -17.545 0.214 1.00 81.50 246 ASN A CA 1
ATOM 1801 C C . ASN A 1 246 ? 26.787 -18.100 1.482 1.00 81.50 246 ASN A C 1
ATOM 1803 O O . ASN A 1 246 ? 26.800 -17.391 2.488 1.00 81.50 246 ASN A O 1
ATOM 1807 N N . PRO A 1 247 ? 27.475 -19.264 1.466 1.00 83.44 247 PRO A N 1
ATOM 1808 C CA . PRO A 1 247 ? 28.213 -19.741 2.642 1.00 83.44 247 PRO A CA 1
ATOM 1809 C C . PRO A 1 247 ? 29.366 -18.816 3.065 1.00 83.44 247 PRO A C 1
ATOM 1811 O O . PRO A 1 247 ? 29.622 -18.645 4.257 1.00 83.44 247 PRO A O 1
ATOM 1814 N N . LEU A 1 248 ? 30.053 -18.192 2.099 1.00 80.62 248 LEU A N 1
ATOM 1815 C CA . LEU A 1 248 ? 31.132 -17.235 2.369 1.00 80.62 248 LEU A CA 1
ATOM 1816 C C . LEU A 1 248 ? 30.590 -15.948 2.994 1.00 80.62 248 LEU A C 1
ATOM 1818 O O . LEU A 1 248 ? 31.176 -15.422 3.933 1.00 80.62 248 LEU A O 1
ATOM 1822 N N . LEU A 1 249 ? 29.457 -15.454 2.500 1.00 78.38 249 LEU A N 1
ATOM 1823 C CA . LEU A 1 249 ? 28.775 -14.286 3.047 1.00 78.38 249 LEU A CA 1
ATOM 1824 C C . LEU A 1 249 ? 28.255 -14.542 4.467 1.00 78.38 249 LEU A C 1
ATOM 1826 O O . LEU A 1 249 ? 28.381 -13.667 5.326 1.00 78.38 249 LEU A O 1
ATOM 1830 N N . GLN A 1 250 ? 27.781 -15.757 4.758 1.00 79.44 250 GLN A N 1
ATOM 1831 C CA . GLN A 1 250 ? 27.328 -16.122 6.102 1.00 79.44 250 GLN A CA 1
ATOM 1832 C C . GLN A 1 250 ? 28.452 -16.077 7.145 1.00 79.44 250 GLN A C 1
ATOM 1834 O O . GLN A 1 250 ? 28.188 -15.732 8.299 1.00 79.44 250 GLN A O 1
ATOM 1839 N N . PHE A 1 251 ? 29.713 -16.317 6.756 1.00 73.38 251 PHE A N 1
ATOM 1840 C CA . PHE A 1 251 ? 30.872 -16.088 7.633 1.00 73.38 251 PHE A CA 1
ATOM 1841 C C . PHE A 1 251 ? 30.966 -14.623 8.098 1.00 73.38 251 PHE A C 1
ATOM 1843 O O . PHE A 1 251 ? 31.353 -14.347 9.233 1.00 73.38 251 PHE A O 1
ATOM 1850 N N . PHE A 1 252 ? 30.533 -13.686 7.253 1.00 68.56 252 PHE A N 1
ATOM 1851 C CA . PHE A 1 252 ? 30.433 -12.256 7.553 1.00 68.56 252 PHE A CA 1
ATOM 1852 C C . PHE A 1 252 ? 29.048 -11.839 8.075 1.00 68.56 252 PHE A C 1
ATOM 1854 O O . PHE A 1 252 ? 28.740 -10.651 8.107 1.00 68.56 252 PHE A O 1
ATOM 1861 N N . LYS A 1 253 ? 28.212 -12.799 8.501 1.00 72.50 253 LYS A N 1
ATOM 1862 C CA . LYS A 1 253 ? 26.822 -12.585 8.947 1.00 72.50 253 LYS A CA 1
ATOM 1863 C C . LYS A 1 253 ? 25.907 -11.957 7.883 1.00 72.50 253 LYS A C 1
ATOM 1865 O O . LYS A 1 253 ? 24.876 -11.387 8.225 1.00 72.50 253 LYS A O 1
ATOM 1870 N N . ILE A 1 254 ? 26.259 -12.084 6.606 1.00 73.31 254 ILE A N 1
ATOM 1871 C CA . ILE A 1 254 ? 25.415 -11.703 5.471 1.00 73.31 254 ILE A CA 1
ATOM 1872 C C . ILE A 1 254 ? 24.678 -12.961 4.995 1.00 73.31 254 ILE A C 1
ATOM 1874 O O . ILE A 1 254 ? 25.314 -13.973 4.718 1.00 73.31 254 ILE A O 1
ATOM 1878 N N . SER A 1 255 ? 23.351 -12.910 4.871 1.00 70.38 255 SER A N 1
ATOM 1879 C CA . SER A 1 255 ? 22.557 -14.008 4.300 1.00 70.38 255 SER A CA 1
ATOM 1880 C C . SER A 1 255 ? 21.874 -13.558 3.017 1.00 70.38 255 SER A C 1
ATOM 1882 O O . SER A 1 255 ? 21.205 -12.527 3.012 1.00 70.38 255 SER A O 1
ATOM 1884 N N . LEU A 1 256 ? 22.015 -14.348 1.948 1.00 69.56 256 LEU A N 1
ATOM 1885 C CA . LEU A 1 256 ? 21.196 -14.219 0.738 1.00 69.56 256 LEU A CA 1
ATOM 1886 C C . LEU A 1 256 ? 19.941 -15.110 0.797 1.00 69.56 256 LEU A C 1
ATOM 1888 O O . LEU A 1 256 ? 19.043 -14.947 -0.023 1.00 69.56 256 LEU A O 1
ATOM 1892 N N . ASP A 1 257 ? 19.870 -16.053 1.747 1.00 63.38 257 ASP A N 1
ATOM 1893 C CA . ASP A 1 257 ? 18.622 -16.723 2.135 1.00 63.38 257 ASP A CA 1
ATOM 1894 C C . ASP A 1 257 ? 17.824 -15.761 3.007 1.00 63.38 257 ASP A C 1
ATOM 1896 O O . ASP A 1 257 ? 18.152 -15.550 4.179 1.00 63.38 257 ASP A O 1
ATOM 1900 N N . THR A 1 258 ? 16.807 -15.137 2.435 1.00 58.94 258 THR A N 1
ATOM 1901 C CA . THR A 1 258 ? 16.063 -14.077 3.108 1.00 58.94 258 THR A CA 1
ATOM 1902 C C . THR A 1 258 ? 14.596 -14.451 3.260 1.00 58.94 258 THR A C 1
ATOM 1904 O O . THR A 1 258 ? 13.709 -13.696 2.872 1.00 58.94 258 THR A O 1
ATOM 1907 N N . GLU A 1 259 ? 14.341 -15.606 3.872 1.00 56.91 259 GLU A N 1
ATOM 1908 C CA . GLU A 1 259 ? 13.058 -15.893 4.520 1.00 56.91 259 GLU A CA 1
ATOM 1909 C C . GLU A 1 259 ? 13.018 -15.154 5.861 1.00 56.91 259 GLU A C 1
ATOM 1911 O O . GLU A 1 259 ? 13.951 -15.265 6.668 1.00 56.91 259 GLU A O 1
ATOM 1916 N N . SER A 1 260 ? 11.971 -14.370 6.117 1.00 51.12 260 SER A N 1
ATOM 1917 C CA . SER A 1 260 ? 11.861 -13.680 7.403 1.00 51.12 260 SER A CA 1
ATOM 1918 C C . SER A 1 260 ? 11.473 -14.672 8.499 1.00 51.12 260 SER A C 1
ATOM 1920 O O . SER A 1 260 ? 10.303 -14.968 8.709 1.00 51.12 260 SER A O 1
ATOM 1922 N N . LYS A 1 261 ? 12.455 -15.173 9.259 1.00 46.88 261 LYS A N 1
ATOM 1923 C CA . LYS A 1 261 ? 12.218 -16.134 10.358 1.00 46.88 261 LYS A CA 1
ATOM 1924 C C . LYS A 1 261 ? 11.416 -15.567 11.541 1.00 46.88 261 LYS A C 1
ATOM 1926 O O . LYS A 1 261 ? 11.045 -16.329 12.429 1.00 46.88 261 LYS A O 1
ATOM 1931 N N . LYS A 1 262 ? 11.212 -14.246 11.598 1.00 44.66 262 LYS A N 1
ATOM 1932 C CA . LYS A 1 262 ? 10.517 -13.551 12.698 1.00 44.66 262 LYS A CA 1
ATOM 1933 C C . LYS A 1 262 ? 9.069 -13.179 12.377 1.00 44.66 262 LYS A C 1
ATOM 1935 O O . LYS A 1 262 ? 8.344 -12.796 13.289 1.00 44.66 262 LYS A O 1
ATOM 1940 N N . LEU A 1 263 ? 8.661 -13.247 11.112 1.00 47.00 263 LEU A N 1
ATOM 1941 C CA . LEU A 1 263 ? 7.360 -12.762 10.664 1.00 47.00 263 LEU A CA 1
ATOM 1942 C C . LEU A 1 263 ? 6.471 -13.970 10.366 1.00 47.00 263 LEU A C 1
ATOM 1944 O O . LEU A 1 263 ? 6.629 -14.644 9.355 1.00 47.00 263 LEU A O 1
ATOM 1948 N N . THR A 1 264 ? 5.565 -14.278 11.292 1.00 42.09 264 THR A N 1
ATOM 1949 C CA . THR A 1 264 ? 4.524 -15.294 11.107 1.00 42.09 264 THR A CA 1
ATOM 1950 C C . THR A 1 264 ? 3.209 -14.583 10.798 1.00 42.09 264 THR A C 1
ATOM 1952 O O . THR A 1 264 ? 2.666 -13.921 11.679 1.00 42.09 264 THR A O 1
ATOM 1955 N N . GLY A 1 265 ? 2.708 -14.692 9.566 1.00 45.25 265 GLY A N 1
ATOM 1956 C CA . GLY A 1 265 ? 1.460 -14.060 9.123 1.00 45.25 265 GLY A CA 1
ATOM 1957 C C . GLY A 1 265 ? 1.148 -14.397 7.662 1.00 45.25 265 GLY A C 1
ATOM 1958 O O . GLY A 1 265 ? 2.049 -14.773 6.922 1.00 45.25 265 GLY A O 1
ATOM 1959 N N . ASN A 1 266 ? -0.122 -14.303 7.247 1.00 44.00 266 ASN A N 1
ATOM 1960 C CA . ASN A 1 266 ? -0.602 -14.782 5.935 1.00 44.00 266 ASN A CA 1
ATOM 1961 C C . ASN A 1 266 ? -1.102 -13.676 4.987 1.00 44.00 266 ASN A C 1
ATOM 1963 O O . ASN A 1 266 ? -1.726 -14.000 3.983 1.00 44.00 266 ASN A O 1
ATOM 1967 N N . ASN A 1 267 ? -0.889 -12.390 5.287 1.00 51.81 267 ASN A N 1
ATOM 1968 C CA . ASN A 1 267 ? -1.722 -11.336 4.686 1.00 51.81 267 ASN A CA 1
ATOM 1969 C C . ASN A 1 267 ? -0.979 -10.180 3.993 1.00 51.81 267 ASN A C 1
ATOM 1971 O O . ASN A 1 267 ? -1.638 -9.297 3.447 1.00 51.81 267 ASN A O 1
ATOM 1975 N N . TYR A 1 268 ? 0.354 -10.180 3.939 1.00 52.41 268 TYR A N 1
ATOM 1976 C CA . TYR A 1 268 ? 1.069 -9.251 3.054 1.00 52.41 268 TYR A CA 1
ATOM 1977 C C . TYR A 1 268 ? 1.927 -10.004 2.078 1.00 52.41 268 TYR A C 1
ATOM 1979 O O . TYR A 1 268 ? 2.737 -10.851 2.466 1.00 52.41 268 TYR A O 1
ATOM 1987 N N . ALA A 1 269 ? 1.783 -9.607 0.827 1.00 44.75 269 ALA A N 1
ATOM 1988 C CA . ALA A 1 269 ? 2.728 -9.936 -0.200 1.00 44.75 269 ALA A CA 1
ATOM 1989 C C . ALA A 1 269 ? 3.721 -8.776 -0.377 1.00 44.75 269 ALA A C 1
ATOM 1991 O O . ALA A 1 269 ? 3.496 -7.670 0.110 1.00 44.75 269 ALA A O 1
ATOM 1992 N N . GLN A 1 270 ? 4.862 -9.069 -0.995 1.00 51.09 270 GLN A N 1
ATOM 1993 C CA . GLN A 1 270 ? 5.992 -8.152 -1.193 1.00 51.09 270 GLN A CA 1
ATOM 1994 C C . GLN A 1 270 ? 5.600 -6.844 -1.892 1.00 51.09 270 GLN A C 1
ATOM 1996 O O . GLN A 1 270 ? 4.476 -6.701 -2.362 1.00 51.09 270 GLN A O 1
ATOM 2001 N N . GLY A 1 271 ? 6.528 -5.883 -1.991 1.00 51.28 271 GLY A N 1
ATOM 2002 C CA . GLY A 1 271 ? 6.455 -4.828 -3.011 1.00 51.28 271 GLY A CA 1
ATOM 2003 C C . GLY A 1 271 ? 6.084 -5.432 -4.358 1.00 51.28 271 GLY A C 1
ATOM 2004 O O . GLY A 1 271 ? 6.437 -6.570 -4.660 1.00 51.28 271 GLY A O 1
ATOM 2005 N N . GLY A 1 272 ? 5.312 -4.715 -5.151 1.00 51.28 272 GLY A N 1
ATOM 2006 C CA . GLY A 1 272 ? 4.875 -5.109 -6.482 1.00 51.28 272 GLY A CA 1
ATOM 2007 C C . GLY A 1 272 ? 5.568 -4.256 -7.478 1.00 51.28 272 GLY A C 1
ATOM 2008 O O . GLY A 1 272 ? 5.099 -3.164 -7.709 1.00 51.28 272 GLY A O 1
ATOM 2009 N N . ALA A 1 273 ? 6.680 -4.664 -8.064 1.00 59.69 273 ALA A N 1
ATOM 2010 C CA . ALA A 1 273 ? 7.444 -3.666 -8.802 1.00 59.69 273 ALA A CA 1
ATOM 2011 C C . ALA A 1 273 ? 6.735 -3.165 -10.068 1.00 59.69 273 ALA A C 1
ATOM 2013 O O . ALA A 1 273 ? 7.158 -2.164 -10.615 1.00 59.69 273 ALA A O 1
ATOM 2014 N N . THR A 1 274 ? 5.702 -3.863 -10.538 1.00 64.81 274 THR A N 1
ATOM 2015 C CA . THR A 1 274 ? 4.775 -3.513 -11.623 1.00 64.81 274 THR A CA 1
ATOM 2016 C C . THR A 1 274 ? 3.471 -4.280 -11.426 1.00 64.81 274 THR A C 1
ATOM 2018 O O . THR A 1 274 ? 3.408 -5.203 -10.610 1.00 64.81 274 THR A O 1
ATOM 2021 N N . THR A 1 275 ? 2.439 -3.951 -12.205 1.00 64.06 275 THR A N 1
ATOM 2022 C CA . THR A 1 275 ? 1.256 -4.822 -12.291 1.00 64.06 275 THR A CA 1
ATOM 2023 C C . THR A 1 275 ? 1.606 -6.191 -12.878 1.00 64.06 275 THR A C 1
ATOM 2025 O O . THR A 1 275 ? 1.144 -7.192 -12.349 1.00 64.06 275 THR A O 1
ATOM 2028 N N . THR A 1 276 ? 2.497 -6.253 -13.881 1.00 60.25 276 THR A N 1
ATOM 2029 C CA . THR A 1 276 ? 3.037 -7.499 -14.457 1.00 60.25 276 THR A CA 1
ATOM 2030 C C . THR A 1 276 ? 4.479 -7.343 -14.976 1.00 60.25 276 THR A C 1
ATOM 2032 O O . THR A 1 276 ? 4.909 -6.255 -15.372 1.00 60.25 276 THR A O 1
ATOM 2035 N N . CYS A 1 277 ? 5.211 -8.463 -15.069 1.00 63.84 277 CYS A N 1
ATOM 2036 C CA . CYS A 1 277 ? 6.413 -8.661 -15.895 1.00 63.84 277 CYS A CA 1
ATOM 2037 C C . CYS A 1 277 ? 7.765 -8.043 -15.506 1.00 63.84 277 CYS A C 1
ATOM 2039 O O . CYS A 1 277 ? 8.786 -8.554 -15.976 1.00 63.84 277 CYS A O 1
ATOM 2041 N N . ALA A 1 278 ? 7.845 -6.962 -14.726 1.00 59.78 278 ALA A N 1
ATOM 2042 C CA . ALA A 1 278 ? 9.137 -6.309 -14.491 1.00 59.78 278 ALA A CA 1
ATOM 2043 C C . ALA A 1 278 ? 9.344 -5.795 -13.063 1.00 59.78 278 ALA A C 1
ATOM 2045 O O . ALA A 1 278 ? 8.567 -5.006 -12.542 1.00 59.78 278 ALA A O 1
ATOM 2046 N N . GLY A 1 279 ? 10.478 -6.186 -12.482 1.00 56.34 279 GLY A N 1
ATOM 2047 C CA . GLY A 1 279 ? 11.115 -5.569 -11.322 1.00 56.34 279 GLY A CA 1
ATOM 2048 C C . GLY A 1 279 ? 11.665 -4.160 -11.602 1.00 56.34 279 GLY A C 1
ATOM 2049 O O . GLY A 1 279 ? 12.615 -4.029 -12.380 1.00 56.34 279 GLY A O 1
ATOM 2050 N N . ILE A 1 280 ? 11.151 -3.120 -10.943 1.00 58.53 280 ILE A N 1
ATOM 2051 C CA . ILE A 1 280 ? 11.939 -1.932 -10.575 1.00 58.53 280 ILE A CA 1
ATOM 2052 C C . ILE A 1 280 ? 12.588 -2.221 -9.229 1.00 58.53 280 ILE A C 1
ATOM 2054 O O . ILE A 1 280 ? 11.918 -2.587 -8.271 1.00 58.53 280 ILE A O 1
ATOM 2058 N N . GLY A 1 281 ? 13.907 -2.093 -9.174 1.00 64.44 281 GLY A N 1
ATOM 2059 C CA . GLY A 1 281 ? 14.664 -2.551 -8.029 1.00 64.44 281 GLY A CA 1
ATOM 2060 C C . GLY A 1 281 ? 15.967 -1.804 -7.828 1.00 64.44 281 GLY A C 1
ATOM 2061 O O . GLY A 1 281 ? 16.522 -1.200 -8.748 1.00 64.44 281 GLY A O 1
ATOM 2062 N N . LEU A 1 282 ? 16.473 -1.875 -6.605 1.00 70.19 282 LEU A N 1
ATOM 2063 C CA . LEU A 1 282 ? 17.789 -1.378 -6.257 1.00 70.19 282 LEU A CA 1
ATOM 2064 C C . LEU A 1 282 ? 18.833 -2.380 -6.742 1.00 70.19 282 LEU A C 1
ATOM 2066 O O . LEU A 1 282 ? 18.889 -3.506 -6.255 1.00 70.19 282 LEU A O 1
ATOM 2070 N N . VAL A 1 283 ? 19.652 -1.981 -7.713 1.00 73.06 283 VAL A N 1
ATOM 2071 C CA . VAL A 1 283 ? 20.611 -2.867 -8.380 1.00 73.06 283 VAL A CA 1
ATOM 2072 C C . VAL A 1 283 ? 22.036 -2.392 -8.130 1.00 73.06 283 VAL A C 1
ATOM 2074 O O . VAL A 1 283 ? 22.390 -1.256 -8.437 1.00 73.06 283 VAL A O 1
ATOM 2077 N N . LEU A 1 284 ? 22.885 -3.295 -7.647 1.00 74.00 284 LEU A N 1
ATOM 2078 C CA . LEU A 1 284 ? 24.323 -3.088 -7.559 1.00 74.00 284 LEU A CA 1
ATOM 2079 C C . LEU A 1 284 ? 24.997 -3.438 -8.878 1.00 74.00 284 LEU A C 1
ATOM 2081 O O . LEU A 1 284 ? 24.809 -4.525 -9.437 1.00 74.00 284 LEU A O 1
ATOM 2085 N N . ASN A 1 285 ? 25.838 -2.521 -9.354 1.00 74.88 285 ASN A N 1
ATOM 2086 C CA . ASN A 1 285 ? 26.707 -2.802 -10.484 1.00 74.88 285 ASN A CA 1
ATOM 2087 C C . ASN A 1 285 ? 27.738 -3.866 -10.096 1.00 74.88 285 ASN A C 1
ATOM 2089 O O . ASN A 1 285 ? 28.386 -3.742 -9.057 1.00 74.88 285 ASN A O 1
ATOM 2093 N N . LYS A 1 286 ? 27.945 -4.879 -10.944 1.00 77.75 286 LYS A N 1
ATOM 2094 C CA . LYS A 1 286 ? 28.967 -5.908 -10.699 1.00 77.75 286 LYS A CA 1
ATOM 2095 C C . LYS A 1 286 ? 30.377 -5.332 -10.500 1.00 77.75 286 LYS A C 1
ATOM 2097 O O . LYS A 1 286 ? 31.192 -5.950 -9.822 1.00 77.75 286 LYS A O 1
ATOM 2102 N N . SER A 1 287 ? 30.669 -4.149 -11.054 1.00 76.56 287 SER A N 1
ATOM 2103 C CA . SER A 1 287 ? 31.954 -3.457 -10.878 1.00 76.56 287 SER A CA 1
ATOM 2104 C C . SER A 1 287 ? 32.264 -3.120 -9.417 1.00 76.56 287 SER A C 1
ATOM 2106 O O . SER A 1 287 ? 33.435 -3.075 -9.050 1.00 76.56 287 SER A O 1
ATOM 2108 N N . LEU A 1 288 ? 31.243 -2.977 -8.562 1.00 73.06 288 LEU A N 1
ATOM 2109 C CA . LEU A 1 288 ? 31.408 -2.795 -7.115 1.00 73.06 288 LEU A CA 1
ATOM 2110 C C . LEU A 1 288 ? 32.114 -3.981 -6.441 1.00 73.06 288 LEU A C 1
ATOM 2112 O O . LEU A 1 288 ? 32.714 -3.824 -5.383 1.00 73.06 288 LEU A O 1
ATOM 2116 N N . PHE A 1 289 ? 32.087 -5.158 -7.068 1.00 74.62 289 PHE A N 1
ATOM 2117 C CA . PHE A 1 289 ? 32.702 -6.383 -6.561 1.00 74.62 289 PHE A CA 1
ATOM 2118 C C . PHE A 1 289 ? 34.102 -6.629 -7.141 1.00 74.62 289 PHE A C 1
ATOM 2120 O O . PHE A 1 289 ? 34.690 -7.678 -6.891 1.00 74.62 289 PHE A O 1
ATOM 2127 N N . ALA A 1 290 ? 34.675 -5.680 -7.894 1.00 77.69 290 ALA A N 1
ATOM 2128 C CA . ALA A 1 290 ? 35.997 -5.840 -8.507 1.00 77.69 290 ALA A CA 1
ATOM 2129 C C . ALA A 1 290 ? 37.116 -6.099 -7.478 1.00 77.69 290 ALA A C 1
ATOM 2131 O O . ALA A 1 290 ? 38.044 -6.853 -7.761 1.00 77.69 290 ALA A O 1
ATOM 2132 N N . ALA A 1 291 ? 37.000 -5.533 -6.271 1.00 73.12 291 ALA A N 1
ATOM 2133 C CA . ALA A 1 291 ? 37.930 -5.773 -5.164 1.00 73.12 291 ALA A CA 1
ATOM 2134 C C . ALA A 1 291 ? 37.750 -7.150 -4.489 1.00 73.12 291 ALA A C 1
ATOM 2136 O O . ALA A 1 291 ? 38.600 -7.565 -3.704 1.00 73.12 291 ALA A O 1
ATOM 2137 N N . PHE A 1 292 ? 36.676 -7.879 -4.816 1.00 76.38 292 PHE A N 1
ATOM 2138 C CA . PHE A 1 292 ? 36.333 -9.180 -4.242 1.00 76.38 292 PHE A CA 1
ATOM 2139 C C . PHE A 1 292 ? 36.038 -10.221 -5.342 1.00 76.38 292 PHE A C 1
ATOM 2141 O O . PHE A 1 292 ? 34.900 -10.678 -5.462 1.00 76.38 292 PHE A O 1
ATOM 2148 N N . PRO A 1 293 ? 37.035 -10.653 -6.145 1.00 77.94 293 PRO A N 1
ATOM 2149 C CA . PRO A 1 293 ? 36.802 -11.543 -7.289 1.00 77.94 293 PRO A CA 1
ATOM 2150 C C . PRO A 1 293 ? 36.103 -12.862 -6.935 1.00 77.94 293 PRO A C 1
ATOM 2152 O O . PRO A 1 293 ? 35.319 -13.372 -7.728 1.00 77.94 293 PRO A O 1
ATOM 2155 N N . ALA A 1 294 ? 36.337 -13.388 -5.729 1.00 77.06 294 ALA A N 1
ATOM 2156 C CA . ALA A 1 294 ? 35.691 -14.605 -5.230 1.00 77.06 294 ALA A CA 1
ATOM 2157 C C . ALA A 1 294 ? 34.184 -14.442 -4.944 1.00 77.06 294 ALA A C 1
ATOM 2159 O O . ALA A 1 294 ? 33.478 -15.439 -4.834 1.00 77.06 294 ALA A O 1
ATOM 2160 N N . LEU A 1 295 ? 33.694 -13.203 -4.822 1.00 76.50 295 LEU A N 1
ATOM 2161 C CA . LEU A 1 295 ? 32.286 -12.869 -4.584 1.00 76.50 295 LEU A CA 1
ATOM 2162 C C . LEU A 1 295 ? 31.610 -12.287 -5.837 1.00 76.50 295 LEU A C 1
ATOM 2164 O O . LEU A 1 295 ? 30.441 -11.911 -5.781 1.00 76.50 295 LEU A O 1
ATOM 2168 N N . MET A 1 296 ? 32.327 -12.193 -6.963 1.00 81.25 296 MET A N 1
ATOM 2169 C CA . MET A 1 296 ? 31.867 -11.482 -8.155 1.00 81.25 296 MET A CA 1
ATOM 2170 C C . MET A 1 296 ? 30.609 -12.139 -8.753 1.00 81.25 296 MET A C 1
ATOM 2172 O O . MET A 1 296 ? 30.672 -13.303 -9.157 1.00 81.25 296 MET A O 1
ATOM 2176 N N . PRO A 1 297 ? 29.473 -11.420 -8.834 1.00 78.12 297 PRO A N 1
ATOM 2177 C CA . PRO A 1 297 ? 28.260 -11.956 -9.438 1.00 78.12 297 PRO A CA 1
ATOM 2178 C C . PRO A 1 297 ? 28.396 -12.095 -10.964 1.00 78.12 297 PRO A C 1
ATOM 2180 O O . PRO A 1 297 ? 29.133 -11.332 -11.598 1.00 78.12 297 PRO A O 1
ATOM 2183 N N . PRO A 1 298 ? 27.670 -13.047 -11.586 1.00 78.69 298 PRO A N 1
ATOM 2184 C CA . PRO A 1 298 ? 27.690 -13.254 -13.040 1.00 78.69 298 PRO A CA 1
ATOM 2185 C C . PRO A 1 298 ? 27.146 -12.044 -13.820 1.00 78.69 298 PRO A C 1
ATOM 2187 O O . PRO A 1 298 ? 27.508 -11.823 -14.977 1.00 78.69 298 PRO A O 1
ATOM 2190 N N . GLY A 1 299 ? 26.311 -11.238 -13.170 1.00 78.38 299 GLY A N 1
ATOM 2191 C CA . GLY A 1 299 ? 25.739 -10.000 -13.677 1.00 78.38 299 GLY A CA 1
ATOM 2192 C C . GLY A 1 299 ? 25.626 -8.965 -12.568 1.00 78.38 299 GLY A C 1
ATOM 2193 O O . GLY A 1 299 ? 26.194 -9.127 -11.491 1.00 78.38 299 GLY A O 1
ATOM 2194 N N . ASN A 1 300 ? 24.882 -7.896 -12.819 1.00 77.31 300 ASN A N 1
ATOM 2195 C CA . ASN A 1 300 ? 24.473 -7.015 -11.732 1.00 77.31 300 ASN A CA 1
ATOM 2196 C C . ASN A 1 300 ? 23.655 -7.784 -10.679 1.00 77.31 300 ASN A C 1
ATOM 2198 O O . ASN A 1 300 ? 22.971 -8.757 -11.000 1.00 77.31 300 ASN A O 1
ATOM 2202 N N . LEU A 1 301 ? 23.721 -7.333 -9.427 1.00 75.31 301 LEU A N 1
ATOM 2203 C CA . LEU A 1 301 ? 23.029 -7.968 -8.306 1.00 75.31 301 LEU A CA 1
ATOM 2204 C C . LEU A 1 301 ? 21.871 -7.074 -7.841 1.00 75.31 301 LEU A C 1
ATOM 2206 O O . LEU A 1 301 ? 22.138 -5.960 -7.386 1.00 75.31 301 LEU A O 1
ATOM 2210 N N . PRO A 1 302 ? 20.604 -7.512 -7.920 1.00 71.81 302 PRO A N 1
ATOM 2211 C CA . PRO A 1 302 ? 19.516 -6.789 -7.277 1.00 71.81 302 PRO A CA 1
ATOM 2212 C C . PRO A 1 302 ? 19.633 -6.941 -5.755 1.00 71.81 302 PRO A C 1
ATOM 2214 O O . PRO A 1 302 ? 19.687 -8.056 -5.247 1.00 71.81 302 PRO A O 1
ATOM 2217 N N . LEU A 1 303 ? 19.683 -5.825 -5.029 1.00 71.94 303 LEU A N 1
ATOM 2218 C CA . LEU A 1 303 ? 19.505 -5.783 -3.571 1.00 71.94 303 LEU A CA 1
ATOM 2219 C C . LEU A 1 303 ? 18.037 -5.871 -3.184 1.00 71.94 303 LEU A C 1
ATOM 2221 O O . LEU A 1 303 ? 17.688 -6.449 -2.160 1.00 71.94 303 LEU A O 1
ATOM 2225 N N . TYR A 1 304 ? 17.195 -5.260 -4.006 1.00 71.31 304 TYR A N 1
ATOM 2226 C CA . TYR A 1 304 ? 15.761 -5.251 -3.836 1.00 71.31 304 TYR A CA 1
ATOM 2227 C C . TYR A 1 304 ? 15.140 -5.312 -5.219 1.00 71.31 304 TYR A C 1
ATOM 2229 O O . TYR A 1 304 ? 15.444 -4.457 -6.044 1.00 71.31 304 TYR A O 1
ATOM 2237 N N . MET A 1 305 ? 14.339 -6.332 -5.504 1.00 71.88 305 MET A N 1
ATOM 2238 C CA . MET A 1 305 ? 13.618 -6.444 -6.769 1.00 71.88 305 MET A CA 1
ATOM 2239 C C . MET A 1 305 ? 12.301 -7.176 -6.519 1.00 71.88 305 MET A C 1
ATOM 2241 O O . MET A 1 305 ? 12.272 -8.405 -6.574 1.00 71.88 305 MET A O 1
ATOM 2245 N N . PRO A 1 306 ? 11.244 -6.431 -6.177 1.00 71.56 306 PRO A N 1
ATOM 2246 C CA . PRO A 1 306 ? 9.955 -7.024 -5.895 1.00 71.56 306 PRO A CA 1
ATOM 2247 C C . PRO A 1 306 ? 9.394 -7.775 -7.108 1.00 71.56 306 PRO A C 1
ATOM 2249 O O . PRO A 1 306 ? 9.592 -7.368 -8.258 1.00 71.56 306 PRO A O 1
ATOM 2252 N N . SER A 1 307 ? 8.674 -8.864 -6.855 1.00 76.56 307 SER A N 1
ATOM 2253 C CA . SER A 1 307 ? 7.885 -9.540 -7.887 1.00 76.56 307 SER A CA 1
ATOM 2254 C C . SER A 1 307 ? 6.685 -8.683 -8.313 1.00 76.56 307 SER A C 1
ATOM 2256 O O . SER A 1 307 ? 6.340 -7.733 -7.614 1.00 76.56 307 SER A O 1
ATOM 2258 N N . PRO A 1 308 ? 6.020 -8.979 -9.440 1.00 81.19 308 PRO A N 1
ATOM 2259 C CA . PRO A 1 308 ? 4.774 -8.313 -9.815 1.00 81.19 308 PRO A CA 1
ATOM 2260 C C . PRO A 1 308 ? 3.619 -8.583 -8.840 1.00 81.19 308 PRO A C 1
ATOM 2262 O O . PRO A 1 308 ? 3.677 -9.502 -8.018 1.00 81.19 308 PRO A O 1
ATOM 2265 N N . ILE A 1 309 ? 2.564 -7.772 -8.947 1.00 84.31 309 ILE A N 1
ATOM 2266 C CA . ILE A 1 309 ? 1.352 -7.880 -8.119 1.00 84.31 309 ILE A CA 1
ATOM 2267 C C . ILE A 1 309 ? 0.617 -9.195 -8.406 1.00 84.31 309 ILE A C 1
ATOM 2269 O O . ILE A 1 309 ? 0.432 -10.017 -7.513 1.00 84.31 309 ILE A O 1
ATOM 2273 N N . GLY A 1 310 ? 0.218 -9.427 -9.647 1.00 86.31 310 GLY A N 1
ATOM 2274 C CA . GLY A 1 310 ? -0.547 -10.612 -10.001 1.00 86.31 310 GLY A CA 1
ATOM 2275 C C . GLY A 1 310 ? 0.015 -11.346 -11.202 1.00 86.31 310 GLY A C 1
ATOM 2276 O O . GLY A 1 310 ? 0.995 -10.895 -11.804 1.00 86.31 310 GLY A O 1
ATOM 2277 N N . PRO A 1 311 ? -0.584 -12.502 -11.524 1.00 87.50 311 PRO A N 1
ATOM 2278 C CA . PRO A 1 311 ? -0.187 -13.277 -12.677 1.00 87.50 311 PRO A CA 1
ATOM 2279 C C . PRO A 1 311 ? -0.597 -12.587 -13.980 1.00 87.50 311 PRO A C 1
ATOM 2281 O O . PRO A 1 311 ? -1.636 -11.931 -14.066 1.00 87.50 311 PRO A O 1
ATOM 2284 N N . ILE A 1 312 ? 0.158 -12.830 -15.048 1.00 86.31 312 ILE A N 1
ATOM 2285 C CA . ILE A 1 312 ? -0.226 -12.390 -16.398 1.00 86.31 312 ILE A CA 1
ATOM 2286 C C . ILE A 1 312 ? -1.608 -12.963 -16.784 1.00 86.31 312 ILE A C 1
ATOM 2288 O O . ILE A 1 312 ? -1.800 -14.189 -16.718 1.00 86.31 312 ILE A O 1
ATOM 2292 N N . PRO A 1 313 ? -2.543 -12.126 -17.286 1.00 88.88 313 PRO A N 1
ATOM 2293 C CA . PRO A 1 313 ? -3.838 -12.577 -17.778 1.00 88.88 313 PRO A CA 1
ATOM 2294 C C . PRO A 1 313 ? -3.723 -13.704 -18.803 1.00 88.88 313 PRO A C 1
ATOM 2296 O O . PRO A 1 313 ? -2.855 -13.673 -19.674 1.00 88.88 313 PRO A O 1
ATOM 2299 N N . GLN A 1 314 ? -4.617 -14.691 -18.740 1.00 87.94 314 GLN A N 1
ATOM 2300 C CA . GLN A 1 314 ? -4.627 -15.825 -19.670 1.00 87.94 314 GLN A CA 1
ATOM 2301 C C . GLN A 1 314 ? -5.792 -15.721 -20.663 1.00 87.94 314 GLN A C 1
ATOM 2303 O O . GLN A 1 314 ? -6.944 -15.538 -20.276 1.00 87.94 314 GLN A O 1
ATOM 2308 N N . VAL A 1 315 ? -5.514 -15.912 -21.954 1.00 84.06 315 VAL A N 1
ATOM 2309 C CA . VAL A 1 315 ? -6.507 -16.004 -23.034 1.00 84.06 315 VAL A CA 1
ATOM 2310 C C . VAL A 1 315 ? -6.371 -17.372 -23.695 1.00 84.06 315 VAL A C 1
ATOM 2312 O O . VAL A 1 315 ? -5.337 -17.690 -24.275 1.00 84.06 315 VAL A O 1
ATOM 2315 N N . ASN A 1 316 ? -7.412 -18.207 -23.601 1.00 88.75 316 ASN A N 1
ATOM 2316 C CA . ASN A 1 316 ? -7.416 -19.589 -24.113 1.00 88.75 316 ASN A CA 1
ATOM 2317 C C . ASN A 1 316 ? -6.233 -20.443 -23.607 1.00 88.75 316 ASN A C 1
ATOM 2319 O O . ASN A 1 316 ? -5.672 -21.248 -24.349 1.00 88.75 316 ASN A O 1
ATOM 2323 N N . GLY A 1 317 ? -5.844 -20.253 -22.341 1.00 84.25 317 GLY A N 1
ATOM 2324 C CA . GLY A 1 317 ? -4.736 -20.980 -21.713 1.00 84.25 317 GLY A CA 1
ATOM 2325 C C . GLY A 1 317 ? -3.345 -20.547 -22.183 1.00 84.25 317 GLY A C 1
ATOM 2326 O O . GLY A 1 317 ? -2.398 -21.314 -22.027 1.00 84.25 317 GLY A O 1
ATOM 2327 N N . GLN A 1 318 ? -3.222 -19.370 -22.801 1.00 83.81 318 GLN A N 1
ATOM 2328 C CA . GLN A 1 318 ? -1.947 -18.744 -23.151 1.00 83.81 318 GLN A CA 1
ATOM 2329 C C . GLN A 1 318 ? -1.855 -17.349 -22.518 1.00 83.81 318 GLN A C 1
ATOM 2331 O O . GLN A 1 318 ? -2.884 -16.676 -22.424 1.00 83.81 318 GLN A O 1
ATOM 2336 N N . PRO A 1 319 ? -0.654 -16.871 -22.142 1.00 83.44 319 PRO A N 1
ATOM 2337 C CA . PRO A 1 319 ? -0.482 -15.508 -21.654 1.00 83.44 319 PRO A CA 1
ATOM 2338 C C . PRO A 1 319 ? -1.001 -14.489 -22.675 1.00 83.44 319 PRO A C 1
ATOM 2340 O O . PRO A 1 319 ? -0.659 -14.558 -23.857 1.00 83.44 319 PRO A O 1
ATOM 2343 N N . ALA A 1 320 ? -1.818 -13.536 -22.221 1.00 84.31 320 ALA A N 1
ATOM 2344 C CA . ALA A 1 320 ? -2.416 -12.483 -23.044 1.00 84.31 320 ALA A CA 1
ATOM 2345 C C . ALA A 1 320 ? -1.353 -11.634 -23.753 1.00 84.31 320 ALA A C 1
ATOM 2347 O O . ALA A 1 320 ? -1.581 -11.094 -24.835 1.00 84.31 320 ALA A O 1
ATOM 2348 N N . TYR A 1 321 ? -0.178 -11.548 -23.144 1.00 79.44 321 TYR A N 1
ATOM 2349 C CA . TYR A 1 321 ? 1.024 -10.982 -23.718 1.00 79.44 321 TYR A CA 1
ATOM 2350 C C . TYR A 1 321 ? 2.226 -11.721 -23.139 1.00 79.44 321 TYR A C 1
ATOM 2352 O O . TYR A 1 321 ? 2.231 -12.158 -21.988 1.00 79.44 321 TYR A O 1
ATOM 2360 N N . SER A 1 322 ? 3.276 -11.861 -23.945 1.00 67.06 322 SER A N 1
ATOM 2361 C CA . SER A 1 322 ? 4.584 -12.178 -23.389 1.00 67.06 322 SER A CA 1
ATOM 2362 C C . SER A 1 322 ? 5.013 -10.995 -22.541 1.00 67.06 322 SER A C 1
ATOM 2364 O O . SER A 1 322 ? 4.912 -9.859 -23.021 1.00 67.06 322 SER A O 1
ATOM 2366 N N . CYS A 1 323 ? 5.584 -11.241 -21.362 1.00 62.09 323 CYS A N 1
ATOM 2367 C CA . CYS A 1 323 ? 6.427 -10.220 -20.769 1.00 62.09 323 CYS A CA 1
ATOM 2368 C C . CYS A 1 323 ? 7.400 -9.770 -21.850 1.00 62.09 323 CYS A C 1
ATOM 2370 O O . CYS A 1 323 ? 8.082 -10.636 -22.417 1.00 62.09 323 CYS A O 1
ATOM 2372 N N . PRO A 1 324 ? 7.417 -8.475 -22.235 1.00 50.94 324 PRO A N 1
ATOM 2373 C CA . PRO A 1 324 ? 8.463 -8.015 -23.127 1.00 50.94 324 PRO A CA 1
ATOM 2374 C C . PRO A 1 324 ? 9.728 -8.470 -22.431 1.00 50.94 324 PRO A C 1
ATOM 2376 O O . PRO A 1 324 ? 9.858 -8.084 -21.270 1.00 50.94 324 PRO A O 1
ATOM 2379 N N . LYS A 1 325 ? 10.537 -9.362 -23.055 1.00 50.25 325 LYS A N 1
ATOM 2380 C CA . LYS A 1 325 ? 11.837 -9.821 -22.521 1.00 50.25 325 LYS A CA 1
ATOM 2381 C C . LYS A 1 325 ? 12.401 -8.592 -21.877 1.00 50.25 325 LYS A C 1
ATOM 2383 O O . LYS A 1 325 ? 12.642 -7.668 -22.656 1.00 50.25 325 LYS A O 1
ATOM 2388 N N . ALA A 1 326 ? 12.340 -8.500 -20.543 1.00 45.97 326 ALA A N 1
ATOM 2389 C CA . ALA A 1 326 ? 12.390 -7.199 -19.900 1.00 45.97 326 ALA A CA 1
ATOM 2390 C C . ALA A 1 326 ? 13.703 -6.641 -20.388 1.00 45.97 326 ALA A C 1
ATOM 2392 O O . ALA A 1 326 ? 14.732 -7.205 -20.034 1.00 45.97 326 ALA A O 1
ATOM 2393 N N . GLN A 1 327 ? 13.663 -5.693 -21.337 1.00 45.59 327 GLN A N 1
ATOM 2394 C CA . GLN A 1 327 ? 14.855 -5.153 -21.966 1.00 45.59 327 GLN A CA 1
ATOM 2395 C C . GLN A 1 327 ? 15.390 -4.305 -20.850 1.00 45.59 327 GLN A C 1
ATOM 2397 O O . GLN A 1 327 ? 15.053 -3.132 -20.699 1.00 45.59 327 GLN A O 1
ATOM 2402 N N . SER A 1 328 ? 16.033 -5.011 -19.934 1.00 48.66 328 SER A N 1
ATOM 2403 C CA . SER A 1 328 ? 16.501 -4.483 -18.706 1.00 48.66 328 SER A CA 1
ATOM 2404 C C . SER A 1 328 ? 17.441 -3.399 -19.184 1.00 48.66 328 SER A C 1
ATOM 2406 O O . SER A 1 328 ? 18.217 -3.630 -20.122 1.00 48.66 328 SER A O 1
ATOM 2408 N N . PRO A 1 329 ? 17.436 -2.234 -18.537 1.00 51.09 329 PRO A N 1
ATOM 2409 C CA . PRO A 1 329 ? 18.535 -1.298 -18.688 1.00 51.09 329 PRO A CA 1
ATOM 2410 C C . PRO A 1 329 ? 19.907 -1.987 -18.495 1.00 51.09 329 PRO A C 1
ATOM 2412 O O . PRO A 1 329 ? 20.939 -1.404 -18.815 1.00 51.09 329 PRO A O 1
ATOM 2415 N N . ASN A 1 330 ? 19.927 -3.234 -17.988 1.00 58.22 330 ASN A N 1
ATOM 2416 C CA . ASN A 1 330 ? 21.063 -4.125 -17.947 1.00 58.22 330 ASN A CA 1
ATOM 2417 C C . ASN A 1 330 ? 20.751 -5.574 -18.407 1.00 58.22 330 ASN A C 1
ATOM 2419 O O . ASN A 1 330 ? 20.238 -6.376 -17.626 1.00 58.22 330 ASN A O 1
ATOM 2423 N N . GLU A 1 331 ? 21.166 -5.959 -19.621 1.00 64.38 331 GLU A N 1
ATOM 2424 C CA . GLU A 1 331 ? 21.027 -7.328 -20.172 1.00 64.38 331 GLU A CA 1
ATOM 2425 C C . GLU A 1 331 ? 21.456 -8.448 -19.205 1.00 64.38 331 GLU A C 1
ATOM 2427 O O . GLU A 1 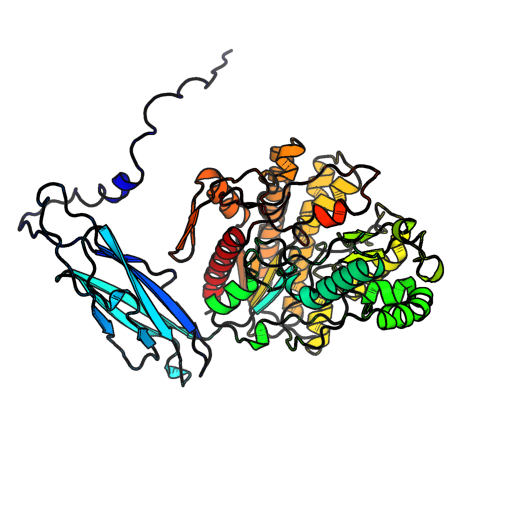331 ? 20.918 -9.554 -19.254 1.00 64.38 331 GLU A O 1
ATOM 2432 N N . SER A 1 332 ? 22.389 -8.169 -18.285 1.00 69.69 332 SER A N 1
ATOM 2433 C CA . SER A 1 332 ? 22.858 -9.161 -17.318 1.00 69.69 332 SER A CA 1
ATOM 2434 C C . SER A 1 332 ? 21.802 -9.607 -16.305 1.00 69.69 332 SER A C 1
ATOM 2436 O O . SER A 1 332 ? 21.990 -10.661 -15.720 1.00 69.69 332 SER A O 1
ATOM 2438 N N . LEU A 1 333 ? 20.702 -8.868 -16.110 1.00 72.44 333 LEU A N 1
ATOM 2439 C CA . LEU A 1 333 ? 19.636 -9.223 -15.162 1.00 72.44 333 LEU A CA 1
ATOM 2440 C C . LEU A 1 333 ? 18.536 -10.112 -15.753 1.00 72.44 333 LEU A C 1
ATOM 2442 O O . LEU A 1 333 ? 17.682 -10.579 -14.999 1.00 72.44 333 LEU A O 1
ATOM 2446 N N . GLN A 1 334 ? 18.535 -10.355 -17.068 1.00 75.75 334 GLN A N 1
ATOM 2447 C CA . GLN A 1 334 ? 17.468 -11.107 -17.740 1.00 75.75 334 GLN A CA 1
ATOM 2448 C C . GLN A 1 334 ? 17.132 -12.449 -17.060 1.00 75.75 334 GLN A C 1
ATOM 2450 O O . GLN A 1 334 ? 15.949 -12.685 -16.824 1.00 75.75 334 GLN A O 1
ATOM 2455 N N . PRO A 1 335 ? 18.110 -13.283 -16.643 1.00 79.19 335 PRO A N 1
ATOM 2456 C CA . PRO A 1 335 ? 17.804 -14.554 -15.984 1.00 79.19 335 PRO A CA 1
ATOM 2457 C C . PRO A 1 335 ? 17.007 -14.398 -14.684 1.00 79.19 335 PRO A C 1
ATOM 2459 O O . PRO A 1 335 ? 16.261 -15.297 -14.315 1.00 79.19 335 PRO A O 1
ATOM 2462 N N . VAL A 1 336 ? 17.160 -13.267 -13.986 1.00 77.94 336 VAL A N 1
ATOM 2463 C CA . VAL A 1 336 ? 16.401 -12.969 -12.766 1.00 77.94 336 VAL A CA 1
ATOM 2464 C C . VAL A 1 336 ? 14.985 -12.514 -13.111 1.00 77.94 336 VAL A C 1
ATOM 2466 O O . VAL A 1 336 ? 14.032 -12.985 -12.496 1.00 77.94 336 VAL A O 1
ATOM 2469 N N . TYR A 1 337 ? 14.833 -11.650 -14.122 1.00 76.00 337 TYR A N 1
ATOM 2470 C CA . TYR A 1 337 ? 13.517 -11.231 -14.620 1.00 76.00 337 TYR A CA 1
ATOM 2471 C C . TYR A 1 337 ? 12.675 -12.418 -15.096 1.00 76.00 337 TYR A C 1
ATOM 2473 O O . TYR A 1 337 ? 11.482 -12.458 -14.811 1.00 76.00 337 TYR A O 1
ATOM 2481 N N . ASP A 1 338 ? 13.299 -13.417 -15.727 1.00 78.00 338 ASP A N 1
ATOM 2482 C CA . ASP A 1 338 ? 12.630 -14.643 -16.183 1.00 78.00 338 ASP A CA 1
ATOM 2483 C C . ASP A 1 338 ? 12.025 -15.471 -15.030 1.00 78.00 338 ASP A C 1
ATOM 2485 O O . ASP A 1 338 ? 11.194 -16.344 -15.269 1.00 78.00 338 ASP A O 1
ATOM 2489 N N . GLN A 1 339 ? 12.441 -15.220 -13.783 1.00 79.56 339 GLN A N 1
ATOM 2490 C CA . GLN A 1 339 ? 11.931 -15.911 -12.598 1.00 79.56 339 GLN A CA 1
ATOM 2491 C C . GLN A 1 339 ? 10.908 -15.098 -11.804 1.00 79.56 339 GLN A C 1
ATOM 2493 O O . GLN A 1 339 ? 10.159 -15.700 -11.044 1.00 79.56 339 GLN A O 1
ATOM 2498 N N . LEU A 1 340 ? 10.864 -13.767 -11.949 1.00 76.88 340 LEU A N 1
ATOM 2499 C CA . LEU A 1 340 ? 10.063 -12.888 -11.082 1.00 76.88 340 LEU A CA 1
ATOM 2500 C C . LEU A 1 340 ? 8.571 -13.237 -11.075 1.00 76.88 340 LEU A C 1
ATOM 2502 O O . LEU A 1 340 ? 7.948 -13.259 -10.019 1.00 76.88 340 LEU A O 1
ATOM 2506 N N . GLU A 1 341 ? 8.014 -13.543 -12.245 1.00 78.25 341 GLU A N 1
ATOM 2507 C CA . GLU A 1 341 ? 6.590 -13.854 -12.405 1.00 78.25 341 GLU A CA 1
ATOM 2508 C C . GLU A 1 341 ? 6.157 -15.094 -11.600 1.00 78.25 341 GLU A C 1
ATOM 2510 O O . GLU A 1 341 ? 5.050 -15.134 -11.066 1.00 78.25 341 GLU A O 1
ATOM 2515 N N . ASN A 1 342 ? 7.056 -16.074 -11.428 1.00 80.31 342 ASN A N 1
ATOM 2516 C CA . ASN A 1 342 ? 6.792 -17.293 -10.647 1.00 80.31 342 ASN A CA 1
ATOM 2517 C C . ASN A 1 342 ? 6.606 -17.015 -9.147 1.00 80.31 342 ASN A C 1
ATOM 2519 O O . ASN A 1 342 ? 6.196 -17.902 -8.401 1.00 80.31 342 ASN A O 1
ATOM 2523 N N . TYR A 1 343 ? 6.947 -15.805 -8.704 1.00 80.06 343 TYR A N 1
ATOM 2524 C CA . TYR A 1 343 ? 6.848 -15.358 -7.321 1.00 80.06 343 TYR A CA 1
ATOM 2525 C C . TYR A 1 343 ? 5.961 -14.115 -7.208 1.00 80.06 343 TYR A C 1
ATOM 2527 O O . TYR A 1 343 ? 6.163 -13.321 -6.287 1.00 80.06 343 TYR A O 1
ATOM 2535 N N . ASN A 1 344 ? 5.009 -13.918 -8.134 1.00 83.69 344 ASN A N 1
ATOM 2536 C CA . ASN A 1 344 ? 4.035 -12.833 -8.029 1.00 83.69 344 ASN A CA 1
ATOM 2537 C C . ASN A 1 344 ? 3.278 -12.908 -6.694 1.00 83.69 344 ASN A C 1
ATOM 2539 O O . ASN A 1 344 ? 3.147 -13.967 -6.065 1.00 83.69 344 ASN A O 1
ATOM 2543 N N . GLN A 1 345 ? 2.829 -11.749 -6.233 1.00 82.31 345 GLN A N 1
ATOM 2544 C CA . GLN A 1 345 ? 2.291 -11.597 -4.892 1.00 82.31 345 GLN A CA 1
ATOM 2545 C C . GLN A 1 345 ? 1.015 -12.405 -4.655 1.00 82.31 345 GLN A C 1
ATOM 2547 O O . GLN A 1 345 ? 0.885 -13.051 -3.611 1.00 82.31 345 GLN A O 1
ATOM 2552 N N . ILE A 1 346 ? 0.085 -12.370 -5.610 1.00 87.19 346 ILE A N 1
ATOM 2553 C CA . ILE A 1 346 ? -1.213 -13.030 -5.478 1.00 87.19 346 ILE A CA 1
ATOM 2554 C C . ILE A 1 346 ? -1.054 -14.550 -5.448 1.00 87.19 346 ILE A C 1
ATOM 2556 O O . ILE A 1 346 ? -1.566 -15.182 -4.526 1.00 87.19 346 ILE A O 1
ATOM 2560 N N . ASP A 1 347 ? -0.305 -15.149 -6.375 1.00 87.44 347 ASP A N 1
ATOM 2561 C CA . ASP A 1 347 ? -0.090 -16.601 -6.366 1.00 87.44 347 ASP A CA 1
ATOM 2562 C C . ASP A 1 347 ? 0.714 -17.041 -5.138 1.00 87.44 347 ASP A C 1
ATOM 2564 O O . ASP A 1 347 ? 0.428 -18.088 -4.556 1.00 87.44 347 ASP A O 1
ATOM 2568 N N . SER A 1 348 ? 1.676 -16.231 -4.680 1.00 81.25 348 SER A N 1
ATOM 2569 C CA . SER A 1 348 ? 2.398 -16.500 -3.429 1.00 81.25 348 SER A CA 1
ATOM 2570 C C . SER A 1 348 ? 1.443 -16.564 -2.234 1.00 81.25 348 SER A C 1
ATOM 2572 O O . SER A 1 348 ? 1.512 -17.506 -1.442 1.00 81.25 348 SER A O 1
ATOM 2574 N N . TYR A 1 349 ? 0.516 -15.607 -2.134 1.00 83.62 349 TYR A N 1
ATOM 2575 C CA . TYR A 1 349 ? -0.534 -15.601 -1.117 1.00 83.62 349 TYR A CA 1
ATOM 2576 C C . TYR A 1 349 ? -1.467 -16.813 -1.251 1.00 83.62 349 TYR A C 1
ATOM 2578 O O . TYR A 1 349 ? -1.718 -17.511 -0.267 1.00 83.62 349 TYR A O 1
ATOM 2586 N N . LEU A 1 350 ? -1.969 -17.103 -2.453 1.00 86.69 350 LEU A N 1
ATOM 2587 C CA . LEU A 1 350 ? -2.895 -18.214 -2.673 1.00 86.69 350 LEU A CA 1
ATOM 2588 C C . LEU A 1 350 ? -2.239 -19.559 -2.341 1.00 86.69 350 LEU A C 1
ATOM 2590 O O . LEU A 1 350 ? -2.845 -20.376 -1.651 1.00 86.69 350 LEU A O 1
ATOM 2594 N N . ASN A 1 351 ? -0.980 -19.774 -2.729 1.00 85.25 351 ASN A N 1
ATOM 2595 C CA . ASN A 1 351 ? -0.231 -20.997 -2.419 1.00 85.25 351 ASN A CA 1
ATOM 2596 C C . ASN A 1 351 ? -0.102 -21.246 -0.908 1.00 85.25 351 ASN A C 1
ATOM 2598 O O . ASN A 1 351 ? -0.182 -22.389 -0.459 1.00 85.25 351 ASN A O 1
ATOM 2602 N N . GLN A 1 352 ? 0.032 -20.187 -0.108 1.00 79.25 352 GLN A N 1
ATOM 2603 C CA . GLN A 1 352 ? 0.076 -20.270 1.358 1.00 79.25 352 GLN A CA 1
ATOM 2604 C C . GLN A 1 352 ? -1.304 -20.511 1.993 1.00 79.25 352 GLN A C 1
ATOM 2606 O O . GLN A 1 352 ? -1.390 -20.881 3.164 1.00 79.25 352 GLN A O 1
ATOM 2611 N N . ASN A 1 353 ? -2.381 -20.323 1.228 1.00 83.50 353 ASN A N 1
ATOM 2612 C CA . ASN A 1 353 ? -3.769 -20.474 1.662 1.00 83.50 353 ASN A CA 1
ATOM 2613 C C . ASN A 1 353 ? -4.502 -21.576 0.869 1.00 83.50 353 ASN A C 1
ATOM 2615 O O . ASN A 1 353 ? -5.699 -21.487 0.607 1.00 83.50 353 ASN A O 1
ATOM 2619 N N . ASN A 1 354 ? -3.787 -22.648 0.503 1.00 87.00 354 ASN A N 1
ATOM 2620 C CA . ASN A 1 354 ? -4.334 -23.822 -0.198 1.00 87.00 354 ASN A CA 1
ATOM 2621 C C . ASN A 1 354 ? -5.042 -23.485 -1.524 1.00 87.00 354 ASN A C 1
ATOM 2623 O O . ASN A 1 354 ? -6.041 -24.108 -1.885 1.00 87.00 354 ASN A O 1
ATOM 2627 N N . GLY A 1 355 ? -4.533 -22.482 -2.234 1.00 89.19 355 GLY A N 1
ATOM 2628 C CA . GLY A 1 355 ? -5.079 -21.998 -3.496 1.00 89.19 355 GLY A CA 1
ATOM 2629 C C . GLY A 1 355 ? -6.332 -21.137 -3.354 1.00 89.19 355 GLY A C 1
ATOM 2630 O O . GLY A 1 355 ? -6.940 -20.830 -4.369 1.00 89.19 355 GLY A O 1
ATOM 2631 N N . MET A 1 356 ? -6.749 -20.753 -2.144 1.00 92.38 356 MET A N 1
ATOM 2632 C CA . MET A 1 356 ? -7.995 -20.015 -1.925 1.00 92.38 356 MET A CA 1
ATOM 2633 C C . MET A 1 356 ? -7.775 -18.728 -1.134 1.00 92.38 356 MET A C 1
ATOM 2635 O O . MET A 1 356 ? -7.011 -18.672 -0.174 1.00 92.38 356 MET A O 1
ATOM 2639 N N . ALA A 1 357 ? -8.512 -17.698 -1.524 1.00 91.44 357 ALA A N 1
ATOM 2640 C CA . ALA A 1 357 ? -8.662 -16.459 -0.792 1.00 91.44 357 ALA A CA 1
ATOM 2641 C C . ALA A 1 357 ? -9.742 -16.614 0.293 1.00 91.44 357 ALA A C 1
ATOM 2643 O O . ALA A 1 357 ? -10.808 -17.195 0.078 1.00 91.44 357 ALA A O 1
ATOM 2644 N N . ASP A 1 358 ? -9.477 -16.065 1.474 1.00 88.69 358 ASP A N 1
ATOM 2645 C CA . ASP A 1 358 ? -10.447 -15.972 2.563 1.00 88.69 358 ASP A CA 1
ATOM 2646 C C . ASP A 1 358 ? -11.533 -14.928 2.239 1.00 88.69 358 ASP A C 1
ATOM 2648 O O . ASP A 1 358 ? -11.249 -13.734 2.115 1.00 88.69 358 ASP A O 1
ATOM 2652 N N . ALA A 1 359 ? -12.787 -15.367 2.118 1.00 93.06 359 ALA A N 1
ATOM 2653 C CA . ALA A 1 359 ? -13.927 -14.516 1.775 1.00 93.06 359 ALA A CA 1
ATOM 2654 C C . ALA A 1 359 ? -14.290 -13.476 2.857 1.00 93.06 359 ALA A C 1
ATOM 2656 O O . ALA A 1 359 ? -15.020 -12.522 2.572 1.00 93.06 359 ALA A O 1
ATOM 2657 N N . SER A 1 360 ? -13.825 -13.661 4.098 1.00 87.88 360 SER A N 1
ATOM 2658 C CA . SER A 1 360 ? -14.094 -12.738 5.205 1.00 87.88 360 SER A CA 1
ATOM 2659 C C . SER A 1 360 ? -13.217 -11.481 5.158 1.00 87.88 360 SER A C 1
ATOM 2661 O O . SER A 1 360 ? -13.676 -10.418 5.598 1.00 87.88 360 SER A O 1
ATOM 2663 N N . LYS A 1 361 ? -12.020 -11.592 4.561 1.00 89.44 361 LYS A N 1
ATOM 2664 C CA . LYS A 1 361 ? -11.002 -10.537 4.474 1.00 89.44 361 LYS A CA 1
ATOM 2665 C C . LYS A 1 361 ? -11.307 -9.505 3.392 1.00 89.44 361 LYS A C 1
ATOM 2667 O O . LYS A 1 361 ? -12.003 -9.783 2.412 1.00 89.44 361 LYS A O 1
ATOM 2672 N N . VAL A 1 362 ? -10.739 -8.315 3.563 1.00 91.75 362 VAL A N 1
ATOM 2673 C CA . VAL A 1 362 ? -10.710 -7.258 2.543 1.00 91.75 362 VAL A CA 1
ATOM 2674 C C . VAL A 1 362 ? -9.408 -7.319 1.749 1.00 91.75 362 VAL A C 1
ATOM 2676 O O . VAL A 1 362 ? -8.330 -7.317 2.325 1.00 91.75 362 VAL A O 1
ATOM 2679 N N . TYR A 1 363 ? -9.487 -7.323 0.425 1.00 91.88 363 TYR A N 1
ATOM 2680 C CA . TYR A 1 363 ? -8.329 -7.333 -0.468 1.00 91.88 363 TYR A CA 1
ATOM 2681 C C . TYR A 1 363 ? -8.076 -5.926 -0.995 1.00 91.88 363 TYR A C 1
ATOM 2683 O O . TYR A 1 363 ? -8.949 -5.325 -1.620 1.00 91.88 363 TYR A O 1
ATOM 2691 N N . ILE A 1 364 ? -6.895 -5.387 -0.724 1.00 91.62 364 ILE A N 1
ATOM 2692 C CA . ILE A 1 364 ? -6.503 -4.027 -1.078 1.00 91.62 364 ILE A CA 1
ATOM 2693 C C . ILE A 1 364 ? -5.485 -4.100 -2.214 1.00 91.62 364 ILE A C 1
ATOM 2695 O O . ILE A 1 364 ? -4.444 -4.729 -2.049 1.00 91.62 364 ILE A O 1
ATOM 2699 N N . LEU A 1 365 ? -5.768 -3.454 -3.347 1.00 91.69 365 LEU A N 1
ATOM 2700 C CA . LEU A 1 365 ? -4.874 -3.424 -4.509 1.00 91.69 365 LEU A CA 1
ATOM 2701 C C . LEU A 1 365 ? -4.458 -1.988 -4.851 1.00 91.69 365 LEU A C 1
ATOM 2703 O O . LEU A 1 365 ? -5.314 -1.106 -4.964 1.00 91.69 365 LEU A O 1
ATOM 2707 N N . TRP A 1 366 ? -3.157 -1.757 -5.066 1.00 89.12 366 TRP A N 1
ATOM 2708 C CA . TRP A 1 366 ? -2.630 -0.496 -5.610 1.00 89.12 366 TRP A CA 1
ATOM 2709 C C . TRP A 1 366 ? -1.374 -0.721 -6.452 1.00 89.12 366 TRP A C 1
ATOM 2711 O O . TRP A 1 366 ? -0.349 -1.181 -5.955 1.00 89.12 366 TRP A O 1
ATOM 2721 N N . GLY A 1 367 ? -1.419 -0.346 -7.723 1.00 87.50 367 GLY A N 1
ATOM 2722 C CA . GLY A 1 367 ? -0.265 -0.460 -8.606 1.00 87.50 367 GLY A CA 1
ATOM 2723 C C . GLY A 1 367 ? -0.465 0.283 -9.915 1.00 87.50 367 GLY A C 1
ATOM 2724 O O . GLY A 1 367 ? -1.505 0.901 -10.136 1.00 87.50 367 GLY A O 1
ATOM 2725 N N . GLY A 1 368 ? 0.553 0.227 -10.773 1.00 87.62 368 GLY A N 1
ATOM 2726 C CA . GLY A 1 368 ? 0.521 0.749 -12.143 1.00 87.62 368 GLY A CA 1
ATOM 2727 C C . GLY A 1 368 ? 1.474 1.914 -12.412 1.00 87.62 368 GLY A C 1
ATOM 2728 O O . GLY A 1 368 ? 1.860 2.120 -13.562 1.00 87.62 368 GLY A O 1
ATOM 2729 N N . ALA A 1 369 ? 1.924 2.646 -11.385 1.00 86.94 369 ALA A N 1
ATOM 2730 C CA . ALA A 1 369 ? 2.854 3.769 -11.558 1.00 86.94 369 ALA A CA 1
ATOM 2731 C C . ALA A 1 369 ? 4.193 3.299 -12.140 1.00 86.94 369 ALA A C 1
ATOM 2733 O O . ALA A 1 369 ? 4.737 3.898 -13.068 1.00 86.94 369 ALA A O 1
ATOM 2734 N N . ASN A 1 370 ? 4.686 2.163 -11.656 1.00 81.19 370 ASN A N 1
ATOM 2735 C CA . ASN A 1 370 ? 5.922 1.579 -12.144 1.00 81.19 370 ASN A CA 1
ATOM 2736 C C . ASN A 1 370 ? 5.892 1.156 -13.619 1.00 81.19 370 ASN A C 1
ATOM 2738 O O . ASN A 1 370 ? 6.922 1.225 -14.290 1.00 81.19 370 ASN A O 1
ATOM 2742 N N . ASN A 1 371 ? 4.733 0.775 -14.165 1.00 86.12 371 ASN A N 1
ATOM 2743 C CA . ASN A 1 371 ? 4.608 0.469 -15.591 1.00 86.12 371 ASN A CA 1
ATOM 2744 C C . ASN A 1 371 ? 4.951 1.706 -16.441 1.00 86.12 371 ASN A C 1
ATOM 2746 O O . ASN A 1 371 ? 5.652 1.591 -17.447 1.00 86.12 371 ASN A O 1
ATOM 2750 N N . LEU A 1 372 ? 4.536 2.896 -15.991 1.00 85.38 372 LEU A N 1
ATOM 2751 C CA . LEU A 1 372 ? 4.913 4.168 -16.606 1.00 85.38 372 LEU A CA 1
ATOM 2752 C C . LEU A 1 372 ? 6.403 4.467 -16.440 1.00 85.38 372 LEU A C 1
ATOM 2754 O O . LEU A 1 372 ? 7.059 4.855 -17.404 1.00 85.38 372 LEU A O 1
ATOM 2758 N N . PHE A 1 373 ? 6.951 4.280 -15.235 1.00 79.94 373 PHE A N 1
ATOM 2759 C CA . PHE A 1 373 ? 8.370 4.540 -14.971 1.00 79.94 373 PHE A CA 1
ATOM 2760 C C . PHE A 1 373 ? 9.286 3.640 -15.803 1.00 79.94 373 PHE A C 1
ATOM 2762 O O . PHE A 1 373 ? 10.293 4.111 -16.329 1.00 79.94 373 PHE A O 1
ATOM 2769 N N . LEU A 1 374 ? 8.913 2.375 -16.003 1.00 77.00 374 LEU A N 1
ATOM 2770 C CA . LEU A 1 374 ? 9.626 1.475 -16.906 1.00 77.00 374 LEU A CA 1
ATOM 2771 C C . LEU A 1 374 ? 9.515 1.895 -18.367 1.00 77.00 374 LEU A C 1
ATOM 2773 O O . LEU A 1 374 ? 10.499 1.782 -19.094 1.00 77.00 374 LEU A O 1
ATOM 2777 N N . GLU A 1 375 ? 8.349 2.362 -18.811 1.00 80.44 375 GLU A N 1
ATOM 2778 C CA . GLU A 1 375 ? 8.188 2.853 -20.180 1.00 80.44 375 GLU A CA 1
ATOM 2779 C C . GLU A 1 375 ? 9.092 4.064 -20.437 1.00 80.44 375 GLU A C 1
ATOM 2781 O O . GLU A 1 375 ? 9.838 4.090 -21.414 1.00 80.44 375 GLU A O 1
ATOM 2786 N N . VAL A 1 376 ? 9.122 5.015 -19.500 1.00 77.81 376 VAL A N 1
ATOM 2787 C CA . VAL A 1 376 ? 10.020 6.178 -19.561 1.00 77.81 376 VAL A CA 1
ATOM 2788 C C . VAL A 1 376 ? 11.494 5.758 -19.490 1.00 77.81 376 VAL A C 1
ATOM 2790 O O . VAL A 1 376 ? 12.328 6.331 -20.188 1.00 77.81 376 VAL A O 1
ATOM 2793 N N . ALA A 1 377 ? 11.842 4.739 -18.698 1.00 74.00 377 ALA A N 1
ATOM 2794 C CA . ALA A 1 377 ? 13.212 4.227 -18.626 1.00 74.00 377 ALA A CA 1
ATOM 2795 C C . ALA A 1 377 ? 13.665 3.554 -19.936 1.00 74.00 377 ALA A C 1
ATOM 2797 O O . ALA A 1 377 ? 14.817 3.713 -20.338 1.00 74.00 377 ALA A O 1
ATOM 2798 N N . LYS A 1 378 ? 12.768 2.825 -20.616 1.00 74.88 378 LYS A N 1
ATOM 2799 C CA . LYS A 1 378 ? 13.034 2.205 -21.928 1.00 74.88 378 LYS A CA 1
ATOM 2800 C C . LYS A 1 378 ? 13.155 3.251 -23.028 1.00 74.88 378 LYS A C 1
ATOM 2802 O O . LYS A 1 378 ? 14.025 3.159 -23.893 1.00 74.88 378 LYS A O 1
ATOM 2807 N N . LYS A 1 379 ? 12.264 4.240 -23.004 1.00 78.94 379 LYS A N 1
ATOM 2808 C CA . LYS A 1 379 ? 12.178 5.304 -23.994 1.00 78.94 379 LYS A CA 1
ATOM 2809 C C . LYS A 1 379 ? 12.005 6.634 -23.260 1.00 78.94 379 LYS A C 1
ATOM 2811 O O . LYS A 1 379 ? 10.881 6.965 -22.905 1.00 78.94 379 LYS A O 1
ATOM 2816 N N . PRO A 1 380 ? 13.076 7.437 -23.095 1.00 76.06 380 PRO A N 1
ATOM 2817 C CA . PRO A 1 380 ? 13.029 8.693 -22.333 1.00 76.06 380 PRO A CA 1
ATOM 2818 C C . PRO A 1 380 ? 11.986 9.712 -22.812 1.00 76.06 380 PRO A C 1
ATOM 2820 O O . PRO A 1 380 ? 11.588 10.600 -22.063 1.00 76.06 380 PRO A O 1
ATOM 2823 N N . THR A 1 381 ? 11.543 9.601 -24.066 1.00 80.81 381 THR A N 1
ATOM 2824 C CA . THR A 1 381 ? 10.500 10.436 -24.670 1.00 80.81 381 THR A CA 1
ATOM 2825 C C . THR A 1 381 ? 9.434 9.561 -25.342 1.00 80.81 381 THR A C 1
ATOM 2827 O O . THR A 1 381 ? 9.359 9.501 -26.576 1.00 80.81 381 THR A O 1
ATOM 2830 N N . PRO A 1 382 ? 8.608 8.838 -24.562 1.00 82.12 382 PRO A N 1
ATOM 2831 C CA . PRO A 1 382 ? 7.543 8.032 -25.133 1.00 82.12 382 PRO A CA 1
ATOM 2832 C C . PRO A 1 382 ? 6.459 8.951 -25.710 1.00 82.12 382 PRO A C 1
ATOM 2834 O O . PRO A 1 382 ? 6.209 10.056 -25.224 1.00 82.12 382 PRO A O 1
ATOM 2837 N N . SER A 1 383 ? 5.824 8.518 -26.792 1.00 87.75 383 SER A N 1
ATOM 2838 C CA . SER A 1 383 ? 4.693 9.225 -27.385 1.00 87.75 383 SER A CA 1
ATOM 2839 C C . SER A 1 383 ? 3.473 9.137 -26.470 1.00 87.75 383 SER A C 1
ATOM 2841 O O . SER A 1 383 ? 3.317 8.197 -25.692 1.00 87.75 383 SER A O 1
ATOM 2843 N N . ALA A 1 384 ? 2.546 10.085 -26.610 1.00 85.62 384 ALA A N 1
ATOM 2844 C CA . ALA A 1 384 ? 1.297 10.058 -25.851 1.00 85.62 384 ALA A CA 1
ATOM 2845 C C . ALA A 1 384 ? 0.487 8.764 -26.073 1.00 85.62 384 ALA A C 1
ATOM 2847 O O . ALA A 1 384 ? -0.211 8.323 -25.166 1.00 85.62 384 ALA A O 1
ATOM 2848 N N . ALA A 1 385 ? 0.593 8.150 -27.258 1.00 87.12 385 ALA A N 1
ATOM 2849 C CA . ALA A 1 385 ? -0.066 6.884 -27.567 1.00 87.12 385 ALA A CA 1
ATOM 2850 C C . ALA A 1 385 ? 0.573 5.701 -26.821 1.00 87.12 385 ALA A C 1
ATOM 2852 O O . ALA A 1 385 ? -0.154 4.889 -26.260 1.00 87.12 385 ALA A O 1
ATOM 2853 N N . GLU A 1 386 ? 1.908 5.637 -26.762 1.00 88.00 386 GLU A N 1
ATOM 2854 C CA . GLU A 1 386 ? 2.633 4.610 -25.992 1.00 88.00 386 GLU A CA 1
ATOM 2855 C C . GLU A 1 386 ? 2.322 4.728 -24.496 1.00 88.00 386 GLU A C 1
ATOM 2857 O O . GLU A 1 386 ? 1.981 3.736 -23.856 1.00 88.00 386 GLU A O 1
ATOM 2862 N N . VAL A 1 387 ? 2.323 5.956 -23.959 1.00 87.50 387 VAL A N 1
ATOM 2863 C CA . VAL A 1 387 ? 1.920 6.222 -22.570 1.00 87.50 387 VAL A CA 1
ATOM 2864 C C . VAL A 1 387 ? 0.475 5.779 -22.322 1.00 87.50 387 VAL A C 1
ATOM 2866 O O . VAL A 1 387 ? 0.201 5.055 -21.372 1.00 87.50 387 VAL A O 1
ATOM 2869 N N . ALA A 1 388 ? -0.472 6.164 -23.181 1.00 87.81 388 ALA A N 1
ATOM 2870 C CA . ALA A 1 388 ? -1.866 5.755 -23.019 1.00 87.81 388 ALA A CA 1
ATOM 2871 C C . ALA A 1 388 ? -2.037 4.227 -23.079 1.00 87.81 388 ALA A C 1
ATOM 2873 O O . ALA A 1 388 ? -2.824 3.668 -22.313 1.00 87.81 388 ALA A O 1
ATOM 2874 N N . GLN A 1 389 ? -1.286 3.549 -23.952 1.00 89.12 389 GLN A N 1
ATOM 2875 C CA . GLN A 1 389 ? -1.311 2.097 -24.081 1.00 89.12 389 GLN A CA 1
ATOM 2876 C C . GLN A 1 389 ? -0.791 1.408 -22.816 1.00 89.12 389 GLN A C 1
ATOM 2878 O O . GLN A 1 389 ? -1.496 0.557 -22.278 1.00 89.12 389 GLN A O 1
ATOM 2883 N N . VAL A 1 390 ? 0.391 1.786 -22.310 1.00 88.56 390 VAL A N 1
ATOM 2884 C CA . VAL A 1 390 ? 0.958 1.160 -21.101 1.00 88.56 390 VAL A CA 1
ATOM 2885 C C . VAL A 1 390 ? 0.082 1.407 -19.871 1.00 88.56 390 VAL A C 1
ATOM 2887 O O . VAL A 1 390 ? -0.123 0.494 -19.075 1.00 88.56 390 VAL A O 1
ATOM 2890 N N . MET A 1 391 ? -0.514 2.598 -19.751 1.00 92.88 391 MET A N 1
ATOM 2891 C CA . MET A 1 391 ? -1.425 2.916 -18.649 1.00 92.88 391 MET A CA 1
ATOM 2892 C C . MET A 1 391 ? -2.749 2.154 -18.744 1.00 92.88 391 MET A C 1
ATOM 2894 O O . MET A 1 391 ? -3.265 1.690 -17.733 1.00 92.88 391 MET A O 1
ATOM 2898 N N . THR A 1 392 ? -3.299 1.989 -19.948 1.00 92.31 392 THR A N 1
ATOM 2899 C CA . THR A 1 392 ? -4.518 1.186 -20.140 1.00 92.31 392 THR A CA 1
ATOM 2900 C C . THR A 1 392 ? -4.250 -0.292 -19.858 1.00 92.31 392 THR A C 1
ATOM 2902 O O . THR A 1 392 ? -5.088 -0.948 -19.245 1.00 92.31 392 THR A O 1
ATOM 2905 N N . GLN A 1 393 ? -3.081 -0.803 -20.258 1.00 90.88 393 GLN A N 1
ATOM 2906 C CA . GLN A 1 393 ? -2.664 -2.169 -19.944 1.00 90.88 393 GLN A CA 1
ATOM 2907 C C . GLN A 1 393 ? -2.536 -2.370 -18.433 1.00 90.88 393 GLN A C 1
ATOM 2909 O O . GLN A 1 393 ? -3.172 -3.264 -17.895 1.00 90.88 393 GLN A O 1
ATOM 2914 N N . ALA A 1 394 ? -1.805 -1.495 -17.736 1.00 91.69 394 ALA A N 1
ATOM 2915 C CA . ALA A 1 394 ? -1.634 -1.597 -16.288 1.00 91.69 394 ALA A CA 1
ATOM 2916 C C . ALA A 1 394 ? -2.978 -1.550 -15.531 1.00 91.69 394 ALA A C 1
ATOM 2918 O O . ALA A 1 394 ? -3.167 -2.266 -14.552 1.00 91.69 394 ALA A O 1
ATOM 2919 N N . ALA A 1 395 ? -3.937 -0.741 -16.000 1.00 96.00 395 ALA A N 1
ATOM 2920 C CA . ALA A 1 395 ? -5.292 -0.724 -15.449 1.00 96.00 395 ALA A CA 1
ATOM 2921 C C . ALA A 1 395 ? -6.037 -2.051 -15.689 1.00 96.00 395 ALA A C 1
ATOM 2923 O O . ALA A 1 395 ? -6.743 -2.533 -14.803 1.00 96.00 395 ALA A O 1
ATOM 2924 N N . GLY A 1 396 ? -5.866 -2.644 -16.874 1.00 94.88 396 GLY A N 1
ATOM 2925 C CA . GLY A 1 396 ? -6.382 -3.972 -17.206 1.00 94.88 396 GLY A CA 1
ATOM 2926 C C . GLY A 1 396 ? -5.815 -5.070 -16.313 1.00 94.88 396 GLY A C 1
ATOM 2927 O O . GLY A 1 396 ? -6.571 -5.935 -15.882 1.00 94.88 396 GLY A O 1
ATOM 2928 N N . ASP A 1 397 ? -4.528 -4.994 -15.984 1.00 93.31 397 ASP A N 1
ATOM 2929 C CA . ASP A 1 397 ? -3.854 -5.952 -15.107 1.00 93.31 397 ASP A CA 1
ATOM 2930 C C . ASP A 1 397 ? -4.441 -5.914 -13.687 1.00 93.31 397 ASP A C 1
ATOM 2932 O O . ASP A 1 397 ? -4.866 -6.945 -13.184 1.00 93.31 397 ASP A O 1
ATOM 2936 N N . ILE A 1 398 ? -4.600 -4.731 -13.072 1.00 95.38 398 ILE A N 1
ATOM 2937 C CA . ILE A 1 398 ? -5.238 -4.630 -11.742 1.00 95.38 398 ILE A CA 1
ATOM 2938 C C . ILE A 1 398 ? -6.694 -5.115 -11.769 1.00 95.38 398 ILE A C 1
ATOM 2940 O O . ILE A 1 398 ? -7.161 -5.756 -10.827 1.00 95.38 398 ILE A O 1
ATOM 2944 N N . ALA A 1 399 ? -7.443 -4.815 -12.834 1.00 97.25 399 ALA A N 1
ATOM 2945 C CA . ALA A 1 399 ? -8.804 -5.327 -12.971 1.00 97.25 399 ALA A CA 1
ATOM 2946 C C . ALA A 1 399 ? -8.819 -6.863 -13.081 1.00 97.25 399 ALA A C 1
ATOM 2948 O O . ALA A 1 399 ? -9.672 -7.517 -12.476 1.00 97.25 399 ALA A O 1
ATOM 2949 N N . TYR A 1 400 ? -7.864 -7.442 -13.810 1.00 96.12 400 TYR A N 1
ATOM 2950 C CA . TYR A 1 400 ? -7.680 -8.886 -13.877 1.00 96.12 400 TYR A CA 1
ATOM 2951 C C . TYR A 1 400 ? -7.301 -9.475 -12.515 1.00 96.12 400 TYR A C 1
ATOM 2953 O O . TYR A 1 400 ? -7.901 -10.466 -12.118 1.00 96.12 400 TYR A O 1
ATOM 2961 N N . ASP A 1 401 ? -6.409 -8.842 -11.756 1.00 95.44 401 ASP A N 1
ATOM 2962 C CA . ASP A 1 401 ? -6.015 -9.285 -10.415 1.00 95.44 401 ASP A CA 1
ATOM 2963 C C . ASP A 1 401 ? -7.215 -9.366 -9.460 1.00 95.44 401 ASP A C 1
ATOM 2965 O O . ASP A 1 401 ? -7.383 -10.349 -8.733 1.00 95.44 401 ASP A O 1
ATOM 2969 N N . VAL A 1 402 ? -8.114 -8.373 -9.510 1.00 97.69 402 VAL A N 1
ATOM 2970 C CA . VAL A 1 402 ? -9.390 -8.396 -8.773 1.00 97.69 402 VAL A CA 1
ATOM 2971 C C . VAL A 1 402 ? -10.249 -9.585 -9.203 1.00 97.69 402 VAL A C 1
ATOM 2973 O O . VAL A 1 402 ? -10.758 -10.321 -8.355 1.00 97.69 402 VAL A O 1
ATOM 2976 N N . GLN A 1 403 ? -10.409 -9.798 -10.512 1.00 97.69 403 GLN A N 1
ATOM 2977 C CA . GLN A 1 403 ? -11.174 -10.927 -11.045 1.00 97.69 403 GLN A CA 1
ATOM 2978 C C . GLN A 1 403 ? -10.561 -12.277 -10.641 1.00 97.69 403 GLN A C 1
ATOM 2980 O O . GLN A 1 403 ? -11.286 -13.207 -10.285 1.00 97.69 403 GLN A O 1
ATOM 2985 N N . TYR A 1 404 ? -9.237 -12.385 -10.679 1.00 96.75 404 TYR A N 1
ATOM 2986 C CA . TYR A 1 404 ? -8.492 -13.591 -10.358 1.00 96.75 404 TYR A CA 1
ATOM 2987 C C . TYR A 1 404 ? -8.639 -13.944 -8.877 1.00 96.75 404 TYR A C 1
ATOM 2989 O O . TYR A 1 404 ? -9.003 -15.071 -8.547 1.00 96.75 404 TYR A O 1
ATOM 2997 N N . LEU A 1 405 ? -8.478 -12.976 -7.972 1.00 96.69 405 LEU A N 1
ATOM 2998 C CA . LEU A 1 405 ? -8.755 -13.164 -6.545 1.00 96.69 405 LEU A CA 1
ATOM 2999 C C . LEU A 1 405 ? -10.224 -13.536 -6.287 1.00 96.69 405 LEU A C 1
ATOM 3001 O O . LEU A 1 405 ? -10.501 -14.411 -5.464 1.00 96.69 405 LEU A O 1
ATOM 3005 N N . ALA A 1 406 ? -11.170 -12.910 -6.996 1.00 97.94 406 ALA A N 1
ATOM 3006 C CA . ALA A 1 406 ? -12.597 -13.214 -6.872 1.00 97.94 406 ALA A CA 1
ATOM 3007 C C . ALA A 1 406 ? -12.916 -14.667 -7.259 1.00 97.94 406 ALA A C 1
ATOM 3009 O O . ALA A 1 406 ? -13.660 -15.350 -6.548 1.00 97.94 406 ALA A O 1
ATOM 3010 N N . ALA A 1 407 ? -12.296 -15.163 -8.335 1.00 97.12 407 ALA A N 1
ATOM 3011 C CA . ALA A 1 407 ? -12.395 -16.558 -8.758 1.00 97.12 407 ALA A CA 1
ATOM 3012 C C . ALA A 1 407 ? -11.831 -17.537 -7.711 1.00 97.12 407 ALA A C 1
ATOM 3014 O O . ALA A 1 407 ? -12.319 -18.661 -7.602 1.00 97.12 407 ALA A O 1
ATOM 3015 N N . HIS A 1 408 ? -10.872 -17.090 -6.895 1.00 97.31 408 HIS A N 1
ATOM 3016 C CA . HIS A 1 408 ? -10.311 -17.843 -5.771 1.00 97.31 408 HIS A CA 1
ATOM 3017 C C . HIS A 1 408 ? -11.023 -17.581 -4.433 1.00 97.31 408 HIS A C 1
ATOM 3019 O O . HIS A 1 408 ? -10.549 -18.021 -3.393 1.00 97.31 408 HIS A O 1
ATOM 3025 N N . GLY A 1 409 ? -12.177 -16.905 -4.427 1.00 97.06 409 GLY A N 1
ATOM 3026 C CA . GLY A 1 409 ? -13.046 -16.788 -3.251 1.00 97.06 409 GLY A CA 1
ATOM 3027 C C . GLY A 1 409 ? -13.055 -15.427 -2.557 1.00 97.06 409 GLY A C 1
ATOM 3028 O O . GLY A 1 409 ? -13.894 -15.224 -1.678 1.00 97.06 409 GLY A O 1
ATOM 3029 N N . ALA A 1 410 ? -12.215 -14.472 -2.964 1.00 96.81 410 ALA A N 1
ATOM 3030 C CA . ALA A 1 410 ? -12.243 -13.116 -2.417 1.00 96.81 410 ALA A CA 1
ATOM 3031 C C . ALA A 1 410 ? -13.574 -12.409 -2.733 1.00 96.81 410 ALA A C 1
ATOM 3033 O O . ALA A 1 410 ? -14.119 -12.540 -3.831 1.00 96.81 410 ALA A O 1
ATOM 3034 N N . LYS A 1 411 ? -14.110 -11.647 -1.769 1.00 97.69 411 LYS A N 1
ATOM 3035 C CA . LYS A 1 411 ? -15.426 -10.985 -1.899 1.00 97.69 411 LYS A CA 1
ATOM 3036 C C . LYS A 1 411 ? -15.410 -9.472 -1.727 1.00 97.69 411 LYS A C 1
ATOM 3038 O O . LYS A 1 411 ? -16.304 -8.797 -2.233 1.00 97.69 411 LYS A O 1
ATOM 3043 N N . LYS A 1 412 ? -14.423 -8.929 -1.022 1.00 97.62 412 LYS A N 1
ATOM 3044 C CA . LYS A 1 412 ? -14.377 -7.522 -0.618 1.00 97.62 412 LYS A CA 1
ATOM 3045 C C . LYS A 1 412 ? -13.094 -6.906 -1.147 1.00 97.62 412 LYS A C 1
ATOM 3047 O O . LYS A 1 412 ? -12.019 -7.369 -0.782 1.00 97.62 412 LYS A O 1
ATOM 3052 N N . PHE A 1 413 ? -13.203 -5.881 -1.983 1.00 97.81 413 PHE A N 1
ATOM 3053 C CA . PHE A 1 413 ? -12.055 -5.259 -2.632 1.00 97.81 413 PHE A CA 1
ATOM 3054 C C . PHE A 1 413 ? -12.025 -3.761 -2.385 1.00 97.81 413 PHE A C 1
ATOM 3056 O O . PHE A 1 413 ? -13.002 -3.065 -2.656 1.00 97.81 413 PHE A O 1
ATOM 3063 N N . VAL A 1 414 ? -10.879 -3.256 -1.947 1.00 96.56 414 VAL A N 1
ATOM 3064 C CA . VAL A 1 414 ? -10.550 -1.834 -2.003 1.00 96.56 414 VAL A CA 1
ATOM 3065 C C . VAL A 1 414 ? -9.489 -1.659 -3.079 1.00 96.56 414 VAL A C 1
ATOM 3067 O O . VAL A 1 414 ? -8.435 -2.282 -3.016 1.00 96.56 414 VAL A O 1
ATOM 3070 N N . VAL A 1 415 ? -9.752 -0.822 -4.078 1.00 96.75 415 VAL A N 1
ATOM 3071 C CA . VAL A 1 415 ? -8.801 -0.608 -5.178 1.00 96.75 415 VAL A CA 1
ATOM 3072 C C . VAL A 1 415 ? -8.411 0.856 -5.218 1.00 96.75 415 VAL A C 1
ATOM 3074 O O . VAL A 1 415 ? -9.248 1.729 -5.440 1.00 96.75 415 VAL A O 1
ATOM 3077 N N . LEU A 1 416 ? -7.140 1.151 -4.986 1.00 94.81 416 LEU A N 1
ATOM 3078 C CA . LEU A 1 416 ? -6.652 2.519 -5.048 1.00 94.81 416 LEU A CA 1
ATOM 3079 C C . LEU A 1 416 ? -6.399 2.888 -6.510 1.00 94.81 416 LEU A C 1
ATOM 3081 O O . LEU A 1 416 ? -5.682 2.200 -7.238 1.00 94.81 416 LEU A O 1
ATOM 3085 N N . LEU A 1 417 ? -6.976 4.008 -6.932 1.00 96.00 417 LEU A N 1
ATOM 3086 C CA . LEU A 1 417 ? -6.626 4.645 -8.193 1.00 96.00 417 LEU A CA 1
ATOM 3087 C C . LEU A 1 417 ? -5.217 5.249 -8.092 1.00 96.00 417 LEU A C 1
ATOM 3089 O O . LEU A 1 417 ? -4.711 5.508 -6.995 1.00 96.00 417 LEU A O 1
ATOM 3093 N N . LEU A 1 418 ? -4.562 5.486 -9.228 1.00 93.69 418 LEU A N 1
ATOM 3094 C CA . LEU A 1 418 ? -3.246 6.109 -9.218 1.00 93.69 418 LEU A CA 1
ATOM 3095 C C . LEU A 1 418 ? -3.322 7.546 -8.690 1.00 93.69 418 LEU A C 1
ATOM 3097 O O . LEU A 1 418 ? -4.250 8.283 -9.050 1.00 93.69 418 LEU A O 1
ATOM 3101 N N . PRO A 1 419 ? -2.330 7.969 -7.886 1.00 93.69 419 PRO A N 1
ATOM 3102 C CA . PRO A 1 419 ? -2.158 9.374 -7.557 1.00 93.69 419 PRO A CA 1
ATOM 3103 C C . PRO A 1 419 ? -1.902 10.179 -8.837 1.00 93.69 419 PRO A C 1
ATOM 3105 O O . PRO A 1 419 ? -1.528 9.634 -9.876 1.00 93.69 419 PRO A O 1
ATOM 3108 N N . ASN A 1 420 ? -2.067 11.500 -8.769 1.00 95.81 420 ASN A N 1
ATOM 3109 C CA . ASN A 1 420 ? -1.642 12.365 -9.864 1.00 95.81 420 ASN A CA 1
ATOM 3110 C C . ASN A 1 420 ? -0.105 12.360 -9.960 1.00 95.81 420 ASN A C 1
ATOM 3112 O O . ASN A 1 420 ? 0.566 13.108 -9.250 1.00 95.81 420 ASN A O 1
ATOM 3116 N N . ILE A 1 421 ? 0.452 11.535 -10.855 1.00 93.38 421 ILE A N 1
ATOM 3117 C CA . ILE A 1 421 ? 1.907 11.420 -11.062 1.00 93.38 421 ILE A CA 1
ATOM 3118 C C . ILE A 1 421 ? 2.499 12.757 -11.538 1.00 93.38 421 ILE A C 1
ATOM 3120 O O . ILE A 1 421 ? 3.669 13.038 -11.302 1.00 93.38 421 ILE A O 1
ATOM 3124 N N . GLY A 1 422 ? 1.695 13.641 -12.136 1.00 93.69 422 GLY A N 1
ATOM 3125 C CA . GLY A 1 422 ? 2.121 14.991 -12.503 1.00 93.69 422 GLY A CA 1
ATOM 3126 C C . GLY A 1 422 ? 2.524 15.882 -11.321 1.00 93.69 422 GLY A C 1
ATOM 3127 O O . GLY A 1 422 ? 3.188 16.894 -11.542 1.00 93.69 422 GLY A O 1
ATOM 3128 N N . LEU A 1 423 ? 2.155 15.517 -10.087 1.00 96.19 423 LEU A N 1
ATOM 3129 C CA . LEU A 1 423 ? 2.512 16.246 -8.864 1.00 96.19 423 LEU A CA 1
ATOM 3130 C C . LEU A 1 423 ? 3.866 15.833 -8.280 1.00 96.19 423 LEU A C 1
ATOM 3132 O O . LEU A 1 423 ? 4.351 16.497 -7.367 1.00 96.19 423 LEU A O 1
ATOM 3136 N N . THR A 1 424 ? 4.472 14.743 -8.758 1.00 92.62 424 THR A N 1
ATOM 3137 C CA . THR A 1 424 ? 5.695 14.221 -8.143 1.00 92.62 424 THR A CA 1
ATOM 3138 C C . THR A 1 424 ? 6.885 15.161 -8.370 1.00 92.62 424 THR A C 1
ATOM 3140 O O . THR A 1 424 ? 6.983 15.807 -9.423 1.00 92.62 424 THR A O 1
ATOM 3143 N N . PRO A 1 425 ? 7.861 15.212 -7.444 1.00 91.25 425 PRO A N 1
ATOM 3144 C CA . PRO A 1 425 ? 9.066 16.006 -7.663 1.00 91.25 425 PRO A CA 1
ATOM 3145 C C . PRO A 1 425 ? 9.832 15.604 -8.934 1.00 91.25 425 PRO A C 1
ATOM 3147 O O . PRO A 1 425 ? 10.371 16.469 -9.624 1.00 91.25 425 PRO A O 1
ATOM 3150 N N . SER A 1 426 ? 9.836 14.315 -9.304 1.00 86.81 426 SER A N 1
ATOM 3151 C CA . SER A 1 426 ? 10.413 13.857 -10.582 1.00 86.81 426 SER A CA 1
ATOM 3152 C C . SER A 1 426 ? 9.708 14.457 -11.799 1.00 86.81 426 SER A C 1
ATOM 3154 O O . SER A 1 426 ? 10.383 14.912 -12.723 1.00 86.81 426 SER A O 1
ATOM 3156 N N . ALA A 1 427 ? 8.372 14.513 -11.803 1.00 89.44 427 ALA A N 1
ATOM 3157 C CA . ALA A 1 427 ? 7.603 15.135 -12.878 1.00 89.44 427 ALA A CA 1
ATOM 3158 C C . ALA A 1 427 ? 7.925 16.628 -13.015 1.00 89.44 427 ALA A C 1
ATOM 3160 O O . ALA A 1 427 ? 8.047 17.133 -14.134 1.00 89.44 427 ALA A O 1
ATOM 3161 N N . ILE A 1 428 ? 8.101 17.318 -11.883 1.00 91.69 428 ILE A N 1
ATOM 3162 C CA . ILE A 1 428 ? 8.470 18.736 -11.832 1.00 91.69 428 ILE A CA 1
ATOM 3163 C C . ILE A 1 428 ? 9.866 18.953 -12.421 1.00 91.69 428 ILE A C 1
ATOM 3165 O O . ILE A 1 428 ? 10.023 19.770 -13.326 1.00 91.69 428 ILE A O 1
ATOM 3169 N N . VAL A 1 429 ? 10.868 18.198 -11.959 1.00 89.44 429 VAL A N 1
ATOM 3170 C CA . VAL A 1 429 ? 12.254 18.306 -12.449 1.00 89.44 429 VAL A CA 1
ATOM 3171 C C . VAL A 1 429 ? 12.347 17.988 -13.945 1.00 89.44 429 VAL A C 1
ATOM 3173 O O . VAL A 1 429 ? 13.073 18.660 -14.678 1.00 89.44 429 VAL A O 1
ATOM 3176 N N . ALA A 1 430 ? 11.579 17.007 -14.421 1.00 85.94 430 ALA A N 1
ATOM 3177 C CA . ALA A 1 430 ? 11.542 16.625 -15.830 1.00 85.94 430 ALA A CA 1
ATOM 3178 C C . ALA A 1 430 ? 10.726 17.584 -16.723 1.00 85.94 430 ALA A C 1
ATOM 3180 O O . ALA A 1 430 ? 10.764 17.442 -17.945 1.00 85.94 430 ALA A O 1
ATOM 3181 N N . ASN A 1 431 ? 9.997 18.553 -16.151 1.00 89.12 431 ASN A N 1
ATOM 3182 C CA . ASN A 1 431 ? 9.009 19.390 -16.847 1.00 89.12 431 ASN A CA 1
ATOM 3183 C C . ASN A 1 431 ? 7.916 18.570 -17.570 1.00 89.12 431 ASN A C 1
ATOM 3185 O O . ASN A 1 431 ? 7.519 18.890 -18.692 1.00 89.12 431 ASN A O 1
ATOM 3189 N N . GLN A 1 432 ? 7.446 17.489 -16.940 1.00 89.19 432 GLN A N 1
ATOM 3190 C CA . GLN A 1 432 ? 6.478 16.533 -17.500 1.00 89.19 432 GLN A CA 1
ATOM 3191 C C . GLN A 1 432 ? 5.134 16.512 -16.755 1.00 89.19 432 GLN A C 1
ATOM 3193 O O . GLN A 1 432 ? 4.328 15.607 -16.978 1.00 89.19 432 GLN A O 1
ATOM 3198 N N . GLN A 1 433 ? 4.849 17.501 -15.900 1.00 92.19 433 GLN A N 1
ATOM 3199 C CA . GLN A 1 433 ? 3.667 17.497 -15.023 1.00 92.19 433 GLN A CA 1
ATOM 3200 C C . GLN A 1 433 ? 2.362 17.220 -15.788 1.00 92.19 433 GLN A C 1
ATOM 3202 O O . GLN A 1 433 ? 1.646 16.277 -15.467 1.00 92.19 433 GLN A O 1
ATOM 3207 N N . SER A 1 434 ? 2.087 17.969 -16.864 1.00 92.00 434 SER A N 1
ATOM 3208 C CA . SER A 1 434 ? 0.842 17.805 -17.636 1.00 92.00 434 SER A CA 1
ATOM 3209 C C . SER A 1 434 ? 0.751 16.460 -18.369 1.00 92.00 434 SER A C 1
ATOM 3211 O O . SER A 1 434 ? -0.342 15.923 -18.549 1.00 92.00 434 SER A O 1
ATOM 3213 N N . ALA A 1 435 ? 1.881 15.909 -18.822 1.00 89.06 435 ALA A N 1
ATOM 3214 C CA . ALA A 1 435 ? 1.895 14.624 -19.515 1.00 89.06 435 ALA A CA 1
ATOM 3215 C C . ALA A 1 435 ? 1.606 13.471 -18.541 1.00 89.06 435 ALA A C 1
ATOM 3217 O O . ALA A 1 435 ? 0.770 12.615 -18.830 1.00 89.06 435 ALA A O 1
ATOM 3218 N N . LEU A 1 436 ? 2.244 13.488 -17.368 1.00 91.00 436 LEU A N 1
ATOM 3219 C CA . LEU A 1 436 ? 2.094 12.449 -16.346 1.00 91.00 436 LEU A CA 1
ATOM 3220 C C . LEU A 1 436 ? 0.760 12.552 -15.587 1.00 91.00 436 LEU A C 1
ATOM 3222 O O . LEU A 1 436 ? 0.181 11.531 -15.209 1.00 91.00 436 LEU A O 1
ATOM 3226 N N . GLU A 1 437 ? 0.200 13.755 -15.454 1.00 94.81 437 GLU A N 1
ATOM 3227 C CA . GLU A 1 437 ? -1.184 13.953 -15.012 1.00 94.81 437 GLU A CA 1
ATOM 3228 C C . GLU A 1 437 ? -2.170 13.255 -15.962 1.00 94.81 437 GLU A C 1
ATOM 3230 O O . GLU A 1 437 ? -2.987 12.441 -15.530 1.00 94.81 437 GLU A O 1
ATOM 3235 N N . LYS A 1 438 ? -2.055 13.498 -17.275 1.00 93.50 438 LYS A N 1
ATOM 3236 C CA . LYS A 1 438 ? -2.910 12.847 -18.284 1.00 93.50 438 LYS A CA 1
ATOM 3237 C C . LYS A 1 438 ? -2.748 11.328 -18.297 1.00 93.50 438 LYS A C 1
ATOM 3239 O O . LYS A 1 438 ? -3.739 10.628 -18.491 1.00 93.50 438 LYS A O 1
ATOM 3244 N N . ALA A 1 439 ? -1.535 10.823 -18.073 1.00 93.31 439 ALA A N 1
ATOM 3245 C CA . ALA A 1 439 ? -1.279 9.390 -17.937 1.00 93.31 439 ALA A CA 1
ATOM 3246 C C . ALA A 1 439 ? -2.061 8.789 -16.754 1.00 93.31 439 ALA A C 1
ATOM 3248 O O . ALA A 1 439 ? -2.725 7.764 -16.905 1.00 93.31 439 ALA A O 1
ATOM 3249 N N . SER A 1 440 ? -2.054 9.480 -15.610 1.00 95.81 440 SER A N 1
ATOM 3250 C CA . SER A 1 440 ? -2.804 9.081 -14.411 1.00 95.81 440 SER A CA 1
ATOM 3251 C C . SER A 1 440 ? -4.318 9.103 -14.662 1.00 95.81 440 SER A C 1
ATOM 3253 O O . SER A 1 440 ? -5.019 8.155 -14.317 1.00 95.81 440 SER A O 1
ATOM 3255 N N . ILE A 1 441 ? -4.830 10.140 -15.338 1.00 95.88 441 ILE A N 1
ATOM 3256 C CA . ILE A 1 441 ? -6.251 10.243 -15.717 1.00 95.88 441 ILE A CA 1
ATOM 3257 C C . ILE A 1 441 ? -6.665 9.093 -16.644 1.00 95.88 441 ILE A C 1
ATOM 3259 O O . ILE A 1 441 ? -7.730 8.501 -16.447 1.00 95.88 441 ILE A O 1
ATOM 3263 N N . ALA A 1 442 ? -5.841 8.764 -17.643 1.00 95.06 442 ALA A N 1
ATOM 3264 C CA . ALA A 1 442 ? -6.114 7.676 -18.580 1.00 95.06 442 ALA A CA 1
ATOM 3265 C C . ALA A 1 442 ? -6.202 6.323 -17.858 1.00 95.06 442 ALA A C 1
ATOM 3267 O O . ALA A 1 442 ? -7.187 5.605 -18.034 1.00 95.06 442 ALA A O 1
ATOM 3268 N N . TYR A 1 443 ? -5.228 6.027 -16.989 1.00 97.50 443 TYR A N 1
ATOM 3269 C CA . TYR A 1 443 ? -5.244 4.839 -16.133 1.00 97.50 443 TYR A CA 1
ATOM 3270 C C . TYR A 1 443 ? -6.507 4.784 -15.267 1.00 97.50 443 TYR A C 1
ATOM 3272 O O . TYR A 1 443 ? -7.255 3.812 -15.321 1.00 97.50 443 TYR A O 1
ATOM 3280 N N . ASN A 1 444 ? -6.785 5.848 -14.506 1.00 98.31 444 ASN A N 1
ATOM 3281 C CA . ASN A 1 444 ? -7.891 5.883 -13.546 1.00 98.31 444 ASN A CA 1
ATOM 3282 C C . ASN A 1 444 ? -9.253 5.740 -14.232 1.00 98.31 444 ASN A C 1
ATOM 3284 O O . ASN A 1 444 ? -10.153 5.087 -13.706 1.00 98.31 444 ASN A O 1
ATOM 3288 N N . THR A 1 445 ? -9.401 6.319 -15.426 1.00 97.69 445 THR A N 1
ATOM 3289 C CA . THR A 1 445 ? -10.613 6.178 -16.242 1.00 97.69 445 THR A CA 1
ATOM 3290 C C . THR A 1 445 ? -10.787 4.738 -16.720 1.00 97.69 445 THR A C 1
ATOM 3292 O O . THR A 1 445 ? -11.878 4.180 -16.593 1.00 97.69 445 THR A O 1
ATOM 3295 N N . ALA A 1 446 ? -9.725 4.121 -17.250 1.00 98.00 446 ALA A N 1
ATOM 3296 C CA . ALA A 1 446 ? -9.759 2.733 -17.703 1.00 98.00 446 ALA A CA 1
ATOM 3297 C C . ALA A 1 446 ? -10.080 1.777 -16.544 1.00 98.00 446 ALA A C 1
ATOM 3299 O O . ALA A 1 446 ? -11.019 0.986 -16.651 1.00 98.00 446 ALA A O 1
ATOM 3300 N N . LEU A 1 447 ? -9.377 1.920 -15.417 1.00 98.38 447 LEU A N 1
ATOM 3301 C CA . LEU A 1 447 ? -9.550 1.068 -14.246 1.00 98.38 447 LEU A CA 1
ATOM 3302 C C . LEU A 1 447 ? -10.969 1.174 -13.678 1.00 98.38 447 LEU A C 1
ATOM 3304 O O . LEU A 1 447 ? -11.631 0.155 -13.514 1.00 98.38 447 LEU A O 1
ATOM 3308 N N . ASN A 1 448 ? -11.493 2.385 -13.456 1.00 98.38 448 ASN A N 1
ATOM 3309 C CA . ASN A 1 448 ? -12.862 2.560 -12.953 1.00 98.38 448 ASN A CA 1
ATOM 3310 C C . ASN A 1 448 ? -13.914 1.909 -13.859 1.00 98.38 448 ASN A C 1
ATOM 3312 O O . ASN A 1 448 ? -14.848 1.273 -13.367 1.00 98.38 448 ASN A O 1
ATOM 3316 N N . ASN A 1 449 ? -13.766 2.042 -15.181 1.00 98.38 449 ASN A N 1
ATOM 3317 C CA . ASN A 1 449 ? -14.683 1.414 -16.130 1.00 98.38 449 ASN A CA 1
ATOM 3318 C C . ASN A 1 449 ? -14.633 -0.118 -16.035 1.00 98.38 449 ASN A C 1
ATOM 3320 O O . ASN A 1 449 ? -15.682 -0.764 -16.038 1.00 98.38 449 ASN A O 1
ATOM 3324 N N . MET A 1 450 ? -13.434 -0.695 -15.923 1.00 98.38 450 MET A N 1
ATOM 3325 C CA . MET A 1 450 ? -13.236 -2.143 -15.815 1.00 98.38 450 MET A CA 1
ATOM 3326 C C . MET A 1 450 ? -13.743 -2.695 -14.476 1.00 98.38 450 MET A C 1
ATOM 3328 O O . MET A 1 450 ? -14.491 -3.669 -14.475 1.00 98.38 450 MET A O 1
ATOM 3332 N N . LEU A 1 451 ? -13.443 -2.038 -13.351 1.00 98.38 451 LEU A N 1
ATOM 3333 C CA . LEU A 1 451 ? -13.967 -2.416 -12.031 1.00 98.38 451 LEU A CA 1
ATOM 3334 C C . LEU A 1 451 ? -15.499 -2.326 -11.986 1.00 98.38 451 LEU A C 1
ATOM 3336 O O . LEU A 1 451 ? -16.168 -3.233 -11.493 1.00 98.38 451 LEU A O 1
ATOM 3340 N N . GLY A 1 452 ? -16.073 -1.264 -12.560 1.00 97.94 452 GLY A N 1
ATOM 3341 C CA . GLY A 1 452 ? -17.523 -1.105 -12.664 1.00 97.94 452 GLY A CA 1
ATOM 3342 C C . GLY A 1 452 ? -18.185 -2.168 -13.548 1.00 97.94 452 GLY A C 1
ATOM 3343 O O . GLY A 1 452 ? -19.326 -2.554 -13.291 1.00 97.94 452 GLY A O 1
ATOM 3344 N N . ALA A 1 453 ? -17.491 -2.659 -14.578 1.00 98.12 453 ALA A N 1
ATOM 3345 C CA . ALA A 1 453 ? -17.952 -3.788 -15.380 1.00 98.12 453 ALA A CA 1
ATOM 3346 C C . ALA A 1 453 ? -17.876 -5.106 -14.596 1.00 98.12 453 ALA A C 1
ATOM 3348 O O . ALA A 1 453 ? -18.862 -5.841 -14.578 1.00 98.12 453 ALA A O 1
ATOM 3349 N N . LEU A 1 454 ? -16.766 -5.366 -13.898 1.00 97.81 454 LEU A N 1
ATOM 3350 C CA . LEU A 1 454 ? -16.584 -6.561 -13.068 1.00 97.81 454 LEU A CA 1
ATOM 3351 C C . LEU A 1 454 ? -17.658 -6.673 -11.986 1.00 97.81 454 LEU A C 1
ATOM 3353 O O . LEU A 1 454 ? -18.304 -7.710 -11.879 1.00 97.81 454 LEU A O 1
ATOM 3357 N N . GLN A 1 455 ? -17.939 -5.595 -11.250 1.00 96.44 455 GLN A N 1
ATOM 3358 C CA . GLN A 1 455 ? -18.973 -5.631 -10.211 1.00 96.44 455 GLN A CA 1
ATOM 3359 C C . GLN A 1 455 ? -20.396 -5.823 -10.769 1.00 96.44 455 GLN A C 1
ATOM 3361 O O . GLN A 1 455 ? -21.266 -6.359 -10.087 1.00 96.44 455 GLN A O 1
ATOM 3366 N N . LYS A 1 456 ? -20.660 -5.405 -12.014 1.00 97.06 456 LYS A N 1
ATOM 3367 C CA . LYS A 1 456 ? -21.933 -5.713 -12.691 1.00 97.06 456 LYS A CA 1
ATOM 3368 C C . LYS A 1 456 ? -22.012 -7.170 -13.145 1.00 97.06 456 LYS A C 1
ATOM 3370 O O . LYS A 1 456 ? -23.114 -7.702 -13.239 1.00 97.06 456 LYS A O 1
ATOM 3375 N N . GLN A 1 457 ? -20.875 -7.778 -13.479 1.00 97.25 457 GLN A N 1
ATOM 3376 C CA . GLN A 1 457 ? -20.788 -9.164 -13.940 1.00 97.25 457 GLN A CA 1
ATOM 3377 C C . GLN A 1 457 ? -20.865 -10.164 -12.783 1.00 97.25 457 GLN A C 1
ATOM 3379 O O . GLN A 1 457 ? -21.523 -11.191 -12.923 1.00 97.25 457 GLN A O 1
ATOM 3384 N N . ASP A 1 458 ? -20.235 -9.857 -11.650 1.00 96.12 458 ASP A N 1
ATOM 3385 C CA . ASP A 1 458 ? -20.261 -10.679 -10.444 1.00 96.12 458 ASP A CA 1
ATOM 3386 C C . ASP A 1 458 ? -20.863 -9.885 -9.278 1.00 96.12 458 ASP A C 1
ATOM 3388 O O . ASP A 1 458 ? -20.196 -9.101 -8.606 1.00 96.12 458 ASP A O 1
ATOM 3392 N N . SER A 1 459 ? -22.151 -10.107 -9.013 1.00 94.69 459 SER A N 1
ATOM 3393 C CA . SER A 1 459 ? -22.849 -9.469 -7.893 1.00 94.69 459 SER A CA 1
ATOM 3394 C C . SER A 1 459 ? -22.449 -10.029 -6.522 1.00 94.69 459 SER A C 1
ATOM 3396 O O . SER A 1 459 ? -22.942 -9.537 -5.509 1.00 94.69 459 SER A O 1
ATOM 3398 N N . SER A 1 460 ? -21.626 -11.085 -6.467 1.00 94.75 460 SER A N 1
ATOM 3399 C CA . SER A 1 460 ? -21.138 -11.665 -5.210 1.00 94.75 460 SER A CA 1
ATOM 3400 C C . SER A 1 460 ? -19.933 -10.919 -4.641 1.00 94.75 460 SER A C 1
ATOM 3402 O O . SER A 1 460 ? -19.622 -11.099 -3.464 1.00 94.75 460 SER A O 1
ATOM 3404 N N . ILE A 1 461 ? -19.274 -10.077 -5.441 1.00 97.25 461 ILE A N 1
ATOM 3405 C CA . ILE A 1 461 ? -18.156 -9.246 -4.997 1.00 97.25 461 ILE A CA 1
ATOM 3406 C C . ILE A 1 461 ? -18.581 -7.792 -4.798 1.00 97.25 461 ILE A C 1
ATOM 3408 O O . ILE A 1 461 ? -19.499 -7.279 -5.442 1.00 97.25 461 ILE A O 1
ATOM 3412 N N . LYS A 1 462 ? -17.873 -7.097 -3.909 1.00 98.12 462 LYS A N 1
ATOM 3413 C CA . LYS A 1 462 ? -18.022 -5.661 -3.682 1.00 98.12 462 LYS A CA 1
ATOM 3414 C C . LYS A 1 462 ? -16.678 -4.976 -3.867 1.00 98.12 462 LYS A C 1
ATOM 3416 O O . LYS A 1 462 ? -15.718 -5.326 -3.185 1.00 98.12 462 LYS A O 1
ATOM 3421 N N . ILE A 1 463 ? -16.630 -3.994 -4.765 1.00 98.44 463 ILE A N 1
ATOM 3422 C CA . ILE A 1 463 ? -15.427 -3.228 -5.087 1.00 98.44 463 ILE A CA 1
ATOM 3423 C C . ILE A 1 463 ? -15.644 -1.774 -4.664 1.00 98.44 463 ILE A C 1
ATOM 3425 O O . ILE A 1 463 ? -16.642 -1.149 -5.019 1.00 98.44 463 ILE A O 1
ATOM 3429 N N . VAL A 1 464 ? -14.703 -1.230 -3.898 1.00 98.06 464 VAL A N 1
ATOM 3430 C CA . VAL A 1 464 ? -14.697 0.166 -3.455 1.00 98.06 464 VAL A CA 1
ATOM 3431 C C . VAL A 1 464 ? -13.431 0.838 -3.989 1.00 98.06 464 VAL A C 1
ATOM 3433 O O . VAL A 1 464 ? -12.351 0.643 -3.425 1.00 98.06 464 VAL A O 1
ATOM 3436 N N . PRO A 1 465 ? -13.519 1.602 -5.093 1.00 97.19 465 PRO A N 1
ATOM 3437 C CA . PRO A 1 465 ? -12.380 2.359 -5.585 1.00 97.19 465 PRO A CA 1
ATOM 3438 C C . PRO A 1 465 ? -12.106 3.584 -4.698 1.00 97.19 465 PRO A C 1
ATOM 3440 O O . PRO A 1 465 ? -13.038 4.240 -4.231 1.00 97.19 465 PRO A O 1
ATOM 3443 N N . ILE A 1 466 ? -10.831 3.924 -4.498 1.00 95.69 466 ILE A N 1
ATOM 3444 C CA . ILE A 1 466 ? -10.403 5.131 -3.774 1.00 95.69 466 ILE A CA 1
ATOM 3445 C C . ILE A 1 466 ? -9.727 6.098 -4.738 1.00 95.69 466 ILE A C 1
ATOM 3447 O O . ILE A 1 466 ? -8.734 5.767 -5.385 1.00 95.69 466 ILE A O 1
ATOM 3451 N N . ASP A 1 467 ? -10.234 7.326 -4.777 1.00 96.38 467 ASP A N 1
ATOM 3452 C CA . ASP A 1 467 ? -9.709 8.408 -5.605 1.00 96.38 467 ASP A CA 1
ATOM 3453 C C . ASP A 1 467 ? -8.491 9.089 -4.959 1.00 96.38 467 ASP A C 1
ATOM 3455 O O . ASP A 1 467 ? -8.566 10.182 -4.392 1.00 96.38 467 ASP A O 1
ATOM 3459 N N . VAL A 1 468 ? -7.341 8.414 -5.034 1.00 94.00 468 VAL A N 1
ATOM 3460 C CA . VAL A 1 468 ? -6.062 8.966 -4.559 1.00 94.00 468 VAL A CA 1
ATOM 3461 C C . VAL A 1 468 ? -5.594 10.134 -5.439 1.00 94.00 468 VAL A C 1
ATOM 3463 O O . VAL A 1 468 ? -4.856 11.005 -4.978 1.00 94.00 468 VAL A O 1
ATOM 3466 N N . PHE A 1 469 ? -6.049 10.201 -6.695 1.00 97.25 469 PHE A N 1
ATOM 3467 C CA . PHE A 1 469 ? -5.736 11.302 -7.601 1.00 97.25 469 PHE A CA 1
ATOM 3468 C C . PHE A 1 469 ? -6.221 12.630 -7.025 1.00 97.25 469 PHE A C 1
ATOM 3470 O O . PHE A 1 469 ? -5.414 13.536 -6.811 1.00 97.25 469 PHE A O 1
ATOM 3477 N N . ASN A 1 470 ? -7.517 12.748 -6.734 1.00 97.12 470 ASN A N 1
ATOM 3478 C CA . ASN A 1 470 ? -8.062 13.983 -6.175 1.00 97.12 470 ASN A CA 1
ATOM 3479 C C . ASN A 1 470 ? -7.569 14.226 -4.745 1.00 97.12 470 ASN A C 1
ATOM 3481 O O . ASN A 1 470 ? -7.250 15.365 -4.418 1.00 97.12 470 ASN A O 1
ATOM 3485 N N . LEU A 1 471 ? -7.363 13.168 -3.949 1.00 94.62 471 LEU A N 1
ATOM 3486 C CA . LEU A 1 471 ? -6.760 13.279 -2.616 1.00 94.62 471 LEU A CA 1
ATOM 3487 C C . LEU A 1 471 ? -5.416 14.026 -2.642 1.00 94.62 471 LEU A C 1
ATOM 3489 O O . LEU A 1 471 ? -5.197 14.946 -1.856 1.00 94.62 471 LEU A O 1
ATOM 3493 N N . MET A 1 472 ? -4.520 13.646 -3.557 1.00 94.19 472 MET A N 1
ATOM 3494 C CA . MET A 1 472 ? -3.212 14.288 -3.713 1.00 94.19 472 MET A CA 1
ATOM 3495 C C . MET A 1 472 ? -3.329 15.725 -4.228 1.00 94.19 472 MET A C 1
ATOM 3497 O O . MET A 1 472 ? -2.629 16.608 -3.733 1.00 94.19 472 MET A O 1
ATOM 3501 N N . ASN A 1 473 ? -4.222 15.980 -5.191 1.00 97.25 473 ASN A N 1
ATOM 3502 C CA . ASN A 1 473 ? -4.459 17.338 -5.689 1.00 97.25 473 ASN A CA 1
ATOM 3503 C C . ASN A 1 473 ? -4.967 18.267 -4.574 1.00 97.25 473 ASN A C 1
ATOM 3505 O O . ASN A 1 473 ? -4.495 19.398 -4.475 1.00 97.25 473 ASN A O 1
ATOM 3509 N N . ASP A 1 474 ? -5.862 17.785 -3.709 1.00 96.06 474 ASP A N 1
ATOM 3510 C CA . ASP A 1 474 ? -6.380 18.551 -2.573 1.00 96.06 474 ASP A CA 1
ATOM 3511 C C . ASP A 1 474 ? -5.273 18.896 -1.569 1.00 96.06 474 ASP A C 1
ATOM 3513 O O . ASP A 1 474 ? -5.190 20.042 -1.123 1.00 96.06 474 ASP A O 1
ATOM 3517 N N . MET A 1 475 ? -4.381 17.948 -1.254 1.00 95.25 475 MET A N 1
ATOM 3518 C CA . MET A 1 475 ? -3.234 18.199 -0.369 1.00 95.25 475 MET A CA 1
ATOM 3519 C C . MET A 1 475 ? -2.273 19.243 -0.953 1.00 95.25 475 MET A C 1
ATOM 3521 O O . MET A 1 475 ? -1.828 20.135 -0.233 1.00 95.25 475 MET A O 1
ATOM 3525 N N . VAL A 1 476 ? -1.989 19.186 -2.260 1.00 95.69 476 VAL A N 1
ATOM 3526 C CA . VAL A 1 476 ? -1.135 20.182 -2.933 1.00 95.69 476 VAL A CA 1
ATOM 3527 C C . VAL A 1 476 ? -1.801 21.559 -2.991 1.00 95.69 476 VAL A C 1
ATOM 3529 O O . VAL A 1 476 ? -1.130 22.571 -2.797 1.00 95.69 476 VAL A O 1
ATOM 3532 N N . ALA A 1 477 ? -3.105 21.615 -3.269 1.00 96.38 477 ALA A N 1
ATOM 3533 C CA . ALA A 1 477 ? -3.833 22.871 -3.423 1.00 96.38 477 ALA A CA 1
ATOM 3534 C C . ALA A 1 477 ? -4.044 23.603 -2.091 1.00 96.38 477 ALA A C 1
ATOM 3536 O O . ALA A 1 477 ? -3.983 24.835 -2.050 1.00 96.38 477 ALA A O 1
ATOM 3537 N N . ASN A 1 478 ? -4.302 22.850 -1.020 1.00 95.69 478 ASN A N 1
ATOM 3538 C CA . ASN A 1 478 ? -4.702 23.407 0.268 1.00 95.69 478 ASN A CA 1
ATOM 3539 C C . ASN A 1 478 ? -3.569 23.447 1.297 1.00 95.69 478 ASN A C 1
ATOM 3541 O O . ASN A 1 478 ? -3.707 24.170 2.278 1.00 95.69 478 ASN A O 1
ATOM 3545 N N . TYR A 1 479 ? -2.475 22.701 1.089 1.00 95.00 479 TYR A N 1
ATOM 3546 C CA . TYR A 1 479 ? -1.393 22.492 2.070 1.00 95.00 479 TYR A CA 1
ATOM 3547 C C . TYR A 1 479 ? -1.860 21.861 3.397 1.00 95.00 479 TYR A C 1
ATOM 3549 O O . TYR A 1 479 ? -1.087 21.715 4.339 1.00 95.00 479 TYR A O 1
ATOM 3557 N N . GLU A 1 480 ? -3.117 21.431 3.452 1.00 92.69 480 GLU A N 1
ATOM 3558 C CA . GLU A 1 480 ? -3.758 20.797 4.591 1.00 92.69 480 GLU A CA 1
ATOM 3559 C C . GLU A 1 480 ? -4.761 19.756 4.096 1.00 92.69 480 GLU A C 1
ATOM 3561 O O . GLU A 1 480 ? -5.407 19.932 3.058 1.00 92.69 480 GLU A O 1
ATOM 3566 N N . ILE A 1 481 ? -4.941 18.692 4.874 1.00 90.06 481 ILE A N 1
ATOM 3567 C CA . ILE A 1 481 ? -6.083 17.799 4.733 1.00 90.06 481 ILE A CA 1
ATOM 3568 C C . ILE A 1 481 ? -6.548 17.277 6.087 1.00 90.06 481 ILE A C 1
ATOM 3570 O O . ILE A 1 481 ? -5.744 16.972 6.963 1.00 90.06 481 ILE A O 1
ATOM 3574 N N . SER A 1 482 ? -7.860 17.120 6.232 1.00 82.62 482 SER A N 1
ATOM 3575 C CA . SER A 1 482 ? -8.456 16.432 7.372 1.00 82.62 482 SER A CA 1
ATOM 3576 C C . SER A 1 482 ? -8.868 15.024 6.962 1.00 82.62 482 SER A C 1
ATOM 3578 O O . SER A 1 482 ? -9.660 14.838 6.033 1.00 82.62 482 SER A O 1
ATOM 3580 N N . ALA A 1 483 ? -8.354 14.021 7.663 1.00 78.06 483 ALA A N 1
ATOM 3581 C CA . ALA A 1 483 ? -8.752 12.632 7.486 1.00 78.06 483 ALA A CA 1
ATOM 3582 C C . ALA A 1 483 ? -8.991 12.027 8.856 1.00 78.06 483 ALA A C 1
ATOM 3584 O O . ALA A 1 483 ? -8.126 12.136 9.719 1.00 78.06 483 ALA A O 1
ATOM 3585 N N . LEU A 1 484 ? -10.185 11.445 9.037 1.00 69.38 484 LEU A N 1
ATOM 3586 C CA . LEU A 1 484 ? -10.622 10.915 10.324 1.00 69.38 484 LEU A CA 1
ATOM 3587 C C . LEU A 1 484 ? -10.318 11.951 11.423 1.00 69.38 484 LEU A C 1
ATOM 3589 O O . LEU A 1 484 ? -9.432 11.752 12.223 1.00 69.38 484 LEU A O 1
ATOM 3593 N N . GLY A 1 485 ? -10.901 13.155 11.356 1.00 61.66 485 GLY A N 1
ATOM 3594 C CA . GLY A 1 485 ? -10.778 14.208 12.384 1.00 61.66 485 GLY A CA 1
ATOM 3595 C C . GLY A 1 485 ? -9.385 14.709 12.811 1.00 61.66 485 GLY A C 1
ATOM 3596 O O . GLY A 1 485 ? -9.303 15.620 13.634 1.00 61.66 485 GLY A O 1
ATOM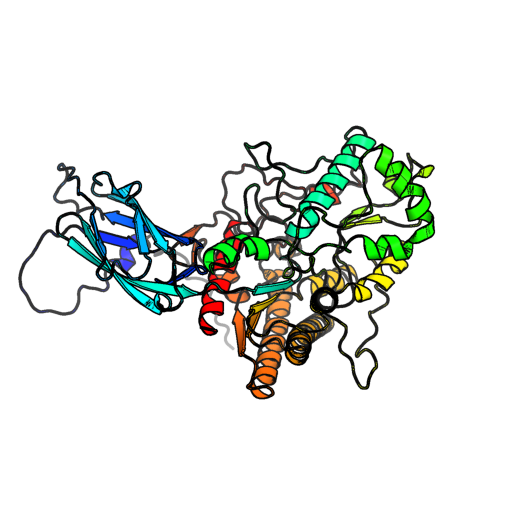 3597 N N . LYS A 1 486 ? -8.299 14.168 12.254 1.00 71.88 486 LYS A N 1
ATOM 3598 C CA . LYS A 1 486 ? -6.932 14.658 12.383 1.00 71.88 486 LYS A CA 1
ATOM 3599 C C . LYS A 1 486 ? -6.642 15.571 11.196 1.00 71.88 486 LYS A C 1
ATOM 3601 O O . LYS A 1 486 ? -6.886 15.197 10.048 1.00 71.88 486 LYS A O 1
ATOM 3606 N N . SER A 1 487 ? -6.133 16.767 11.486 1.00 79.88 487 SER A N 1
ATOM 3607 C CA . SER A 1 487 ? -5.595 17.682 10.476 1.00 79.88 487 SER A CA 1
ATOM 3608 C C . SER A 1 487 ? -4.127 17.341 10.216 1.00 79.88 487 SER A C 1
ATOM 3610 O O . SER A 1 487 ? -3.334 17.158 11.145 1.00 79.88 487 SER A O 1
ATOM 3612 N N . TYR A 1 488 ? -3.780 17.242 8.940 1.00 85.62 488 TYR A N 1
ATOM 3613 C CA . TYR A 1 488 ? -2.441 17.009 8.423 1.00 85.62 488 TYR A CA 1
ATOM 3614 C C . TYR A 1 488 ? -2.026 18.246 7.643 1.00 85.62 488 TYR A C 1
ATOM 3616 O O . TYR A 1 488 ? -2.794 18.740 6.826 1.00 85.62 488 TYR A O 1
ATOM 3624 N N . GLN A 1 489 ? -0.820 18.738 7.900 1.00 90.31 489 GLN A N 1
ATOM 3625 C CA . GLN A 1 489 ? -0.295 19.980 7.333 1.00 90.31 489 GLN A CA 1
ATOM 3626 C C . GLN A 1 489 ? 0.975 19.668 6.552 1.00 90.31 489 GLN A C 1
ATOM 3628 O O . GLN A 1 489 ? 1.803 18.895 7.039 1.00 90.31 489 GLN A O 1
ATOM 3633 N N . PHE A 1 490 ? 1.144 20.304 5.398 1.00 92.25 490 PHE A N 1
ATOM 3634 C CA . PHE A 1 490 ? 2.303 20.147 4.529 1.00 92.25 490 PHE A CA 1
ATOM 3635 C C . PHE A 1 490 ? 2.907 21.522 4.245 1.00 92.25 490 PHE A C 1
ATOM 3637 O O . PHE A 1 490 ? 2.270 22.365 3.627 1.00 92.25 490 PHE A O 1
ATOM 3644 N N . ASP A 1 491 ? 4.144 21.755 4.677 1.00 93.50 491 ASP A N 1
ATOM 3645 C CA . ASP A 1 491 ? 4.871 23.003 4.415 1.00 93.50 491 ASP A CA 1
ATOM 3646 C C . ASP A 1 491 ? 5.486 23.015 3.006 1.00 93.50 491 ASP A C 1
ATOM 3648 O O . ASP A 1 491 ? 5.713 24.079 2.424 1.00 93.50 491 ASP A O 1
ATOM 3652 N N . ASP A 1 492 ? 5.772 21.832 2.450 1.00 92.81 492 ASP A N 1
ATOM 3653 C CA . ASP A 1 492 ? 6.345 21.674 1.114 1.00 92.81 492 ASP A CA 1
ATOM 3654 C C . ASP A 1 492 ? 5.729 20.487 0.373 1.00 92.81 492 ASP A C 1
ATOM 3656 O O . ASP A 1 492 ? 5.848 19.326 0.762 1.00 92.81 492 ASP A O 1
ATOM 3660 N N . THR A 1 493 ? 5.061 20.792 -0.733 1.00 94.38 493 THR A N 1
ATOM 3661 C CA . THR A 1 493 ? 4.329 19.818 -1.545 1.00 94.38 493 THR A CA 1
ATOM 3662 C C . THR A 1 493 ? 5.036 19.492 -2.858 1.00 94.38 493 THR A C 1
ATOM 3664 O O . THR A 1 493 ? 4.494 18.763 -3.682 1.00 94.38 493 THR A O 1
ATOM 3667 N N . THR A 1 494 ? 6.237 20.037 -3.077 1.00 92.31 494 THR A N 1
ATOM 3668 C CA . THR A 1 494 ? 6.913 20.007 -4.387 1.00 92.31 494 THR A CA 1
ATOM 3669 C C . THR A 1 494 ? 8.332 19.468 -4.334 1.00 92.31 494 THR A C 1
ATOM 3671 O O . THR A 1 494 ? 8.832 18.978 -5.347 1.00 92.31 494 THR A O 1
ATOM 3674 N N . THR A 1 495 ? 8.993 19.559 -3.180 1.00 90.12 495 THR A N 1
ATOM 3675 C CA . THR A 1 495 ? 10.363 19.076 -3.005 1.00 90.12 495 THR A CA 1
ATOM 3676 C C . THR A 1 495 ? 10.397 17.821 -2.132 1.00 90.12 495 THR A C 1
ATOM 3678 O O . THR A 1 495 ? 9.593 17.705 -1.203 1.00 90.12 495 THR A O 1
ATOM 3681 N N . PRO A 1 496 ? 11.303 16.867 -2.422 1.00 86.62 496 PRO A N 1
ATOM 3682 C CA . PRO A 1 496 ? 11.454 15.673 -1.604 1.00 86.62 496 PRO A CA 1
ATOM 3683 C C . PRO A 1 496 ? 12.149 16.004 -0.278 1.00 86.62 496 PRO A C 1
ATOM 3685 O O . PRO A 1 496 ? 13.111 16.779 -0.262 1.00 86.62 496 PRO A O 1
ATOM 3688 N N . ALA A 1 497 ? 11.714 15.371 0.812 1.00 82.75 497 ALA A N 1
ATOM 3689 C CA . ALA A 1 497 ? 12.387 15.443 2.114 1.00 82.75 497 ALA A CA 1
ATOM 3690 C C . ALA A 1 497 ? 13.813 14.846 2.056 1.00 82.75 497 ALA A C 1
ATOM 3692 O O . ALA A 1 497 ? 14.768 15.352 2.657 1.00 82.75 497 ALA A O 1
ATOM 3693 N N . CYS A 1 498 ? 13.974 13.787 1.264 1.00 79.44 498 CYS A N 1
ATOM 3694 C CA . CYS A 1 498 ? 15.238 13.177 0.887 1.00 79.44 498 CYS A CA 1
ATOM 3695 C C . CYS A 1 498 ? 15.814 13.850 -0.359 1.00 79.44 498 CYS A C 1
ATOM 3697 O O . CYS A 1 498 ? 15.435 13.563 -1.497 1.00 79.44 498 CYS A O 1
ATOM 3699 N N . LYS A 1 499 ? 16.775 14.756 -0.153 1.00 72.19 499 LYS A N 1
ATOM 3700 C CA . LYS A 1 499 ? 17.477 15.424 -1.256 1.00 72.19 499 LYS A CA 1
ATOM 3701 C C . LYS A 1 499 ? 18.322 14.424 -2.040 1.00 72.19 499 LYS A C 1
ATOM 3703 O O . LYS A 1 499 ? 19.167 13.740 -1.473 1.00 72.19 499 LYS A O 1
ATOM 3708 N N . GLN A 1 500 ? 18.153 14.414 -3.359 1.00 64.94 500 GLN A N 1
ATOM 3709 C CA . GLN A 1 500 ? 19.008 13.634 -4.246 1.00 64.94 500 GLN A CA 1
ATOM 3710 C C . GLN A 1 500 ? 20.379 14.304 -4.390 1.00 64.94 500 GLN A C 1
ATOM 3712 O O . GLN A 1 500 ? 20.478 15.457 -4.814 1.00 64.94 500 GLN A O 1
ATOM 3717 N N . ALA A 1 501 ? 21.448 13.578 -4.069 1.00 58.41 501 ALA A N 1
ATOM 3718 C CA . ALA A 1 501 ? 22.793 13.944 -4.487 1.00 58.41 501 ALA A CA 1
ATOM 3719 C C . ALA A 1 501 ? 22.959 13.661 -5.995 1.00 58.41 501 ALA A C 1
ATOM 3721 O O . ALA A 1 501 ? 22.426 12.663 -6.488 1.00 58.41 501 ALA A O 1
ATOM 3722 N N . PRO A 1 502 ? 23.708 14.474 -6.759 1.00 55.59 502 PRO A N 1
ATOM 3723 C CA . PRO A 1 502 ? 24.037 14.131 -8.138 1.00 55.59 502 PRO A CA 1
ATOM 3724 C C . PRO A 1 502 ? 24.742 12.769 -8.183 1.00 55.59 502 PRO A C 1
ATOM 3726 O O . PRO A 1 502 ? 25.727 12.561 -7.474 1.00 55.59 502 PRO A O 1
ATOM 3729 N N . VAL A 1 503 ? 24.260 11.847 -9.021 1.00 51.34 503 VAL A N 1
ATOM 3730 C CA . VAL A 1 503 ? 24.995 10.610 -9.318 1.00 51.34 503 VAL A CA 1
ATOM 3731 C C . VAL A 1 503 ? 26.218 11.005 -10.144 1.00 51.34 503 VAL A C 1
ATOM 3733 O O . VAL A 1 503 ? 26.120 11.224 -11.350 1.00 51.34 503 VAL A O 1
ATOM 3736 N N . THR A 1 504 ? 27.370 11.163 -9.498 1.00 50.78 504 THR A N 1
ATOM 3737 C CA . THR A 1 504 ? 28.652 11.283 -10.199 1.00 50.78 504 THR A CA 1
ATOM 3738 C C . THR A 1 504 ? 29.194 9.885 -10.490 1.00 50.78 504 THR A C 1
ATOM 3740 O O . THR A 1 504 ? 28.892 8.933 -9.769 1.00 50.78 504 THR A O 1
ATOM 3743 N N . GLN A 1 505 ? 30.016 9.741 -11.537 1.00 49.50 505 GLN A N 1
ATOM 3744 C CA . GLN A 1 505 ? 30.698 8.470 -11.834 1.00 49.50 505 GLN A CA 1
ATOM 3745 C C . GLN A 1 505 ? 31.549 7.957 -10.650 1.00 49.50 505 GLN A C 1
ATOM 3747 O O . GLN A 1 505 ? 31.832 6.764 -10.586 1.00 49.50 505 GLN A O 1
ATOM 3752 N N . ASP A 1 506 ? 31.888 8.831 -9.695 1.00 47.34 506 ASP A N 1
ATOM 3753 C CA . ASP A 1 506 ? 32.765 8.545 -8.555 1.00 47.34 506 ASP A CA 1
ATOM 3754 C C . ASP A 1 506 ? 32.044 7.979 -7.319 1.00 47.34 506 ASP A C 1
ATOM 3756 O O . ASP A 1 506 ? 32.708 7.485 -6.409 1.00 47.34 506 ASP A O 1
ATOM 3760 N N . ASN A 1 507 ? 30.704 8.018 -7.261 1.00 53.28 507 ASN A N 1
ATOM 3761 C CA . ASN A 1 507 ? 29.944 7.375 -6.185 1.00 53.28 507 ASN A CA 1
ATOM 3762 C C . ASN A 1 507 ? 28.953 6.340 -6.748 1.00 53.28 507 ASN A C 1
ATOM 3764 O O . ASN A 1 507 ? 27.766 6.636 -6.919 1.00 53.28 507 ASN A O 1
ATOM 3768 N N . PRO A 1 508 ? 29.400 5.096 -6.991 1.00 51.34 508 PRO A N 1
ATOM 3769 C CA . PRO A 1 508 ? 28.543 4.017 -7.489 1.00 51.34 508 PRO A CA 1
ATOM 3770 C C . PRO A 1 508 ? 27.451 3.586 -6.489 1.00 51.34 508 PRO A C 1
ATOM 3772 O O . PRO A 1 508 ? 26.598 2.768 -6.825 1.00 51.34 508 PRO A O 1
ATOM 3775 N N . LEU A 1 509 ? 27.456 4.151 -5.277 1.00 57.72 509 LEU A N 1
ATOM 3776 C CA . LEU A 1 509 ? 26.463 3.950 -4.226 1.00 57.72 509 LEU A CA 1
ATOM 3777 C C . LEU A 1 509 ? 25.470 5.117 -4.134 1.00 57.72 509 LEU A C 1
ATOM 3779 O O . LEU A 1 509 ? 24.556 5.064 -3.320 1.00 57.72 509 LEU A O 1
ATOM 3783 N N . ALA A 1 510 ? 25.587 6.149 -4.979 1.00 57.97 510 ALA A N 1
ATOM 3784 C CA . ALA A 1 510 ? 24.663 7.285 -4.985 1.00 57.97 510 ALA A CA 1
ATOM 3785 C C . ALA A 1 510 ? 23.204 6.857 -5.238 1.00 57.97 510 ALA A C 1
ATOM 3787 O O . ALA A 1 510 ? 22.277 7.434 -4.677 1.00 57.97 510 ALA A O 1
ATOM 3788 N N . ALA A 1 511 ? 22.993 5.798 -6.031 1.00 56.91 511 ALA A N 1
ATOM 3789 C CA . ALA A 1 511 ? 21.672 5.195 -6.226 1.00 56.91 511 ALA A CA 1
ATOM 3790 C C . ALA A 1 511 ? 21.097 4.595 -4.928 1.00 56.91 511 ALA A C 1
ATOM 3792 O O . ALA A 1 511 ? 19.886 4.625 -4.730 1.00 56.91 511 ALA A O 1
ATOM 3793 N N . LEU A 1 512 ? 21.962 4.095 -4.036 1.00 61.06 512 LEU A N 1
ATOM 3794 C CA . LEU A 1 512 ? 21.579 3.643 -2.700 1.00 61.06 512 LEU A CA 1
ATOM 3795 C C . LEU A 1 512 ? 21.198 4.849 -1.838 1.00 61.06 512 LEU A C 1
ATOM 3797 O O . LEU A 1 512 ? 20.096 4.898 -1.311 1.00 61.06 512 LEU A O 1
ATOM 3801 N N . THR A 1 513 ? 22.066 5.859 -1.747 1.00 58.44 513 THR A N 1
ATOM 3802 C CA . THR A 1 513 ? 21.888 6.993 -0.822 1.00 58.44 513 THR A CA 1
ATOM 3803 C C . THR A 1 513 ? 20.777 7.973 -1.215 1.00 58.44 513 THR A C 1
ATOM 3805 O O . THR A 1 513 ? 20.342 8.754 -0.376 1.00 58.44 513 THR A O 1
ATOM 3808 N N . ASN A 1 514 ? 20.315 7.949 -2.469 1.00 60.19 514 ASN A N 1
ATOM 3809 C CA . ASN A 1 514 ? 19.236 8.812 -2.969 1.00 60.19 514 ASN A CA 1
ATOM 3810 C C . ASN A 1 514 ? 17.843 8.169 -2.912 1.00 60.19 514 ASN A C 1
ATOM 3812 O O . ASN A 1 514 ? 16.857 8.832 -3.233 1.00 60.19 514 ASN A O 1
ATOM 3816 N N . SER A 1 515 ? 17.756 6.884 -2.568 1.00 69.75 515 SER A N 1
ATOM 3817 C CA . SER A 1 515 ? 16.479 6.202 -2.377 1.00 69.75 515 SER A CA 1
ATOM 3818 C C . SER A 1 515 ? 15.920 6.530 -0.995 1.00 69.75 515 SER A C 1
ATOM 3820 O O . SER A 1 515 ? 16.664 6.465 -0.013 1.00 69.75 515 SER A O 1
ATOM 3822 N N . ALA A 1 516 ? 14.613 6.797 -0.875 1.00 71.75 516 ALA A N 1
ATOM 3823 C CA . ALA A 1 516 ? 14.007 6.950 0.449 1.00 71.75 516 ALA A CA 1
ATOM 3824 C C . ALA A 1 516 ? 14.080 5.673 1.310 1.00 71.75 516 ALA A C 1
ATOM 3826 O O . ALA A 1 516 ? 13.933 5.758 2.523 1.00 71.75 516 ALA A O 1
ATOM 3827 N N . LEU A 1 517 ? 14.425 4.509 0.744 1.00 72.94 517 LEU A N 1
ATOM 3828 C CA . LEU A 1 517 ? 14.751 3.307 1.522 1.00 72.94 517 LEU A CA 1
ATOM 3829 C C . LEU A 1 517 ? 15.962 3.512 2.449 1.00 72.94 517 LEU A C 1
ATOM 3831 O O . LEU A 1 517 ? 15.926 3.083 3.599 1.00 72.94 517 LEU A O 1
ATOM 3835 N N . LEU A 1 518 ? 17.009 4.192 1.971 1.00 72.81 518 LEU A N 1
ATOM 3836 C CA . LEU A 1 518 ? 18.291 4.352 2.678 1.00 72.81 518 LEU A CA 1
ATOM 3837 C C . LEU A 1 518 ? 18.575 5.790 3.123 1.00 72.81 518 LEU A C 1
ATOM 3839 O O . LEU A 1 518 ? 19.573 6.048 3.793 1.00 72.81 518 LEU A O 1
ATOM 3843 N N . CYS A 1 519 ? 17.705 6.724 2.759 1.00 73.75 519 CYS A N 1
ATOM 3844 C CA . CYS A 1 519 ? 17.779 8.096 3.218 1.00 73.75 519 CYS A CA 1
ATOM 3845 C C . CYS A 1 519 ? 17.068 8.276 4.569 1.00 73.75 519 CYS A C 1
ATOM 3847 O O . CYS A 1 519 ? 15.986 7.742 4.815 1.00 73.75 519 CYS A O 1
ATOM 3849 N N . THR A 1 520 ? 17.682 9.090 5.426 1.00 70.12 520 THR A N 1
ATOM 3850 C CA . THR A 1 520 ? 17.030 9.746 6.561 1.00 70.12 520 THR A CA 1
ATOM 3851 C C . THR A 1 520 ? 16.808 11.203 6.137 1.00 70.12 520 THR A C 1
ATOM 3853 O O . THR A 1 520 ? 17.807 11.906 5.945 1.00 70.12 520 THR A O 1
ATOM 3856 N N . PRO A 1 521 ? 15.564 11.676 5.932 1.00 67.44 521 PRO A N 1
ATOM 3857 C CA . PRO A 1 521 ? 15.299 13.048 5.512 1.00 67.44 521 PRO A CA 1
ATOM 3858 C C . PRO A 1 521 ? 15.952 14.048 6.459 1.00 67.44 521 PRO A C 1
ATOM 3860 O O . PRO A 1 521 ? 16.072 13.829 7.669 1.00 67.44 521 PRO A O 1
ATOM 3863 N N . GLN A 1 522 ? 16.438 15.141 5.875 1.00 61.00 522 GLN A N 1
ATOM 3864 C CA . GLN A 1 522 ? 17.159 16.150 6.637 1.00 61.00 522 GLN A CA 1
ATOM 3865 C C . GLN A 1 522 ? 16.208 16.889 7.579 1.00 61.00 522 GLN A C 1
ATOM 3867 O O . GLN A 1 522 ? 15.052 17.127 7.251 1.00 61.00 522 GLN A O 1
ATOM 3872 N N . ALA A 1 523 ? 16.716 17.310 8.737 1.00 62.69 523 ALA A N 1
ATOM 3873 C CA . ALA A 1 523 ? 15.997 18.209 9.630 1.00 62.69 523 ALA A CA 1
ATOM 3874 C C . ALA A 1 523 ? 15.976 19.631 9.038 1.00 62.69 523 ALA A C 1
ATOM 3876 O O . ALA A 1 523 ? 16.725 20.505 9.468 1.00 62.69 523 ALA A O 1
ATOM 3877 N N . ASP A 1 524 ? 15.156 19.861 8.014 1.00 67.69 524 ASP A N 1
ATOM 3878 C CA . ASP A 1 524 ? 14.885 21.197 7.470 1.00 67.69 524 ASP A CA 1
ATOM 3879 C C . ASP A 1 524 ? 13.630 21.850 8.084 1.00 67.69 524 ASP A C 1
ATOM 3881 O O . ASP A 1 524 ? 13.236 22.947 7.686 1.00 67.69 524 ASP A O 1
ATOM 3885 N N . ASN A 1 525 ? 13.069 21.207 9.117 1.00 72.25 525 ASN A N 1
ATOM 3886 C CA . ASN A 1 525 ? 11.894 21.616 9.891 1.00 72.25 525 ASN A CA 1
ATOM 3887 C C . ASN A 1 525 ? 10.609 21.786 9.064 1.00 72.25 525 ASN A C 1
ATOM 3889 O O . ASN A 1 525 ? 9.668 22.409 9.555 1.00 72.25 525 ASN A O 1
ATOM 3893 N N . LYS A 1 526 ? 10.550 21.247 7.842 1.00 82.44 526 LYS A N 1
ATOM 3894 C CA . LYS A 1 526 ? 9.350 21.272 7.004 1.00 82.44 526 LYS A CA 1
ATOM 3895 C C . LYS A 1 526 ? 8.617 19.937 7.041 1.00 82.44 526 LYS A C 1
ATOM 3897 O O . LYS A 1 526 ? 9.226 18.870 7.069 1.00 82.44 526 LYS A O 1
ATOM 3902 N N . LYS A 1 527 ? 7.290 19.991 6.957 1.00 86.56 527 LYS A N 1
ATOM 3903 C CA . LYS A 1 527 ? 6.440 18.826 6.686 1.00 86.56 527 LYS A CA 1
ATOM 3904 C C . LYS A 1 527 ? 6.298 18.638 5.182 1.00 86.56 527 LYS A C 1
ATOM 3906 O O . LYS A 1 527 ? 5.574 19.385 4.525 1.00 86.56 527 LYS A O 1
ATOM 3911 N N . HIS A 1 528 ? 7.003 17.660 4.634 1.00 89.06 528 HIS A N 1
ATOM 3912 C CA . HIS A 1 528 ? 6.951 17.365 3.206 1.00 89.06 528 HIS A CA 1
ATOM 3913 C C . HIS A 1 528 ? 5.763 16.462 2.855 1.00 89.06 528 HIS A C 1
ATOM 3915 O O . HIS A 1 528 ? 5.374 15.595 3.637 1.00 89.06 528 HIS A O 1
ATOM 3921 N N . LEU A 1 529 ? 5.207 16.640 1.655 1.00 90.06 529 LEU A N 1
ATOM 3922 C CA . LEU A 1 529 ? 4.248 15.699 1.061 1.00 90.06 529 LEU A CA 1
ATOM 3923 C C . LEU A 1 529 ? 4.954 14.466 0.476 1.00 90.06 529 LEU A C 1
ATOM 3925 O O . LEU A 1 529 ? 4.432 13.356 0.534 1.00 90.06 529 LEU A O 1
ATOM 3929 N N . PHE A 1 530 ? 6.156 14.665 -0.071 1.00 87.81 530 PHE A N 1
ATOM 3930 C CA . PHE A 1 530 ? 6.951 13.624 -0.717 1.00 87.81 530 PHE A CA 1
ATOM 3931 C C . PHE A 1 530 ? 8.233 13.335 0.059 1.00 87.81 530 PHE A C 1
ATOM 3933 O O . PHE A 1 530 ? 8.978 14.250 0.415 1.00 87.81 530 PHE A O 1
ATOM 3940 N N . GLU A 1 531 ? 8.499 12.054 0.290 1.00 82.38 531 GLU A N 1
ATOM 3941 C CA . GLU A 1 531 ? 9.740 11.599 0.903 1.00 82.38 531 GLU A CA 1
ATOM 3942 C C . GLU A 1 531 ? 10.880 11.681 -0.111 1.00 82.38 531 GLU A C 1
ATOM 3944 O O . GLU A 1 531 ? 11.886 12.336 0.139 1.00 82.38 531 GLU A O 1
ATOM 3949 N N . ASP A 1 532 ? 10.700 11.079 -1.288 1.00 81.62 532 ASP A N 1
ATOM 3950 C CA . ASP A 1 532 ? 11.632 11.154 -2.411 1.00 81.62 532 ASP A CA 1
ATOM 3951 C C . ASP A 1 532 ? 10.947 11.691 -3.677 1.00 81.62 532 ASP A C 1
ATOM 3953 O O . ASP A 1 532 ? 9.942 12.395 -3.630 1.00 81.62 532 ASP A O 1
ATOM 3957 N N . THR A 1 533 ? 11.519 11.421 -4.848 1.00 84.69 533 THR A N 1
ATOM 3958 C CA . THR A 1 533 ? 11.023 11.973 -6.106 1.00 84.69 533 THR A CA 1
ATOM 3959 C C . THR A 1 533 ? 9.669 11.456 -6.575 1.00 84.69 533 THR A C 1
ATOM 3961 O O . THR A 1 533 ? 9.160 11.998 -7.562 1.00 84.69 533 THR A O 1
ATOM 3964 N N . VAL A 1 534 ? 9.107 10.421 -5.946 1.00 84.31 534 VAL A N 1
ATOM 3965 C CA . VAL A 1 534 ? 7.793 9.856 -6.302 1.00 84.31 534 VAL A CA 1
ATOM 3966 C C . VAL A 1 534 ? 6.983 9.385 -5.093 1.00 84.31 534 VAL A C 1
ATOM 3968 O O . VAL A 1 534 ? 5.756 9.417 -5.163 1.00 84.31 534 VAL A O 1
ATOM 3971 N N . HIS A 1 535 ? 7.629 8.977 -3.999 1.00 84.62 535 HIS A N 1
ATOM 3972 C CA . HIS A 1 535 ? 6.954 8.359 -2.861 1.00 84.62 535 HIS A CA 1
ATOM 3973 C C . HIS A 1 535 ? 6.440 9.393 -1.845 1.00 84.62 535 HIS A C 1
ATOM 3975 O O . HIS A 1 535 ? 7.165 10.340 -1.520 1.00 84.62 535 HIS A O 1
ATOM 3981 N N . PRO A 1 536 ? 5.211 9.234 -1.319 1.00 85.88 536 PRO A N 1
ATOM 3982 C CA . PRO A 1 536 ? 4.681 10.091 -0.260 1.00 85.88 536 PRO A CA 1
ATOM 3983 C C . PRO A 1 536 ? 5.379 9.903 1.098 1.00 85.88 536 PRO A C 1
ATOM 3985 O O . PRO A 1 536 ? 5.901 8.835 1.395 1.00 85.88 536 PRO A O 1
ATOM 3988 N N . THR A 1 537 ? 5.326 10.920 1.959 1.00 83.56 537 THR A N 1
ATOM 3989 C CA . THR A 1 537 ? 5.803 10.838 3.357 1.00 83.56 537 THR A CA 1
ATOM 3990 C C . THR A 1 537 ? 4.908 9.972 4.252 1.00 83.56 537 THR A C 1
ATOM 3992 O O . THR A 1 537 ? 3.782 9.623 3.884 1.00 83.56 537 THR A O 1
ATOM 3995 N N . ALA A 1 538 ? 5.375 9.660 5.472 1.00 79.25 538 ALA A N 1
ATOM 3996 C CA . ALA A 1 538 ? 4.596 8.928 6.481 1.00 79.25 538 ALA A CA 1
ATOM 3997 C C . ALA A 1 538 ? 3.245 9.598 6.771 1.00 79.25 538 ALA A C 1
ATOM 3999 O O . ALA A 1 538 ? 2.209 8.941 6.847 1.00 79.25 538 ALA A O 1
ATOM 4000 N N . GLU A 1 539 ? 3.249 10.923 6.901 1.00 81.81 539 GLU A N 1
ATOM 4001 C CA . GLU A 1 539 ? 2.065 11.737 7.150 1.00 81.81 539 GLU A CA 1
ATOM 4002 C C . GLU A 1 539 ? 1.047 11.594 6.017 1.00 81.81 539 GLU A C 1
ATOM 4004 O O . GLU A 1 539 ? -0.146 11.426 6.267 1.00 81.81 539 GLU A O 1
ATOM 4009 N N . THR A 1 540 ? 1.514 11.589 4.770 1.00 86.38 540 THR A N 1
ATOM 4010 C CA . THR A 1 540 ? 0.655 11.381 3.598 1.00 86.38 540 THR A CA 1
ATOM 4011 C C . THR A 1 540 ? 0.096 9.959 3.565 1.00 86.38 540 THR A C 1
ATOM 4013 O O . THR A 1 540 ? -1.085 9.740 3.295 1.00 86.38 540 THR A O 1
ATOM 4016 N N . HIS A 1 541 ? 0.922 8.977 3.917 1.00 84.25 541 HIS A N 1
ATOM 4017 C CA . HIS A 1 541 ? 0.517 7.583 4.051 1.00 84.25 541 HIS A CA 1
ATOM 4018 C C . HIS A 1 541 ? -0.540 7.368 5.146 1.00 84.25 541 HIS A C 1
ATOM 4020 O O . HIS A 1 541 ? -1.475 6.597 4.935 1.00 84.25 541 HIS A O 1
ATOM 4026 N N . GLN A 1 542 ? -0.479 8.097 6.263 1.00 82.69 542 GLN A N 1
ATOM 4027 C CA . GLN A 1 542 ? -1.530 8.088 7.289 1.00 82.69 542 GLN A CA 1
ATOM 4028 C C . GLN A 1 542 ? -2.874 8.592 6.754 1.00 82.69 542 GLN A C 1
ATOM 4030 O O . GLN A 1 542 ? -3.917 8.017 7.064 1.00 82.69 542 GLN A O 1
ATOM 4035 N N . VAL A 1 543 ? -2.864 9.638 5.921 1.00 86.62 543 VAL A N 1
ATOM 4036 C CA . VAL A 1 543 ? -4.080 10.131 5.253 1.00 86.62 543 VAL A CA 1
ATOM 4037 C C . VAL A 1 543 ? -4.661 9.050 4.337 1.00 86.62 543 VAL A C 1
ATOM 4039 O O . VAL A 1 543 ? -5.872 8.829 4.336 1.00 86.62 543 VAL A O 1
ATOM 4042 N N . ILE A 1 544 ? -3.814 8.341 3.586 1.00 87.69 544 ILE A N 1
ATOM 4043 C CA . ILE A 1 544 ? -4.239 7.234 2.717 1.00 87.69 544 ILE A CA 1
ATOM 4044 C C . ILE A 1 544 ? -4.819 6.076 3.547 1.00 87.69 544 ILE A C 1
ATOM 4046 O O . ILE A 1 544 ? -5.914 5.611 3.231 1.00 87.69 544 ILE A O 1
ATOM 4050 N N . ALA A 1 545 ? -4.165 5.668 4.644 1.00 85.38 545 ALA A N 1
ATOM 4051 C CA . ALA A 1 545 ? -4.687 4.655 5.572 1.00 85.38 545 ALA A CA 1
ATOM 4052 C C . ALA A 1 545 ? -6.082 5.025 6.083 1.00 85.38 545 ALA A C 1
ATOM 4054 O O . ALA A 1 545 ? -6.996 4.205 6.065 1.00 85.38 545 ALA A O 1
ATOM 4055 N N . ALA A 1 546 ? -6.267 6.289 6.464 1.00 84.88 546 ALA A N 1
ATOM 4056 C CA . ALA A 1 546 ? -7.543 6.813 6.925 1.00 84.88 546 ALA A CA 1
ATOM 4057 C C . ALA A 1 546 ? -8.640 6.746 5.845 1.00 84.88 546 ALA A C 1
ATOM 4059 O O . ALA A 1 546 ? -9.793 6.429 6.147 1.00 84.88 546 ALA A O 1
ATOM 4060 N N . LYS A 1 547 ? -8.304 6.995 4.572 1.00 88.19 547 LYS A N 1
ATOM 4061 C CA . LYS A 1 547 ? -9.247 6.828 3.452 1.00 88.19 547 LYS A CA 1
ATOM 4062 C C . LYS A 1 547 ? -9.576 5.363 3.178 1.00 88.19 547 LYS A C 1
ATOM 4064 O O . LYS A 1 547 ? -10.723 5.066 2.852 1.00 88.19 547 LYS A O 1
ATOM 4069 N N . ILE A 1 548 ? -8.614 4.458 3.345 1.00 89.12 548 ILE A N 1
ATOM 4070 C CA . ILE A 1 548 ? -8.840 3.017 3.199 1.00 89.12 548 ILE A CA 1
ATOM 4071 C C . ILE A 1 548 ? -9.725 2.487 4.324 1.00 89.12 548 ILE A C 1
ATOM 4073 O O . ILE A 1 548 ? -10.714 1.823 4.032 1.00 89.12 548 ILE A O 1
ATOM 4077 N N . ALA A 1 549 ? -9.446 2.846 5.579 1.00 86.06 549 ALA A N 1
ATOM 4078 C CA . ALA A 1 549 ? -10.299 2.501 6.715 1.00 86.06 549 ALA A CA 1
ATOM 4079 C C . ALA A 1 549 ? -11.750 2.943 6.464 1.00 86.06 549 ALA A C 1
ATOM 4081 O O . ALA A 1 549 ? -12.677 2.144 6.585 1.00 86.06 549 ALA A O 1
ATOM 4082 N N . LYS A 1 550 ? -11.937 4.180 5.977 1.00 84.62 550 LYS A N 1
ATOM 4083 C CA . LYS A 1 550 ? -13.257 4.697 5.595 1.00 84.62 550 LYS A CA 1
ATOM 4084 C C . LYS A 1 550 ? -13.920 3.884 4.478 1.00 84.62 550 LYS A C 1
ATOM 4086 O O . LYS A 1 550 ? -15.124 3.655 4.513 1.00 84.62 550 LYS A O 1
ATOM 4091 N N . ALA A 1 551 ? -13.157 3.451 3.477 1.00 90.31 551 ALA A N 1
ATOM 4092 C CA . ALA A 1 551 ? -13.670 2.600 2.404 1.00 90.31 551 ALA A CA 1
ATOM 4093 C C . ALA A 1 551 ? -14.092 1.211 2.915 1.00 90.31 551 ALA A C 1
ATOM 4095 O O . ALA A 1 551 ? -15.090 0.663 2.446 1.00 90.31 551 ALA A O 1
ATOM 4096 N N . MET A 1 552 ? -13.369 0.663 3.896 1.00 89.19 552 MET A N 1
ATOM 4097 C CA . MET A 1 552 ? -13.649 -0.647 4.488 1.00 89.19 552 MET A CA 1
ATOM 4098 C C . MET A 1 552 ? -14.955 -0.686 5.288 1.00 89.19 552 MET A C 1
ATOM 4100 O O . MET A 1 552 ? -15.560 -1.749 5.406 1.00 89.19 552 MET A O 1
ATOM 4104 N N . GLU A 1 553 ? -15.462 0.451 5.772 1.00 83.75 553 GLU A N 1
ATOM 4105 C CA . GLU A 1 553 ? -16.793 0.521 6.395 1.00 83.75 553 GLU A CA 1
ATOM 4106 C C . GLU A 1 553 ? -17.913 0.049 5.457 1.00 83.75 553 GLU A C 1
ATOM 4108 O O . GLU A 1 553 ? -18.954 -0.418 5.914 1.00 83.75 553 GLU A O 1
ATOM 4113 N N . ALA A 1 554 ? -17.709 0.124 4.138 1.00 87.06 554 ALA A N 1
ATOM 4114 C CA . ALA A 1 554 ? -18.693 -0.343 3.176 1.00 87.06 554 ALA A CA 1
ATOM 4115 C C . ALA A 1 554 ? -18.931 -1.864 3.250 1.00 87.06 554 ALA A C 1
ATOM 4117 O O . ALA A 1 554 ? -19.896 -2.334 2.652 1.00 87.06 554 ALA A O 1
ATOM 4118 N N . PHE A 1 555 ? -18.081 -2.651 3.914 1.00 88.12 555 PHE A N 1
ATOM 4119 C CA . PHE A 1 555 ? -18.232 -4.109 4.003 1.00 88.12 555 PHE A CA 1
ATOM 4120 C C . PHE A 1 555 ? -18.893 -4.604 5.295 1.00 88.12 555 PHE A C 1
ATOM 4122 O O . PHE A 1 555 ? -19.030 -5.823 5.444 1.00 88.12 555 PHE A O 1
ATOM 4129 N N . ASN A 1 556 ? -19.264 -3.684 6.190 1.00 72.50 556 ASN A N 1
ATOM 4130 C CA . ASN A 1 556 ? -19.943 -3.978 7.452 1.00 72.50 556 ASN A CA 1
ATOM 4131 C C . ASN A 1 556 ? -21.445 -4.206 7.280 1.00 72.50 556 ASN A C 1
ATOM 4133 O O . ASN A 1 556 ? -22.050 -3.586 6.371 1.00 72.50 556 ASN A O 1
#

Organism: NCBI:txid2056700

pLDDT: mean 75.64, std 18.65, range [23.39, 98.44]

Foldseek 3Di:
DDDDDPDDDDDDDPPDDPVCPVPPPPPDDDDDDDDDQDWDKDKFWLFDLEAAAAAQGKAKTKIKIATAARPPPDPPDFDWKQKDKDKPCPPLQKDKACAQSNGTDTHGDMDMIMIMHHHNDPVSAQDWMWIWIDIPNDTDIDIHGYHYFFFAAEFAAQAAQLQCFVQLQQQQQLVCVVVVNLGPHQDAQPPDPHGARLHLAARPFDFLLVLLCSLRRPDPLSSFAQDQDQLVLVCVLQVVLCVQQQVVSVVSVRHSRRGPPPRRHQGYFHRALALAQFWPFDWFALVVCVVPVSNRGQGIDGSGTAAHRAAADDDPNHRPDDRPCLPPPTPSCSSSSVCRRVRHRLVVSCVVVVNADDQRHEYEYDHQVSLQVSVCVVPVDDDLVSLLVSLLVRLVSRLVSVVSNVVRNHAHYEYEQDAQQLQFLLVVVSVNSVSSNVSSVSNRVSNVVSNVVVCVVDVRHDYQYDHNHVVLVCCVVPQWDRFSSDIFGFPESRAALQDQDPPDPPRSCSSVAQRSSRDNRDPPVTHYQHNHRGHGYSSVSNRVSSRVSVSCVVVD